Protein AF-0000000076746745 (afdb_homodimer)

InterPro domains:
  IPR003142 Biotin protein ligase, C-terminal [PF02237] (271-317)
  IPR004143 Biotinyl protein ligase (BPL) and lipoyl protein ligase (LPL), catalytic domain [PF03099] (83-207)
  IPR004143 Biotinyl protein ligase (BPL) and lipoyl protein ligase (LPL), catalytic domain [PS51733] (65-254)
  IPR004408 Biotin--acetyl-CoA-carboxylase ligase [TIGR00121] (80-317)
  IPR004408 Biotin--acetyl-CoA-carboxylase ligase [cd16442] (79-253)
  IPR008988 Transcriptional repressor, C-terminal [SSF50037] (271-317)
  IPR011991 ArsR-like helix-turn-helix domain [cd00090] (4-69)
  IPR013196 Helix-turn-helix, type 11 [PF08279] (8-59)
  IPR030855 Bifunctional ligase/repressor BirA [MF_00978] (7-317)
  IPR036388 Winged helix-like DNA-binding domain superfamily [G3DSA:1.10.10.10] (1-64)
  IPR036390 Winged helix DNA-binding domain superfamily [SSF46785] (3-60)
  IPR045864 Class II Aminoacyl-tRNA synthetase/Biotinyl protein ligase (BPL) and lipoyl protein ligase (LPL) [G3DSA:3.30.930.10] (65-270)
  IPR045864 Class II Aminoacyl-tRNA synthetase/Biotinyl protein ligase (BPL) and lipoyl protein ligase (LPL) [SSF55681] (70-268)

Structure (mmCIF, N/CA/C/O backbone):
data_AF-0000000076746745-model_v1
#
loop_
_entity.id
_entity.type
_entity.pdbx_description
1 polymer 'Bifunctional ligase/repressor BirA'
#
loop_
_atom_site.group_PDB
_atom_site.id
_atom_site.type_symbol
_atom_site.label_atom_id
_atom_site.label_alt_id
_atom_site.label_comp_id
_atom_site.label_asym_id
_atom_site.label_entity_id
_atom_site.label_seq_id
_atom_site.pdbx_PDB_ins_code
_atom_site.Cartn_x
_atom_site.Cartn_y
_atom_site.Cartn_z
_atom_site.occupancy
_atom_site.B_iso_or_equiv
_atom_site.auth_seq_id
_atom_site.auth_comp_id
_atom_site.auth_asym_id
_atom_site.auth_atom_id
_atom_site.pdbx_PDB_model_num
ATOM 1 N N . MET A 1 1 ? 24 14.273 6.496 1 40.19 1 MET A N 1
ATOM 2 C CA . MET A 1 1 ? 23.734 15.07 7.695 1 40.19 1 MET A CA 1
ATOM 3 C C . MET A 1 1 ? 24.547 16.359 7.668 1 40.19 1 MET A C 1
ATOM 5 O O . MET A 1 1 ? 24.188 17.328 8.336 1 40.19 1 MET A O 1
ATOM 9 N N . LYS A 1 2 ? 25.609 16.188 6.965 1 56.72 2 LYS A N 1
ATOM 10 C CA . LYS A 1 2 ? 26.672 17.203 6.93 1 56.72 2 LYS A CA 1
ATOM 11 C C . LYS A 1 2 ? 26.281 18.375 6.035 1 56.72 2 LYS A C 1
ATOM 13 O O . LYS A 1 2 ? 26.656 19.516 6.309 1 56.72 2 LYS A O 1
ATOM 18 N N . GLU A 1 3 ? 25.328 17.969 5.148 1 75.94 3 GLU A N 1
ATOM 19 C CA . GLU A 1 3 ? 25.266 18.859 4.004 1 75.94 3 GLU A CA 1
ATOM 20 C C . GLU A 1 3 ? 24.562 20.172 4.371 1 75.94 3 GLU A C 1
ATOM 22 O O . GLU A 1 3 ? 24.875 21.234 3.809 1 75.94 3 GLU A O 1
ATOM 27 N N . HIS A 1 4 ? 23.75 20.266 5.496 1 90.88 4 HIS A N 1
ATOM 28 C CA . HIS A 1 4 ? 23.031 21.531 5.711 1 90.88 4 HIS A CA 1
ATOM 29 C C . HIS A 1 4 ? 23.375 22.125 7.066 1 90.88 4 HIS A C 1
ATOM 31 O O . HIS A 1 4 ? 22.672 23.016 7.555 1 90.88 4 HIS A O 1
ATOM 37 N N . SER A 1 5 ? 24.453 21.75 7.59 1 92.44 5 SER A N 1
ATOM 38 C CA . SER A 1 5 ? 24.781 22.109 8.969 1 92.44 5 SER A CA 1
ATOM 39 C C . SER A 1 5 ? 25.016 23.609 9.109 1 92.44 5 SER A C 1
ATOM 41 O O . SER A 1 5 ? 24.531 24.234 10.055 1 92.44 5 SER A O 1
ATOM 43 N N . VAL A 1 6 ? 25.75 24.172 8.188 1 93.56 6 VAL A N 1
ATOM 44 C CA . VAL A 1 6 ? 26.078 25.594 8.266 1 93.56 6 VAL A CA 1
ATOM 45 C C . VAL A 1 6 ? 24.812 26.438 8.117 1 93.56 6 VAL A C 1
ATOM 47 O O . VAL A 1 6 ? 24.562 27.344 8.914 1 93.56 6 VAL A O 1
ATOM 50 N N . LYS A 1 7 ? 24.031 26.109 7.148 1 94.56 7 LYS A N 1
ATOM 51 C CA . LYS A 1 7 ? 22.781 26.844 6.922 1 94.56 7 LYS A CA 1
ATOM 52 C C . LYS A 1 7 ? 21.875 26.766 8.141 1 94.56 7 LYS A C 1
ATOM 54 O O . LYS A 1 7 ? 21.266 27.766 8.531 1 94.56 7 LYS A O 1
ATOM 59 N N . LEU A 1 8 ? 21.844 25.609 8.727 1 95.44 8 LEU A N 1
ATOM 60 C CA . LEU A 1 8 ? 20.984 25.422 9.891 1 95.44 8 LEU A CA 1
ATOM 61 C C . LEU A 1 8 ? 21.5 26.203 11.086 1 95.44 8 LEU A C 1
ATOM 63 O O . LEU A 1 8 ? 20.719 26.734 11.867 1 95.44 8 LEU A O 1
ATOM 67 N N . SER A 1 9 ? 22.75 26.281 11.211 1 94.88 9 SER A N 1
ATOM 68 C CA . SER A 1 9 ? 23.344 27.078 12.281 1 94.88 9 SER A CA 1
ATOM 69 C C . SER A 1 9 ? 23.062 28.562 12.086 1 94.88 9 SER A C 1
ATOM 71 O O . SER A 1 9 ? 22.797 29.281 13.047 1 94.88 9 SER A O 1
ATOM 73 N N . ILE A 1 10 ? 23.188 28.984 10.852 1 94.88 10 ILE A N 1
ATOM 74 C CA . ILE A 1 10 ? 22.859 30.375 10.531 1 94.88 10 ILE A CA 1
ATOM 75 C C . ILE A 1 10 ? 21.406 30.656 10.891 1 94.88 10 ILE A C 1
ATOM 77 O O . ILE A 1 10 ? 21.109 31.672 11.547 1 94.88 10 ILE A O 1
ATOM 81 N N . LEU A 1 11 ? 20.531 29.766 10.5 1 95 11 LEU A N 1
ATOM 82 C CA . LEU A 1 11 ? 19.109 29.938 10.766 1 95 11 LEU A CA 1
ATOM 83 C C . LEU A 1 11 ? 18.828 29.969 12.266 1 95 11 LEU A C 1
ATOM 85 O O . LEU A 1 11 ? 18 30.75 12.727 1 95 11 LEU A O 1
ATOM 89 N N . LYS A 1 12 ? 19.469 29.125 12.961 1 94.31 12 LYS A N 1
ATOM 90 C CA . LYS A 1 12 ? 19.328 29.125 14.414 1 94.31 12 LYS A CA 1
ATOM 91 C C . LYS A 1 12 ? 19.719 30.484 15.008 1 94.31 12 LYS A C 1
ATOM 93 O O . LYS A 1 12 ? 19.031 31.016 15.875 1 94.31 12 LYS A O 1
ATOM 98 N N . ALA A 1 13 ? 20.766 31.031 14.531 1 93.69 13 ALA A N 1
ATOM 99 C CA . ALA A 1 13 ? 21.234 32.344 14.992 1 93.69 13 ALA A CA 1
ATOM 100 C C . ALA A 1 13 ? 20.219 33.438 14.648 1 93.69 13 ALA A C 1
ATOM 102 O O . ALA A 1 13 ? 19.844 34.219 15.508 1 93.69 13 ALA A O 1
ATOM 103 N N . LEU A 1 14 ? 19.812 33.406 13.406 1 93.88 14 LEU A N 1
ATOM 104 C CA . LEU A 1 14 ? 18.906 34.438 12.938 1 93.88 14 LEU A CA 1
ATOM 105 C C . LEU A 1 14 ? 17.562 34.344 13.656 1 93.88 14 LEU A C 1
ATOM 107 O O . LEU A 1 14 ? 16.891 35.344 13.859 1 93.88 14 LEU A O 1
ATOM 111 N N . SER A 1 15 ? 17.156 33.156 14.031 1 92.94 15 SER A N 1
ATOM 112 C CA . SER A 1 15 ? 15.859 32.938 14.648 1 92.94 15 SER A CA 1
ATOM 113 C C . SER A 1 15 ? 15.797 33.562 16.047 1 92.94 15 SER A C 1
ATOM 115 O O . SER A 1 15 ? 14.711 33.75 16.594 1 92.94 15 SER A O 1
ATOM 117 N N . GLN A 1 16 ? 16.922 33.906 16.594 1 89.38 16 GLN A N 1
ATOM 118 C CA . GLN A 1 16 ? 16.984 34.531 17.906 1 89.38 16 GLN A CA 1
ATOM 119 C C . GLN A 1 16 ? 16.672 36.031 17.812 1 89.38 16 GLN A C 1
ATOM 121 O O . GLN A 1 16 ? 16.562 36.688 18.828 1 89.38 16 GLN A O 1
ATOM 126 N N . GLY A 1 17 ? 16.625 36.5 16.609 1 88.62 17 GLY A N 1
ATOM 127 C CA . GLY A 1 17 ? 16.281 37.906 16.406 1 88.62 17 GLY A CA 1
ATOM 128 C C . GLY A 1 17 ? 17.484 38.812 16.312 1 88.62 17 GLY A C 1
ATOM 129 O O . GLY A 1 17 ? 18.609 38.406 16.594 1 88.62 17 GLY A O 1
ATOM 130 N N . GLY A 1 18 ? 17.203 40 15.797 1 90.06 18 GLY A N 1
ATOM 131 C CA . GLY A 1 18 ? 18.266 41 15.703 1 90.06 18 GLY A CA 1
ATOM 132 C C . GLY A 1 18 ? 19.109 40.844 14.453 1 90.06 18 GLY A C 1
ATOM 133 O O . GLY A 1 18 ? 18.875 39.938 13.648 1 90.06 18 GLY A O 1
ATOM 134 N N . PHE A 1 19 ? 20.031 41.781 14.352 1 94.06 19 PHE A N 1
ATOM 135 C CA . PHE A 1 19 ? 20.953 41.75 13.227 1 94.06 19 PHE A CA 1
ATOM 136 C C . PHE A 1 19 ? 22.188 40.906 13.562 1 94.06 19 PHE A C 1
ATOM 138 O O . PHE A 1 19 ? 22.688 40.969 14.688 1 94.06 19 PHE A O 1
ATOM 145 N N . HIS A 1 20 ? 22.641 40.156 12.641 1 94.94 20 HIS A N 1
ATOM 146 C CA . HIS A 1 20 ? 23.859 39.375 12.742 1 94.94 20 HIS A CA 1
ATOM 147 C C . HIS A 1 20 ? 24.797 39.656 11.57 1 94.94 20 HIS A C 1
ATOM 149 O O . HIS A 1 20 ? 24.438 39.469 10.414 1 94.94 20 HIS A O 1
ATOM 155 N N . SER A 1 21 ? 25.953 40.125 11.875 1 93.94 21 SER A N 1
ATOM 156 C CA . SER A 1 21 ? 26.875 40.469 10.797 1 93.94 21 SER A CA 1
ATOM 157 C C . SER A 1 21 ? 27.453 39.219 10.141 1 93.94 21 SER A C 1
ATOM 159 O O . SER A 1 21 ? 27.578 38.188 10.781 1 93.94 21 SER A O 1
ATOM 161 N N . GLY A 1 22 ? 27.797 39.344 8.898 1 93.5 22 GLY A N 1
ATOM 162 C CA . GLY A 1 22 ? 28.453 38.25 8.195 1 93.5 22 GLY A CA 1
ATOM 163 C C . GLY A 1 22 ? 29.766 37.812 8.836 1 93.5 22 GLY A C 1
ATOM 164 O O . GLY A 1 22 ? 30.078 36.625 8.859 1 93.5 22 GLY A O 1
ATOM 165 N N . GLU A 1 23 ? 30.406 38.781 9.336 1 93.06 23 GLU A N 1
ATOM 166 C CA . GLU A 1 23 ? 31.688 38.531 10 1 93.06 23 GLU A CA 1
ATOM 167 C C . GLU A 1 23 ? 31.484 37.719 11.281 1 93.06 23 GLU A C 1
ATOM 169 O O . GLU A 1 23 ? 32.188 36.75 11.523 1 93.06 23 GLU A O 1
ATOM 174 N N . GLU A 1 24 ? 30.578 38.125 12.031 1 93.5 24 GLU A N 1
ATOM 175 C CA . GLU A 1 24 ? 30.281 37.438 13.289 1 93.5 24 GLU A CA 1
ATOM 176 C C . GLU A 1 24 ? 29.844 36 13.031 1 93.5 24 GLU A C 1
ATOM 178 O O . GLU A 1 24 ? 30.312 35.062 13.711 1 93.5 24 GLU A O 1
ATOM 183 N N . LEU A 1 25 ? 28.938 35.781 12.125 1 94.56 25 LEU A N 1
ATOM 184 C CA . LEU A 1 25 ? 28.453 34.469 11.773 1 94.56 25 LEU A CA 1
ATOM 185 C C . LEU A 1 25 ? 29.594 33.594 11.242 1 94.56 25 LEU A C 1
ATOM 187 O O . LEU A 1 25 ? 29.719 32.406 11.609 1 94.56 25 LEU A O 1
ATOM 191 N N . GLY A 1 26 ? 30.328 34.219 10.383 1 94.75 26 GLY A N 1
ATOM 192 C CA . GLY A 1 26 ? 31.469 33.5 9.836 1 94.75 26 GLY A CA 1
ATOM 193 C C . GLY A 1 26 ? 32.438 33.031 10.898 1 94.75 26 GLY A C 1
ATOM 194 O O . GLY A 1 26 ? 32.906 31.875 10.867 1 94.75 26 GLY A O 1
ATOM 195 N N . ASP A 1 27 ? 32.781 33.906 11.797 1 94 27 ASP A N 1
ATOM 196 C CA . ASP A 1 27 ? 33.688 33.594 12.883 1 94 27 ASP A CA 1
ATOM 197 C C . ASP A 1 27 ? 33.156 32.469 13.742 1 94 27 ASP A C 1
ATOM 199 O O . ASP A 1 27 ? 33.875 31.531 14.102 1 94 27 ASP A O 1
ATOM 203 N N . LYS A 1 28 ? 31.938 32.5 14.031 1 92.94 28 LYS A N 1
ATOM 204 C CA . LYS A 1 28 ? 31.297 31.516 14.883 1 92.94 28 LYS A CA 1
ATOM 205 C C . LYS A 1 28 ? 31.266 30.156 14.211 1 92.94 28 LYS A C 1
ATOM 207 O O . LYS A 1 28 ? 31.391 29.125 14.875 1 92.94 28 LYS A O 1
ATOM 212 N N . LEU A 1 29 ? 31.125 30.172 12.875 1 93.81 29 LEU A N 1
ATOM 213 C CA . LEU A 1 29 ? 30.891 28.922 12.172 1 93.81 29 LEU A CA 1
ATOM 214 C C . LEU A 1 29 ? 32.156 28.453 11.453 1 93.81 29 LEU A C 1
ATOM 216 O O . LEU A 1 29 ? 32.188 27.359 10.883 1 93.81 29 LEU A O 1
ATOM 220 N N . GLY A 1 30 ? 33.125 29.328 11.477 1 93.94 30 GLY A N 1
ATOM 221 C CA . GLY A 1 30 ? 34.406 28.969 10.883 1 93.94 30 GLY A CA 1
ATOM 222 C C . GLY A 1 30 ? 34.406 29.016 9.367 1 93.94 30 GLY A C 1
ATOM 223 O O . GLY A 1 30 ? 35 28.141 8.711 1 93.94 30 GLY A O 1
ATOM 224 N N . VAL A 1 31 ? 33.656 29.906 8.828 1 94.88 31 VAL A N 1
ATOM 225 C CA . VAL A 1 31 ? 33.594 30.062 7.383 1 94.88 31 VAL A CA 1
ATOM 226 C C . VAL A 1 31 ? 33.781 31.531 7.016 1 94.88 31 VAL A C 1
ATOM 228 O O . VAL A 1 31 ? 33.719 32.406 7.883 1 94.88 31 VAL A O 1
ATOM 231 N N . SER A 1 32 ? 34.062 31.797 5.723 1 93.69 32 SER A N 1
ATOM 232 C CA . SER A 1 32 ? 34.281 33.156 5.258 1 93.69 32 SER A CA 1
ATOM 233 C C . SER A 1 32 ? 32.969 33.938 5.152 1 93.69 32 SER A C 1
ATOM 235 O O . SER A 1 32 ? 31.906 33.344 5.117 1 93.69 32 SER A O 1
ATOM 237 N N . ARG A 1 33 ? 33.188 35.281 5.145 1 91.94 33 ARG A N 1
ATOM 238 C CA . ARG A 1 33 ? 32.031 36.156 4.91 1 91.94 33 ARG A CA 1
ATOM 239 C C . ARG A 1 33 ? 31.375 35.844 3.562 1 91.94 33 ARG A C 1
ATOM 241 O O . ARG A 1 33 ? 30.156 35.875 3.434 1 91.94 33 ARG A O 1
ATOM 248 N N . ALA A 1 34 ? 32.188 35.562 2.604 1 93.25 34 ALA A N 1
ATOM 249 C CA . ALA A 1 34 ? 31.672 35.219 1.279 1 93.25 34 ALA A CA 1
ATOM 250 C C . ALA A 1 34 ? 30.859 33.938 1.323 1 93.25 34 ALA A C 1
ATOM 252 O O . ALA A 1 34 ? 29.844 33.812 0.638 1 93.25 34 ALA A O 1
ATOM 253 N N . ALA A 1 35 ? 31.344 33.031 2.105 1 94.25 35 ALA A N 1
ATOM 254 C CA . ALA A 1 35 ? 30.625 31.781 2.275 1 94.25 35 ALA A CA 1
ATOM 255 C C . ALA A 1 35 ? 29.281 32.031 2.955 1 94.25 35 ALA A C 1
ATOM 257 O O . ALA A 1 35 ? 28.281 31.375 2.602 1 94.25 35 ALA A O 1
ATOM 258 N N . ILE A 1 36 ? 29.25 32.875 3.945 1 95.19 36 ILE A N 1
ATOM 259 C CA . ILE A 1 36 ? 28.016 33.188 4.648 1 95.19 36 ILE A CA 1
ATOM 260 C C . ILE A 1 36 ? 26.984 33.719 3.654 1 95.19 36 ILE A C 1
ATOM 262 O O . ILE A 1 36 ? 25.828 33.312 3.674 1 95.19 36 ILE A O 1
ATOM 266 N N . SER A 1 37 ? 27.406 34.625 2.809 1 94 37 SER A N 1
ATOM 267 C CA . SER A 1 37 ? 26.516 35.188 1.808 1 94 37 SER A CA 1
ATOM 268 C C . SER A 1 37 ? 25.922 34.125 0.913 1 94 37 SER A C 1
ATOM 270 O O . SER A 1 37 ? 24.75 34.188 0.555 1 94 37 SER A O 1
ATOM 272 N N . LYS A 1 38 ? 26.734 33.188 0.515 1 94.94 38 LYS A N 1
ATOM 273 C CA . LYS A 1 38 ? 26.266 32.062 -0.309 1 94.94 38 LYS A CA 1
ATOM 274 C C . LYS A 1 38 ? 25.234 31.219 0.441 1 94.94 38 LYS A C 1
ATOM 276 O O . LYS A 1 38 ? 24.234 30.797 -0.132 1 94.94 38 LYS A O 1
ATOM 281 N N . HIS A 1 39 ? 25.562 30.953 1.711 1 95.5 39 HIS A N 1
ATOM 282 C CA . HIS A 1 39 ? 24.641 30.188 2.531 1 95.5 39 HIS A CA 1
ATOM 283 C C . HIS A 1 39 ? 23.328 30.922 2.729 1 95.5 39 HIS A C 1
ATOM 285 O O . HIS A 1 39 ? 22.266 3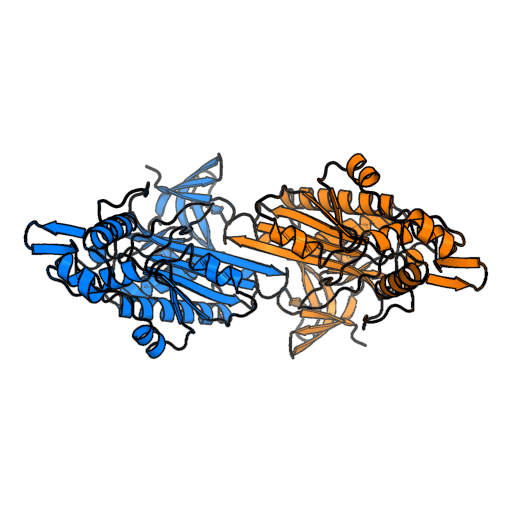0.297 2.75 1 95.5 39 HIS A O 1
ATOM 291 N N . ILE A 1 40 ? 23.391 32.188 2.863 1 95.12 40 ILE A N 1
ATOM 292 C CA . ILE A 1 40 ? 22.188 33 3.02 1 95.12 40 ILE A CA 1
ATOM 293 C C . ILE A 1 40 ? 21.328 32.906 1.76 1 95.12 40 ILE A C 1
ATOM 295 O O . ILE A 1 40 ? 20.109 32.781 1.841 1 95.12 40 ILE A O 1
ATOM 299 N N . LYS A 1 41 ? 21.953 32.906 0.629 1 94.38 41 LYS A N 1
ATOM 300 C CA . LYS A 1 41 ? 21.234 32.719 -0.624 1 94.38 41 LYS A CA 1
ATOM 301 C C . LYS A 1 41 ? 20.547 31.359 -0.658 1 94.38 41 LYS A C 1
ATOM 303 O O . LYS A 1 41 ? 19.406 31.234 -1.128 1 94.38 41 LYS A O 1
ATOM 308 N N . GLY A 1 42 ? 21.25 30.375 -0.228 1 94.31 42 GLY A N 1
ATOM 309 C CA . GLY A 1 42 ? 20.656 29.047 -0.114 1 94.31 42 GLY A CA 1
ATOM 310 C C . GLY A 1 42 ? 19.453 29.016 0.817 1 94.31 42 GLY A C 1
ATOM 311 O O . GLY A 1 42 ? 18.469 28.328 0.533 1 94.31 42 GLY A O 1
ATOM 312 N N . ILE A 1 43 ? 19.547 29.656 1.896 1 94.5 43 ILE A N 1
ATOM 313 C CA . ILE A 1 43 ? 18.469 29.75 2.873 1 94.5 43 ILE A CA 1
ATOM 314 C C . ILE A 1 43 ? 17.25 30.438 2.248 1 94.5 43 ILE A C 1
ATOM 316 O O . ILE A 1 43 ? 16.125 30.016 2.436 1 94.5 43 ILE A O 1
ATOM 320 N N . GLN A 1 44 ? 17.5 31.469 1.502 1 92.81 44 GLN A N 1
ATOM 321 C CA . GLN A 1 44 ? 16.438 32.188 0.812 1 92.81 44 GLN A CA 1
ATOM 322 C C . GLN A 1 44 ? 15.727 31.266 -0.19 1 92.81 44 GLN A C 1
ATOM 324 O O . GLN A 1 44 ? 14.516 31.359 -0.377 1 92.81 44 GLN A O 1
ATOM 329 N N . ALA A 1 45 ? 16.469 30.375 -0.713 1 92.06 45 ALA A N 1
ATOM 330 C CA . ALA A 1 45 ? 15.906 29.422 -1.665 1 92.06 45 ALA A CA 1
ATOM 331 C C . ALA A 1 45 ? 14.93 28.469 -0.975 1 92.06 45 ALA A C 1
ATOM 333 O O . ALA A 1 45 ? 14.094 27.844 -1.63 1 92.06 45 ALA A O 1
ATOM 334 N N . TRP A 1 46 ? 15.031 28.375 0.331 1 92.81 46 TRP A N 1
ATOM 335 C CA . TRP A 1 46 ? 14.117 27.547 1.11 1 92.81 46 TRP A CA 1
ATOM 336 C C . TRP A 1 46 ? 12.867 28.328 1.498 1 92.81 46 TRP A C 1
ATOM 338 O O . TRP A 1 46 ? 12.062 27.875 2.312 1 92.81 46 TRP A O 1
ATOM 348 N N . GLY A 1 47 ? 12.727 29.5 0.999 1 90.62 47 GLY A N 1
ATOM 349 C CA . GLY A 1 47 ? 11.539 30.312 1.236 1 90.62 47 GLY A CA 1
ATOM 350 C C . GLY A 1 47 ? 11.664 31.203 2.451 1 90.62 47 GLY A C 1
ATOM 351 O O . GLY A 1 47 ? 10.664 31.734 2.945 1 90.62 47 GLY A O 1
ATOM 352 N N . VAL A 1 48 ? 12.883 31.406 2.959 1 92.81 48 VAL A N 1
ATOM 353 C CA . VAL A 1 48 ? 13.102 32.281 4.121 1 92.81 48 VAL A CA 1
ATOM 354 C C . VAL A 1 48 ? 13.445 33.688 3.668 1 92.81 48 VAL A C 1
ATOM 356 O O . VAL A 1 48 ? 14.367 33.875 2.871 1 92.81 48 VAL A O 1
ATOM 359 N N . ASP A 1 49 ? 12.719 34.531 4.215 1 91.06 49 ASP A N 1
ATOM 360 C CA . ASP A 1 49 ? 12.984 35.938 3.893 1 91.06 49 ASP A CA 1
ATOM 361 C C . ASP A 1 49 ? 14.039 36.531 4.828 1 91.06 49 ASP A C 1
ATOM 363 O O . ASP A 1 49 ? 13.758 36.781 6.004 1 91.06 49 ASP A O 1
ATOM 367 N N . VAL A 1 50 ? 15.211 36.781 4.289 1 92.19 50 VAL A N 1
ATOM 368 C CA . VAL A 1 50 ? 16.312 37.375 5.043 1 92.19 50 VAL A CA 1
ATOM 369 C C . VAL A 1 50 ? 16.703 38.688 4.43 1 92.19 50 VAL A C 1
ATOM 371 O O . VAL A 1 50 ? 16.938 38.781 3.221 1 92.19 50 VAL A O 1
ATOM 374 N N . PHE A 1 51 ? 16.781 39.625 5.27 1 90.88 51 PHE A N 1
ATOM 375 C CA . PHE A 1 51 ? 17.203 40.938 4.82 1 90.88 51 PHE A CA 1
ATOM 376 C C . PHE A 1 51 ? 18.672 41.188 5.16 1 90.88 51 PHE A C 1
ATOM 378 O O . PHE A 1 51 ? 19.188 40.656 6.145 1 90.88 51 PHE A O 1
ATOM 385 N N . ARG A 1 52 ? 19.25 41.938 4.32 1 91.38 52 ARG A N 1
ATOM 386 C CA . ARG A 1 52 ? 20.594 42.438 4.578 1 91.38 52 ARG A CA 1
ATOM 387 C C . ARG A 1 52 ? 20.625 43.969 4.633 1 91.38 52 ARG A C 1
ATOM 389 O O . ARG A 1 52 ? 20.078 44.625 3.754 1 91.38 52 ARG A O 1
ATOM 396 N N . VAL A 1 53 ? 21.141 44.438 5.676 1 90.62 53 VAL A N 1
ATOM 397 C CA . VAL A 1 53 ? 21.344 45.875 5.797 1 90.62 53 VAL A CA 1
ATOM 398 C C . VAL A 1 53 ? 22.828 46.188 5.883 1 90.62 53 VAL A C 1
ATOM 400 O O . VAL A 1 53 ? 23.547 45.625 6.711 1 90.62 53 VAL A O 1
ATOM 403 N N . GLN A 1 54 ? 23.156 47.156 5.059 1 88.88 54 GLN A N 1
ATOM 404 C CA . GLN A 1 54 ? 24.562 47.531 5.035 1 88.88 54 GLN A CA 1
ATOM 405 C C . GLN A 1 54 ? 25 48.031 6.402 1 88.88 54 GLN A C 1
ATOM 407 O O . GLN A 1 54 ? 24.328 48.875 7.012 1 88.88 54 GLN A O 1
ATOM 412 N N . GLY A 1 55 ? 26.141 47.531 6.859 1 88.69 55 GLY A N 1
ATOM 413 C CA . GLY A 1 55 ? 26.703 47.969 8.125 1 88.69 55 GLY A CA 1
ATOM 414 C C . GLY A 1 55 ? 26.125 47.25 9.32 1 88.69 55 GLY A C 1
ATOM 415 O O . GLY A 1 55 ? 26.688 47.281 10.414 1 88.69 55 GLY A O 1
ATOM 416 N N . LYS A 1 56 ? 25.016 46.562 9.188 1 92 56 LYS A N 1
ATOM 417 C CA . LYS A 1 56 ? 24.359 45.938 10.328 1 92 56 LYS A CA 1
ATOM 418 C C . LYS A 1 56 ? 24.406 44.406 10.195 1 92 56 LYS A C 1
ATOM 420 O O . LYS A 1 56 ? 24.672 43.719 11.172 1 92 56 LYS A O 1
ATOM 425 N N . GLY A 1 57 ? 24.141 43.969 8.938 1 95.06 57 GLY A N 1
ATOM 426 C CA . GLY A 1 57 ? 24.188 42.531 8.727 1 95.06 57 GLY A CA 1
ATOM 427 C C . GLY A 1 57 ? 22.859 41.938 8.273 1 95.06 57 GLY A C 1
ATOM 428 O O . GLY A 1 57 ? 22.156 42.562 7.457 1 95.06 57 GLY A O 1
ATOM 429 N N . TYR A 1 58 ? 22.641 40.656 8.734 1 95.5 58 TYR A N 1
ATOM 430 C CA . TYR A 1 58 ? 21.484 39.906 8.266 1 95.5 58 TYR A CA 1
ATOM 431 C C . TYR A 1 58 ? 20.422 39.812 9.352 1 95.5 58 TYR A C 1
ATOM 433 O O . TYR A 1 58 ? 20.75 39.719 10.539 1 95.5 58 TYR A O 1
ATOM 441 N N . GLN A 1 59 ? 19.156 39.781 8.961 1 94.62 59 GLN A N 1
ATOM 442 C CA . GLN A 1 59 ? 18.031 39.625 9.867 1 94.62 59 GLN A CA 1
ATOM 443 C C . GLN A 1 59 ? 16.844 39 9.148 1 94.62 59 GLN A C 1
ATOM 445 O O . GLN A 1 59 ? 16.609 39.25 7.973 1 94.62 59 GLN A O 1
ATOM 450 N N . LEU A 1 60 ? 16.109 38.156 9.906 1 92.94 60 LEU A N 1
ATOM 451 C CA . LEU A 1 60 ? 14.867 37.625 9.344 1 92.94 60 LEU A CA 1
ATOM 452 C C . LEU A 1 60 ? 13.812 38.688 9.203 1 92.94 60 LEU A C 1
ATOM 454 O O . LEU A 1 60 ? 13.695 39.562 10.07 1 92.94 60 LEU A O 1
ATOM 458 N N . ALA A 1 61 ? 13.07 38.594 8.203 1 87.88 61 ALA A N 1
ATOM 459 C CA . ALA A 1 61 ? 11.977 39.531 8.016 1 87.88 61 ALA A CA 1
ATOM 460 C C . ALA A 1 61 ? 10.906 39.344 9.086 1 87.88 61 ALA A C 1
ATOM 462 O O . ALA A 1 61 ? 10.281 40.312 9.516 1 87.88 61 ALA A O 1
ATOM 463 N N . LYS A 1 62 ? 10.672 38.125 9.508 1 85.62 62 LYS A N 1
ATOM 464 C CA . LYS A 1 62 ? 9.719 37.75 10.555 1 85.62 62 LYS A CA 1
ATOM 465 C C . LYS A 1 62 ? 10.336 36.812 11.562 1 85.62 62 LYS A C 1
ATOM 467 O O . LYS A 1 62 ? 11.188 35.969 11.211 1 85.62 62 LYS A O 1
ATOM 472 N N . PRO A 1 63 ? 9.82 37.031 12.789 1 86.31 63 PRO A N 1
ATOM 473 C CA . PRO A 1 63 ? 10.32 36.062 13.773 1 86.31 63 PRO A CA 1
ATOM 474 C C . PRO A 1 63 ? 10.023 34.625 13.391 1 86.31 63 PRO A C 1
ATOM 476 O O . PRO A 1 63 ? 9 34.344 12.766 1 86.31 63 PRO A O 1
ATOM 479 N N . MET A 1 64 ? 10.93 33.781 13.758 1 91.44 64 MET A N 1
ATOM 480 C CA . MET A 1 64 ? 10.812 32.375 13.43 1 91.44 64 MET A CA 1
ATOM 481 C C . MET A 1 64 ? 11.031 31.5 14.672 1 91.44 64 MET A C 1
ATOM 483 O O . MET A 1 64 ? 12.031 31.656 15.375 1 91.44 64 MET A O 1
ATOM 487 N N . GLN A 1 65 ? 10.078 30.688 14.977 1 93.81 65 GLN A N 1
ATOM 488 C CA . GLN A 1 65 ? 10.242 29.703 16.031 1 93.81 65 GLN A CA 1
ATOM 489 C C . GLN A 1 65 ? 10.539 28.328 15.461 1 93.81 65 GLN A C 1
ATOM 491 O O . GLN A 1 65 ? 9.703 27.734 14.773 1 93.81 65 GLN A O 1
ATOM 496 N N . LEU A 1 66 ? 11.695 27.844 15.773 1 95.94 66 LEU A N 1
ATOM 497 C CA . LEU A 1 66 ? 12.062 26.516 15.297 1 95.94 66 LEU A CA 1
ATOM 498 C C . LEU A 1 66 ? 11.469 25.438 16.188 1 95.94 66 LEU A C 1
ATOM 500 O O . LEU A 1 66 ? 11.289 25.641 17.391 1 95.94 66 LEU A O 1
ATOM 504 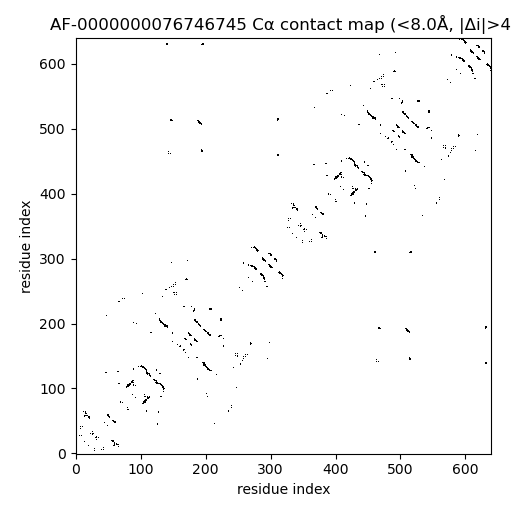N N . LEU A 1 67 ? 11.164 24.297 15.586 1 97.81 67 LEU A N 1
ATOM 505 C CA . LEU A 1 67 ? 10.758 23.125 16.344 1 97.81 67 LEU A CA 1
ATOM 506 C C . LEU A 1 67 ? 11.922 22.578 17.172 1 97.81 67 LEU A C 1
ATOM 508 O O . LEU A 1 67 ? 13.086 22.703 16.766 1 97.81 67 LEU A O 1
ATOM 512 N N . ASP A 1 68 ? 11.539 22.078 18.312 1 97.62 68 ASP A N 1
ATOM 513 C CA . ASP A 1 68 ? 12.539 21.547 19.234 1 97.62 68 ASP A CA 1
ATOM 514 C C . ASP A 1 68 ? 12.266 20.078 19.562 1 97.62 68 ASP A C 1
ATOM 516 O O . ASP A 1 68 ? 11.273 19.766 20.203 1 97.62 68 ASP A O 1
ATOM 520 N N . LYS A 1 69 ? 13.188 19.266 19.156 1 97.5 69 LYS A N 1
ATOM 521 C CA . LYS A 1 69 ? 12.992 17.828 19.312 1 97.5 69 LYS A CA 1
ATOM 522 C C . LYS A 1 69 ? 12.836 17.453 20.781 1 97.5 69 LYS A C 1
ATOM 524 O O . LYS A 1 69 ? 12.031 16.594 21.141 1 97.5 69 LYS A O 1
ATOM 529 N N . GLU A 1 70 ? 13.609 18.016 21.672 1 97.81 70 GLU A N 1
ATOM 530 C CA . GLU A 1 70 ? 13.547 17.703 23.094 1 97.81 70 GLU A CA 1
ATOM 531 C C . GLU A 1 70 ? 12.195 18.078 23.688 1 97.81 70 GLU A C 1
ATOM 533 O O . GLU A 1 70 ? 11.625 17.312 24.469 1 97.81 70 GLU A O 1
ATOM 538 N N . ILE A 1 71 ? 11.727 19.266 23.312 1 98.06 71 ILE A N 1
ATOM 539 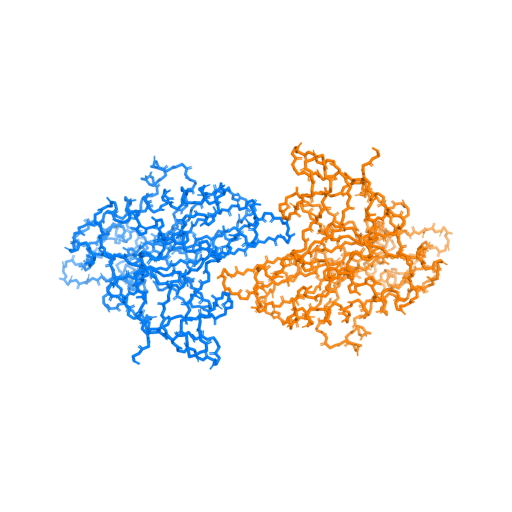C CA . ILE A 1 71 ? 10.422 19.703 23.797 1 98.06 71 ILE A CA 1
ATOM 540 C C . ILE A 1 71 ? 9.352 18.703 23.344 1 98.06 71 ILE A C 1
ATOM 542 O O . ILE A 1 71 ? 8.523 18.266 24.141 1 98.06 71 ILE A O 1
ATOM 546 N N . LEU A 1 72 ? 9.414 18.328 22.094 1 98.44 72 LEU A N 1
ATOM 547 C CA . LEU A 1 72 ? 8.438 17.422 21.531 1 98.44 72 LEU A CA 1
ATOM 548 C C . LEU A 1 72 ? 8.531 16.047 22.188 1 98.44 72 LEU A C 1
ATOM 550 O O . LEU A 1 72 ? 7.527 15.492 22.641 1 98.44 72 LEU A O 1
ATOM 554 N N . GLN A 1 73 ? 9.766 15.516 22.266 1 97.94 73 GLN A N 1
ATOM 555 C CA . GLN A 1 73 ? 9.969 14.172 22.781 1 97.94 73 GLN A CA 1
ATOM 556 C C . GLN A 1 73 ? 9.57 14.078 24.25 1 97.94 73 GLN A C 1
ATOM 558 O O . GLN A 1 73 ? 9.062 13.055 24.703 1 97.94 73 GLN A O 1
ATOM 563 N N . ASN A 1 74 ? 9.789 15.109 25 1 97.94 74 ASN A N 1
ATOM 564 C CA . ASN A 1 74 ? 9.461 15.125 26.422 1 97.94 74 ASN A CA 1
ATOM 565 C C . ASN A 1 74 ? 7.953 15.242 26.656 1 97.94 74 ASN A C 1
ATOM 567 O O . ASN A 1 74 ? 7.453 14.867 27.719 1 97.94 74 ASN A O 1
ATOM 571 N N . SER A 1 75 ? 7.273 15.75 25.703 1 98.31 75 SER A N 1
ATOM 572 C CA . SER A 1 75 ? 5.852 16.031 25.875 1 98.31 75 SER A CA 1
ATOM 573 C C . SER A 1 75 ? 4.992 14.906 25.328 1 98.31 75 SER A C 1
ATOM 575 O O . SER A 1 75 ? 3.797 14.828 25.609 1 98.31 75 SER A O 1
ATOM 577 N N . LEU A 1 76 ? 5.637 14.023 24.531 1 98.38 76 LEU A N 1
ATOM 578 C CA . LEU A 1 76 ? 4.875 12.992 23.828 1 98.38 76 LEU A CA 1
ATOM 579 C C . LEU A 1 76 ? 5.465 11.609 24.078 1 98.38 76 LEU A C 1
ATOM 581 O O . LEU A 1 76 ? 6.664 11.477 24.328 1 98.38 76 LEU A O 1
ATOM 585 N N . THR A 1 77 ? 4.625 10.594 24.016 1 97 77 THR A N 1
ATOM 586 C CA . THR A 1 77 ? 5.086 9.219 24.156 1 97 77 THR A CA 1
ATOM 587 C C . THR A 1 77 ? 5.523 8.648 22.812 1 97 77 THR A C 1
ATOM 589 O O . THR A 1 77 ? 6.199 7.621 22.75 1 97 77 THR A O 1
ATOM 592 N N . ASN A 1 78 ? 5.121 9.312 21.75 1 97.62 78 ASN A N 1
ATOM 593 C CA . ASN A 1 78 ? 5.5 8.898 20.406 1 97.62 78 ASN A CA 1
ATOM 594 C C . ASN A 1 78 ? 7.008 8.969 20.203 1 97.62 78 ASN A C 1
ATOM 596 O O . ASN A 1 78 ? 7.684 9.797 20.812 1 97.62 78 ASN A O 1
ATOM 600 N N . ARG A 1 79 ? 7.539 8.086 19.406 1 97.69 79 ARG A N 1
ATOM 601 C CA . ARG A 1 79 ? 8.891 8.289 18.891 1 97.69 79 ARG A CA 1
ATOM 602 C C . ARG A 1 79 ? 8.93 9.438 17.891 1 97.69 79 ARG A C 1
ATOM 604 O O . ARG A 1 79 ? 8.242 9.406 16.875 1 97.69 79 ARG A O 1
ATOM 611 N N . ILE A 1 80 ? 9.797 10.398 18.156 1 98.5 80 ILE A N 1
ATOM 612 C CA . ILE A 1 80 ? 9.805 11.625 17.359 1 98.5 80 ILE A CA 1
ATOM 613 C C . ILE A 1 80 ? 11.125 11.734 16.594 1 98.5 80 ILE A C 1
ATOM 615 O O . ILE A 1 80 ? 12.203 11.641 17.188 1 98.5 80 ILE A O 1
ATOM 619 N N . GLU A 1 81 ? 11.055 11.828 15.32 1 98.62 81 GLU A N 1
ATOM 620 C CA . GLU A 1 81 ? 12.18 12.242 14.492 1 98.62 81 GLU A CA 1
ATOM 621 C C . GLU A 1 81 ? 11.969 13.648 13.93 1 98.62 81 GLU A C 1
ATOM 623 O O . GLU A 1 81 ? 10.969 13.906 13.258 1 98.62 81 GLU A O 1
ATOM 628 N N . LEU A 1 82 ? 12.805 14.57 14.258 1 98.5 82 LEU A N 1
ATOM 629 C CA . LEU A 1 82 ? 12.82 15.906 13.68 1 98.5 82 LEU A CA 1
ATOM 630 C C . LEU A 1 82 ? 13.992 16.078 12.719 1 98.5 82 LEU A C 1
ATOM 632 O O . LEU A 1 82 ? 15.148 16.125 13.148 1 98.5 82 LEU A O 1
ATOM 636 N N . ILE A 1 83 ? 13.656 16.109 11.461 1 98.06 83 ILE A N 1
ATOM 637 C CA . ILE A 1 83 ? 14.648 16.266 10.406 1 98.06 83 ILE A CA 1
ATOM 638 C C . ILE A 1 83 ? 14.406 17.594 9.672 1 98.06 83 ILE A C 1
ATOM 640 O O . ILE A 1 83 ? 13.547 17.672 8.789 1 98.06 83 ILE A O 1
ATOM 644 N N . PRO A 1 84 ? 15.172 18.562 9.953 1 97.31 84 PRO A N 1
ATOM 645 C CA . PRO A 1 84 ? 14.836 19.906 9.5 1 97.31 84 PRO A CA 1
ATOM 646 C C . PRO A 1 84 ? 14.688 20 7.98 1 97.31 84 PRO A C 1
ATOM 648 O O . PRO A 1 84 ? 13.766 20.656 7.484 1 97.31 84 PRO A O 1
ATOM 651 N N . ILE A 1 85 ? 15.625 19.438 7.246 1 97 85 ILE A N 1
ATOM 652 C CA . ILE A 1 85 ? 15.586 19.422 5.789 1 97 85 ILE A CA 1
ATOM 653 C C . ILE A 1 85 ? 15.43 18 5.281 1 97 85 ILE A C 1
ATOM 655 O O . ILE A 1 85 ? 16.281 17.141 5.531 1 97 85 ILE A O 1
ATOM 659 N N . ILE A 1 86 ? 14.367 17.781 4.551 1 97.5 86 ILE A N 1
ATOM 660 C CA . ILE A 1 86 ? 14.062 16.438 4.098 1 97.5 86 ILE A CA 1
ATOM 661 C C . ILE A 1 86 ? 13.367 16.484 2.736 1 97.5 86 ILE A C 1
ATOM 663 O O . ILE A 1 86 ? 12.906 17.547 2.312 1 97.5 86 ILE A O 1
ATOM 667 N N . ASP A 1 87 ? 13.344 15.391 2.004 1 97.25 87 ASP A N 1
ATOM 668 C CA . ASP A 1 87 ? 12.547 15.344 0.786 1 97.25 87 ASP A CA 1
ATOM 669 C C . ASP A 1 87 ? 11.055 15.352 1.111 1 97.25 87 ASP A C 1
ATOM 671 O O . ASP A 1 87 ? 10.328 16.266 0.695 1 97.25 87 ASP A O 1
ATOM 675 N N . SER A 1 88 ? 10.617 14.344 1.915 1 98.25 88 SER A N 1
ATOM 676 C CA . SER A 1 88 ? 9.227 14.195 2.33 1 98.25 88 SER A CA 1
ATOM 677 C C . SER A 1 88 ? 9.109 13.398 3.623 1 98.25 88 SER A C 1
ATOM 679 O O . SER A 1 88 ? 9.703 12.32 3.748 1 98.25 88 SER A O 1
ATOM 681 N N . THR A 1 89 ? 8.367 13.977 4.566 1 98.62 89 THR A N 1
ATOM 682 C CA . THR A 1 89 ? 8.164 13.258 5.82 1 98.62 89 THR A CA 1
ATOM 683 C C . THR A 1 89 ? 7.418 11.945 5.582 1 98.62 89 THR A C 1
ATOM 685 O O . THR A 1 89 ? 7.715 10.93 6.211 1 98.62 89 THR A O 1
ATOM 688 N N . ASN A 1 90 ? 6.477 11.898 4.645 1 98.31 90 ASN A N 1
ATOM 689 C CA . ASN A 1 90 ? 5.797 10.656 4.293 1 98.31 90 ASN A CA 1
ATOM 690 C C . ASN A 1 90 ? 6.773 9.625 3.73 1 98.31 90 ASN A C 1
ATOM 692 O O . ASN A 1 90 ? 6.77 8.469 4.156 1 98.31 90 ASN A O 1
ATOM 696 N N . GLN A 1 91 ? 7.586 10.086 2.801 1 96.69 91 GLN A N 1
ATOM 697 C CA . GLN A 1 91 ? 8.508 9.148 2.166 1 96.69 91 GLN A CA 1
ATOM 698 C C . GLN A 1 91 ? 9.477 8.555 3.188 1 96.69 91 GLN A C 1
ATOM 700 O O . GLN A 1 91 ? 9.781 7.359 3.135 1 96.69 91 GLN A O 1
ATOM 705 N N . TYR A 1 92 ? 9.914 9.367 4.082 1 98.06 92 TYR A N 1
ATOM 706 C CA . TYR A 1 92 ? 10.828 8.914 5.125 1 98.06 92 TYR A CA 1
ATOM 707 C C . TYR A 1 92 ? 10.227 7.754 5.91 1 98.06 92 TYR A C 1
ATOM 709 O O . TYR A 1 92 ? 10.891 6.746 6.145 1 98.06 92 TYR A O 1
ATOM 717 N N . LEU A 1 93 ? 8.977 7.906 6.27 1 98.38 93 LEU A N 1
ATOM 718 C CA . LEU A 1 93 ? 8.32 6.867 7.059 1 98.38 93 LEU A CA 1
ATOM 719 C C . LEU A 1 93 ? 7.98 5.66 6.195 1 98.38 93 LEU A C 1
ATOM 721 O O . LEU A 1 93 ? 8.133 4.516 6.633 1 98.38 93 LEU A O 1
ATOM 725 N N . LEU A 1 94 ? 7.551 5.863 4.973 1 96 94 LEU A N 1
ATOM 726 C CA . LEU A 1 94 ? 7.215 4.77 4.066 1 96 94 LEU A CA 1
ATOM 727 C C . LEU A 1 94 ? 8.414 3.85 3.857 1 96 94 LEU A C 1
ATOM 729 O O . LEU A 1 94 ? 8.258 2.631 3.762 1 96 94 LEU A O 1
ATOM 733 N N . ASP A 1 95 ? 9.578 4.473 3.826 1 94.81 95 ASP A N 1
ATOM 734 C CA . ASP A 1 95 ? 10.805 3.725 3.566 1 94.81 95 ASP A CA 1
ATOM 735 C C . ASP A 1 95 ? 11.188 2.865 4.77 1 94.81 95 ASP A C 1
ATOM 737 O O . ASP A 1 95 ? 12.055 1.999 4.668 1 94.81 95 ASP A O 1
ATOM 741 N N . ARG A 1 96 ? 10.492 3.021 5.871 1 96.19 96 ARG A N 1
ATOM 742 C CA . ARG A 1 96 ? 10.938 2.396 7.113 1 96.19 96 ARG A CA 1
ATOM 743 C C . ARG A 1 96 ? 9.789 1.671 7.805 1 96.19 96 ARG A C 1
ATOM 745 O O . ARG A 1 96 ? 9.867 1.373 9 1 96.19 96 ARG A O 1
ATOM 752 N N . VAL A 1 97 ? 8.781 1.382 7.133 1 94.06 97 VAL A N 1
ATOM 753 C CA . VAL A 1 97 ? 7.547 0.865 7.719 1 94.06 97 VAL A CA 1
ATOM 754 C C . VAL A 1 97 ? 7.836 -0.429 8.477 1 94.06 97 VAL A C 1
ATOM 756 O O . VAL A 1 97 ? 7.203 -0.717 9.492 1 94.06 97 VAL A O 1
ATOM 759 N N . ASP A 1 98 ? 8.789 -1.228 8.086 1 89.5 98 ASP A N 1
ATOM 760 C CA . ASP A 1 98 ? 9.055 -2.537 8.672 1 89.5 98 ASP A CA 1
ATOM 761 C C . ASP A 1 98 ? 9.766 -2.406 10.016 1 89.5 98 ASP A C 1
ATOM 763 O O . ASP A 1 98 ? 9.805 -3.357 10.797 1 89.5 98 ASP A O 1
ATOM 767 N N . SER A 1 99 ? 10.273 -1.26 10.273 1 94.94 99 SER A N 1
ATOM 768 C CA . SER A 1 99 ? 11.062 -1.094 11.492 1 94.94 99 SER A CA 1
ATOM 769 C C . SER A 1 99 ? 10.406 -0.105 12.445 1 94.94 99 SER A C 1
ATOM 771 O O . SER A 1 99 ? 10.93 0.161 13.531 1 94.94 99 SER A O 1
ATOM 773 N N . LEU A 1 100 ? 9.297 0.414 12.07 1 96.75 100 LEU A N 1
ATOM 774 C CA . LEU A 1 100 ? 8.656 1.453 12.867 1 96.75 100 LEU A CA 1
ATOM 775 C C . LEU A 1 100 ? 7.578 0.858 13.773 1 96.75 100 LEU A C 1
ATOM 777 O O . LEU A 1 100 ? 6.957 -0.149 13.43 1 96.75 100 LEU A O 1
ATOM 781 N N . GLU A 1 101 ? 7.402 1.505 14.859 1 96.69 101 GLU A N 1
ATOM 782 C CA . GLU A 1 101 ? 6.25 1.228 15.711 1 96.69 101 GLU A CA 1
ATOM 783 C C . GLU A 1 101 ? 5.094 2.172 15.398 1 96.69 101 GLU A C 1
ATOM 785 O O . GLU A 1 101 ? 5.312 3.332 15.039 1 96.69 101 GLU A O 1
ATOM 790 N N . SER A 1 102 ? 3.883 1.703 15.641 1 97 102 SER A N 1
ATOM 791 C CA . SER A 1 102 ? 2.713 2.557 15.461 1 97 102 SER A CA 1
ATOM 792 C C . SER A 1 102 ? 2.799 3.805 16.328 1 97 102 SER A C 1
ATOM 794 O O . SER A 1 102 ? 3.125 3.719 17.516 1 97 102 SER A O 1
ATOM 796 N N . GLY A 1 103 ? 2.609 4.914 15.711 1 98.25 103 GLY A N 1
ATOM 797 C CA . GLY A 1 103 ? 2.676 6.172 16.438 1 98.25 103 GLY A CA 1
ATOM 798 C C . GLY A 1 103 ? 3.955 6.945 16.172 1 98.25 103 GLY A C 1
ATOM 799 O O . GLY A 1 103 ? 4.074 8.109 16.562 1 98.25 103 GLY A O 1
ATOM 800 N N . SER A 1 104 ? 4.941 6.332 15.469 1 98.75 104 SER A N 1
ATOM 801 C CA . SER A 1 104 ? 6.168 7.043 15.125 1 98.75 104 SER A CA 1
ATOM 802 C C . SER A 1 104 ? 5.875 8.281 14.281 1 98.75 104 SER A C 1
ATOM 804 O O . SER A 1 104 ? 5.031 8.242 13.383 1 98.75 104 SER A O 1
ATOM 806 N N . VAL A 1 105 ? 6.574 9.344 14.602 1 98.81 105 VAL A N 1
ATOM 807 C CA . VAL A 1 105 ? 6.285 10.625 13.961 1 98.81 105 VAL A CA 1
ATOM 808 C C . VAL A 1 105 ? 7.562 11.195 13.352 1 98.81 105 VAL A C 1
ATOM 810 O O . VAL A 1 105 ? 8.648 11.07 13.93 1 98.81 105 VAL A O 1
ATOM 813 N N . CYS A 1 106 ? 7.434 11.781 12.18 1 98.88 106 CYS A N 1
ATOM 814 C CA . CYS A 1 106 ? 8.492 12.562 11.547 1 98.88 106 CYS A CA 1
ATOM 815 C C . CYS A 1 106 ? 8.039 13.992 11.281 1 98.88 106 CYS A C 1
ATOM 817 O O . CYS A 1 106 ? 6.949 14.211 10.75 1 98.88 106 CYS A O 1
ATOM 819 N N . LEU A 1 107 ? 8.773 14.945 11.719 1 98.81 107 LEU A N 1
ATOM 820 C CA . LEU A 1 107 ? 8.547 16.359 11.438 1 98.81 107 LEU A CA 1
ATOM 821 C C . LEU A 1 107 ? 9.711 16.953 10.656 1 98.81 107 LEU A C 1
ATOM 823 O O . LEU A 1 107 ? 10.82 16.422 10.688 1 98.81 107 LEU A O 1
ATOM 827 N N . ALA A 1 108 ? 9.414 18.062 9.961 1 98.56 108 ALA A N 1
ATOM 828 C CA . ALA A 1 108 ? 10.445 18.781 9.227 1 98.56 108 ALA A CA 1
ATOM 829 C C . ALA A 1 108 ? 10.188 20.281 9.25 1 98.56 108 ALA A C 1
ATOM 831 O O . ALA A 1 108 ? 9.07 20.719 9.523 1 98.56 108 ALA A O 1
ATOM 832 N N . GLU A 1 109 ? 11.289 21.031 9 1 98 109 GLU A N 1
ATOM 833 C CA . GLU A 1 109 ? 11.164 22.484 8.82 1 98 109 GLU A CA 1
ATOM 834 C C . GLU A 1 109 ? 10.984 22.844 7.348 1 98 109 GLU A C 1
ATOM 836 O O . GLU A 1 109 ? 10.477 23.906 7.023 1 98 109 GLU A O 1
ATOM 841 N N . TYR A 1 110 ? 11.445 21.938 6.555 1 97.06 110 TYR A N 1
ATOM 842 C CA . TYR A 1 110 ? 11.453 22.125 5.105 1 97.06 110 TYR A CA 1
ATOM 843 C C . TYR A 1 110 ? 11.375 20.781 4.391 1 97.06 110 TYR A C 1
ATOM 845 O O . TYR A 1 110 ? 12.016 19.812 4.809 1 97.06 110 TYR A O 1
ATOM 853 N N . GLN A 1 111 ? 10.562 20.75 3.346 1 97.62 111 GLN A N 1
ATOM 854 C CA . GLN A 1 111 ? 10.523 19.594 2.465 1 97.62 111 GLN A CA 1
ATOM 855 C C . GLN A 1 111 ? 10.891 19.969 1.034 1 97.62 111 GLN A C 1
ATOM 857 O O . GLN A 1 111 ? 10.242 20.828 0.428 1 97.62 111 GLN A O 1
ATOM 862 N N . ALA A 1 112 ? 11.859 19.312 0.488 1 96.19 112 ALA A N 1
ATOM 863 C CA . ALA A 1 112 ? 12.266 19.578 -0.889 1 96.19 112 ALA A CA 1
ATOM 864 C C . ALA A 1 112 ? 11.289 18.953 -1.881 1 96.19 112 ALA A C 1
ATOM 866 O O . ALA A 1 112 ? 11.141 19.438 -3.004 1 96.19 112 ALA A O 1
ATOM 867 N N . LYS A 1 113 ? 10.68 17.844 -1.452 1 96.62 113 LYS A N 1
ATOM 868 C CA . LYS A 1 113 ? 9.711 17.125 -2.273 1 96.62 113 LYS A CA 1
ATOM 869 C C . LYS A 1 113 ? 8.43 16.844 -1.493 1 96.62 113 LYS A C 1
ATOM 871 O O . LYS A 1 113 ? 7.977 15.695 -1.433 1 96.62 113 LYS A O 1
ATOM 876 N N . GLY A 1 114 ? 7.949 17.938 -0.927 1 96.19 114 GLY A N 1
ATOM 877 C CA . GLY A 1 114 ? 6.66 17.766 -0.276 1 96.19 114 GLY A CA 1
ATOM 878 C C . GLY A 1 114 ? 5.613 17.141 -1.176 1 96.19 114 GLY A C 1
ATOM 879 O O . GLY A 1 114 ? 5.598 17.391 -2.385 1 96.19 114 GLY A O 1
ATOM 880 N N . ARG A 1 115 ? 4.734 16.375 -0.569 1 93.94 115 ARG A N 1
ATOM 881 C CA . ARG A 1 115 ? 3.82 15.602 -1.404 1 93.94 115 ARG A CA 1
ATOM 882 C C . ARG A 1 115 ? 2.369 15.961 -1.101 1 93.94 115 ARG A C 1
ATOM 884 O O . ARG A 1 115 ? 2.018 16.219 0.05 1 93.94 115 ARG A O 1
ATOM 891 N N . GLY A 1 116 ? 1.62 15.969 -2.186 1 92.25 116 GLY A N 1
ATOM 892 C CA . GLY A 1 116 ? 0.167 16.016 -2.131 1 92.25 116 GLY A CA 1
ATOM 893 C C . GLY A 1 116 ? -0.494 14.859 -2.859 1 92.25 116 GLY A C 1
ATOM 894 O O . GLY A 1 116 ? 0.168 13.883 -3.213 1 92.25 116 GLY A O 1
ATOM 895 N N . ARG A 1 117 ? -1.797 14.969 -3.068 1 87.25 117 ARG A N 1
ATOM 896 C CA . ARG A 1 117 ? -2.523 13.93 -3.797 1 87.25 117 ARG A CA 1
ATOM 897 C C . ARG A 1 117 ? -2.266 14.031 -5.297 1 87.25 117 ARG A C 1
ATOM 899 O O . ARG A 1 117 ? -2.031 15.125 -5.82 1 87.25 117 ARG A O 1
ATOM 906 N N . ARG A 1 118 ? -2.299 12.961 -5.926 1 81.12 118 ARG A N 1
ATOM 907 C CA . ARG A 1 118 ? -2.248 12.875 -7.383 1 81.12 118 ARG A CA 1
ATOM 908 C C . ARG A 1 118 ? -0.949 13.461 -7.922 1 81.12 118 ARG A C 1
ATOM 910 O O . ARG A 1 118 ? -0.952 14.164 -8.938 1 81.12 118 ARG A O 1
ATOM 917 N N . GLY A 1 119 ? 0.107 13.305 -7.156 1 83.25 119 GLY A N 1
ATOM 918 C CA . GLY A 1 119 ? 1.423 13.719 -7.621 1 83.25 119 GLY A CA 1
ATOM 919 C C . GLY A 1 119 ? 1.692 15.195 -7.418 1 83.25 119 GLY A C 1
ATOM 920 O O . GLY A 1 119 ? 2.736 15.711 -7.832 1 83.25 119 GLY A O 1
ATOM 921 N N . ARG A 1 120 ? 0.761 15.898 -6.785 1 89.75 120 ARG A N 1
ATOM 922 C CA . ARG A 1 120 ? 0.978 17.312 -6.512 1 89.75 120 ARG A CA 1
ATOM 923 C C . ARG A 1 120 ? 2.037 17.516 -5.434 1 89.75 120 ARG A C 1
ATOM 925 O O . ARG A 1 120 ? 2.35 16.578 -4.688 1 89.75 120 ARG A O 1
ATOM 932 N N . GLU A 1 121 ? 2.541 18.75 -5.477 1 93.44 121 GLU A N 1
ATOM 933 C CA . GLU A 1 121 ? 3.574 19.094 -4.508 1 93.44 121 GLU A CA 1
ATOM 934 C C . GLU A 1 121 ? 3.02 20 -3.412 1 93.44 121 GLU A C 1
ATOM 936 O O . GLU A 1 121 ? 2.232 20.906 -3.688 1 93.44 121 GLU A O 1
ATOM 941 N N . TRP A 1 122 ? 3.402 19.734 -2.236 1 95.94 122 TRP A N 1
ATOM 942 C CA . TRP A 1 122 ? 3.123 20.641 -1.12 1 95.94 122 TRP A CA 1
ATOM 943 C C . TRP A 1 122 ? 4.289 21.594 -0.878 1 95.94 122 TRP A C 1
ATOM 945 O O . TRP A 1 122 ? 5.391 21.156 -0.524 1 95.94 122 TRP A O 1
ATOM 955 N N . VAL A 1 123 ? 4.074 22.844 -1.147 1 95.31 123 VAL A N 1
ATOM 956 C CA . VAL A 1 123 ? 5.117 23.844 -0.952 1 95.31 123 VAL A CA 1
ATOM 957 C C . VAL A 1 123 ? 5.406 24 0.539 1 95.31 123 VAL A C 1
ATOM 959 O O . VAL A 1 123 ? 4.496 24.266 1.329 1 95.31 123 VAL A O 1
ATOM 962 N N . SER A 1 124 ? 6.668 23.844 0.894 1 96 124 SER A N 1
ATOM 963 C CA . SER A 1 124 ? 7.051 23.734 2.299 1 96 124 SER A CA 1
ATOM 964 C C . SER A 1 124 ? 8.156 24.734 2.65 1 96 124 SER A C 1
ATOM 966 O O . SER A 1 124 ? 9.266 24.344 2.994 1 96 124 SER A O 1
ATOM 968 N N . PRO A 1 125 ? 7.836 26.078 2.664 1 94.56 125 PRO A N 1
ATOM 969 C CA . PRO A 1 125 ? 8.867 27.016 3.107 1 94.56 125 PRO A CA 1
ATOM 970 C C . PRO A 1 125 ? 9.406 26.688 4.5 1 94.56 125 PRO A C 1
ATOM 972 O O . PRO A 1 125 ? 8.648 26.25 5.371 1 94.56 125 PRO A O 1
ATOM 975 N N . PHE A 1 126 ? 10.664 26.984 4.746 1 96 126 PHE A N 1
ATOM 976 C CA . PHE A 1 126 ? 11.367 26.609 5.969 1 96 126 PHE A CA 1
ATOM 977 C C . PHE A 1 126 ? 10.844 27.406 7.156 1 96 126 PHE A C 1
ATOM 979 O O . PHE A 1 126 ? 10.742 28.641 7.09 1 96 126 PHE A O 1
ATOM 986 N N . GLY A 1 127 ? 10.445 26.719 8.203 1 94.38 127 GLY A N 1
ATOM 987 C CA . GLY A 1 127 ? 10.148 27.328 9.492 1 94.38 127 GLY A CA 1
ATOM 988 C C . GLY A 1 127 ? 8.836 28.094 9.5 1 94.38 127 GLY A C 1
ATOM 989 O O . GLY A 1 127 ? 8.562 28.859 10.43 1 94.38 127 GLY A O 1
ATOM 990 N N . SER A 1 128 ? 8.008 27.922 8.508 1 92.56 128 SER A N 1
ATOM 991 C CA . SER A 1 128 ? 6.809 28.75 8.367 1 92.56 128 SER A CA 1
ATOM 992 C C . SER A 1 128 ? 5.555 27.969 8.75 1 92.56 128 SER A C 1
ATOM 994 O O . SER A 1 128 ? 4.582 28.547 9.234 1 92.56 128 SER A O 1
ATOM 996 N N . ASN A 1 129 ? 5.539 26.672 8.477 1 96.31 129 ASN A N 1
ATOM 997 C CA . ASN A 1 129 ? 4.352 25.844 8.602 1 96.31 129 ASN A CA 1
ATOM 998 C C . ASN A 1 129 ? 4.641 24.578 9.422 1 96.31 129 ASN A C 1
ATOM 1000 O O . ASN A 1 129 ? 5.684 24.484 10.07 1 96.31 129 ASN A O 1
ATOM 1004 N N . LEU A 1 130 ? 3.686 23.812 9.641 1 98.06 130 LEU A N 1
ATOM 1005 C CA . LEU A 1 130 ? 3.867 22.531 10.305 1 98.06 130 LEU A CA 1
ATOM 1006 C C . LEU A 1 130 ? 3.762 21.391 9.297 1 98.06 130 LEU A C 1
ATOM 1008 O O . LEU A 1 130 ? 2.742 21.234 8.617 1 98.06 130 LEU A O 1
ATOM 1012 N N . TYR A 1 131 ? 4.836 20.656 9.164 1 98.56 131 TYR A N 1
ATOM 1013 C CA . TYR A 1 131 ? 4.91 19.453 8.328 1 98.56 131 TYR A CA 1
ATOM 1014 C C . TYR A 1 131 ? 5.168 18.219 9.172 1 98.56 131 TYR A C 1
ATOM 1016 O O . TYR A 1 131 ? 6.242 18.078 9.758 1 98.56 131 TYR A O 1
ATOM 1024 N N . LEU A 1 132 ? 4.227 17.328 9.25 1 98.5 132 LEU A N 1
ATOM 1025 C CA . LEU A 1 132 ? 4.426 16.141 10.062 1 98.5 132 LEU A CA 1
ATOM 1026 C C . LEU A 1 132 ? 3.74 14.93 9.43 1 98.5 132 LEU A C 1
ATOM 1028 O O . LEU A 1 132 ? 2.787 15.078 8.664 1 98.5 132 LEU A O 1
ATOM 1032 N N . SER A 1 133 ? 4.301 13.773 9.656 1 98.81 133 SER A N 1
ATOM 1033 C CA . SER A 1 133 ? 3.73 12.484 9.281 1 98.81 133 SER A CA 1
ATOM 1034 C C . SER A 1 133 ? 3.742 11.508 10.453 1 98.81 133 SER A C 1
ATOM 1036 O O . SER A 1 133 ? 4.664 11.531 11.273 1 98.81 133 SER A O 1
ATOM 1038 N N . MET A 1 134 ? 2.764 10.711 10.5 1 98.75 134 MET A N 1
ATOM 1039 C CA . MET A 1 134 ? 2.699 9.664 11.516 1 98.75 134 MET A CA 1
ATOM 1040 C C . MET A 1 134 ? 2.5 8.297 10.875 1 98.75 134 MET A C 1
ATOM 1042 O O . MET A 1 134 ? 1.667 8.141 9.984 1 98.75 134 MET A O 1
ATOM 1046 N N . PHE A 1 135 ? 3.281 7.328 11.328 1 98.62 135 PHE A N 1
ATOM 1047 C CA . PHE A 1 135 ? 3.088 5.938 10.93 1 98.62 135 PHE A CA 1
ATOM 1048 C C . PHE A 1 135 ? 2.1 5.238 11.852 1 98.62 135 PHE A C 1
ATOM 1050 O O . PHE A 1 135 ? 2.133 5.438 13.07 1 98.62 135 PHE A O 1
ATOM 1057 N N . TRP A 1 136 ? 1.242 4.438 11.266 1 98 136 TRP A N 1
ATOM 1058 C CA . TRP A 1 136 ? 0.271 3.674 12.039 1 98 136 TRP A CA 1
ATOM 1059 C C . TRP A 1 136 ? -0.012 2.326 11.383 1 98 136 TRP A C 1
ATOM 1061 O O . TRP A 1 136 ? -0.319 2.26 10.195 1 98 136 TRP A O 1
ATOM 1071 N N . ARG A 1 137 ? 0.146 1.259 12.117 1 95.75 137 ARG A N 1
ATOM 1072 C CA . ARG A 1 137 ? -0.288 -0.054 11.656 1 95.75 137 ARG A CA 1
ATOM 1073 C C . ARG A 1 137 ? -1.76 -0.29 11.977 1 95.75 137 ARG A C 1
ATOM 1075 O O . ARG A 1 137 ? -2.123 -0.486 13.141 1 95.75 137 ARG A O 1
ATOM 1082 N N . LEU A 1 138 ? -2.592 -0.336 10.992 1 92.75 138 LEU A N 1
ATOM 1083 C CA . LEU A 1 138 ? -4.031 -0.494 11.172 1 92.75 138 LEU A CA 1
ATOM 1084 C C . LEU A 1 138 ? -4.43 -1.965 11.109 1 92.75 138 LEU A C 1
ATOM 1086 O O . LEU A 1 138 ? -4.473 -2.553 10.023 1 92.75 138 LEU A O 1
ATOM 1090 N N . ASP A 1 139 ? -4.828 -2.486 12.133 1 86.94 139 ASP A N 1
ATOM 1091 C CA . ASP A 1 139 ? -5.145 -3.906 12.227 1 86.94 139 ASP A CA 1
ATOM 1092 C C . ASP A 1 139 ? -6.398 -4.238 11.414 1 86.94 139 ASP A C 1
ATOM 1094 O O . ASP A 1 139 ? -6.52 -5.34 10.875 1 86.94 139 ASP A O 1
ATOM 1098 N N . ALA A 1 140 ? -7.273 -3.285 11.305 1 81 140 ALA A N 1
ATOM 1099 C CA . ALA A 1 140 ? -8.539 -3.508 10.617 1 81 140 ALA A CA 1
ATOM 1100 C C . ALA A 1 140 ? -8.328 -3.672 9.117 1 81 140 ALA A C 1
ATOM 1102 O O . ALA A 1 140 ? -9.219 -4.129 8.398 1 81 140 ALA A O 1
ATOM 1103 N N . GLY A 1 141 ? -7.156 -3.209 8.625 1 83.94 141 GLY A N 1
ATOM 1104 C CA . GLY A 1 141 ? -6.805 -3.479 7.242 1 83.94 141 GLY A CA 1
ATOM 1105 C C . GLY A 1 141 ? -7.07 -2.305 6.32 1 83.94 141 GLY A C 1
ATOM 1106 O O . GLY A 1 141 ? -7.457 -1.225 6.773 1 83.94 141 GLY A O 1
ATOM 1107 N N . MET A 1 142 ? -6.859 -2.502 5 1 83.81 142 MET A N 1
ATOM 1108 C CA . MET A 1 142 ? -6.832 -1.453 3.986 1 83.81 142 MET A CA 1
ATOM 1109 C C . MET A 1 142 ? -8.219 -0.843 3.799 1 83.81 142 MET A C 1
ATOM 1111 O O . MET A 1 142 ? -8.352 0.371 3.629 1 83.81 142 MET A O 1
ATOM 1115 N N . ALA A 1 143 ? -9.195 -1.669 3.734 1 79.19 143 ALA A N 1
ATOM 1116 C CA . ALA A 1 143 ? -10.555 -1.192 3.5 1 79.19 143 ALA A CA 1
ATOM 1117 C C . ALA A 1 143 ? -10.969 -0.162 4.547 1 79.19 143 ALA A C 1
ATOM 1119 O O . ALA A 1 143 ? -11.602 0.842 4.227 1 79.19 143 ALA A O 1
ATOM 1120 N N . ALA A 1 144 ? -10.523 -0.404 5.742 1 81.81 144 ALA A N 1
ATOM 1121 C CA . ALA A 1 144 ? -10.875 0.49 6.844 1 81.81 144 ALA A CA 1
ATOM 1122 C C . ALA A 1 144 ? -10.148 1.826 6.715 1 81.81 144 ALA A C 1
ATOM 1124 O O . ALA A 1 144 ? -10.57 2.828 7.293 1 81.81 144 ALA A O 1
ATOM 1125 N N . ALA A 1 145 ? -9.102 1.849 6.027 1 85 145 ALA A N 1
ATOM 1126 C CA . ALA A 1 145 ? -8.281 3.055 5.934 1 85 145 ALA A CA 1
ATOM 1127 C C . ALA A 1 145 ? -8.938 4.09 5.023 1 85 145 ALA A C 1
ATOM 1129 O O . ALA A 1 145 ? -8.547 5.262 5.023 1 85 145 ALA A O 1
ATOM 1130 N N . MET A 1 146 ? -10.031 3.469 4.41 1 78.62 146 MET A N 1
ATOM 1131 C CA . MET A 1 146 ? -10.703 4.379 3.488 1 78.62 146 MET A CA 1
ATOM 1132 C C . MET A 1 146 ? -11.469 5.461 4.246 1 78.62 146 MET A C 1
ATOM 1134 O O . MET A 1 146 ? -12.156 5.172 5.23 1 78.62 146 MET A O 1
ATOM 1138 N N . GLY A 1 147 ? -11.383 6.578 4.16 1 81 147 GLY A N 1
ATOM 1139 C CA . GLY A 1 147 ? -12.07 7.676 4.824 1 81 147 GLY A CA 1
ATOM 1140 C C . GLY A 1 147 ? -11.297 8.242 6 1 81 147 GLY A C 1
ATOM 1141 O O . GLY A 1 147 ? -11.75 9.18 6.656 1 81 147 GLY A O 1
ATOM 1142 N N . LEU A 1 148 ? -10.195 7.609 6.316 1 90.31 148 LEU A N 1
ATOM 1143 C CA . LEU A 1 148 ? -9.438 7.992 7.504 1 90.31 148 LEU A CA 1
ATOM 1144 C C . LEU A 1 148 ? -9.086 9.477 7.477 1 90.31 148 LEU A C 1
ATOM 1146 O O . LEU A 1 148 ? -9.023 10.125 8.523 1 90.31 148 LEU A O 1
ATOM 1150 N N . SER A 1 149 ? -8.922 9.969 6.246 1 93.06 149 SER A N 1
ATOM 1151 C CA . SER A 1 149 ? -8.609 11.391 6.156 1 93.06 149 SER A CA 1
ATOM 1152 C C . SER A 1 149 ? -9.742 12.242 6.723 1 93.06 149 SER A C 1
ATOM 1154 O O . SER A 1 149 ? -9.5 13.297 7.312 1 93.06 149 SER A O 1
ATOM 1156 N N . LEU A 1 150 ? -10.984 11.781 6.625 1 94 150 LEU A N 1
ATOM 1157 C CA . LEU A 1 150 ? -12.148 12.492 7.152 1 94 150 LEU A CA 1
ATOM 1158 C C . LEU A 1 150 ? -12.125 12.508 8.68 1 94 150 LEU A C 1
ATOM 1160 O O . LEU A 1 150 ? -12.352 13.555 9.297 1 94 150 LEU A O 1
ATOM 1164 N N . VAL A 1 151 ? -11.781 11.391 9.219 1 94.25 151 VAL A N 1
ATOM 1165 C CA . VAL A 1 151 ? -11.711 11.234 10.672 1 94.25 151 VAL A CA 1
ATOM 1166 C C . VAL A 1 151 ? -10.617 12.141 11.234 1 94.25 151 VAL A C 1
ATOM 1168 O O . VAL A 1 151 ? -10.844 12.875 12.195 1 94.25 151 VAL A O 1
ATOM 1171 N N . VAL A 1 152 ? -9.523 12.125 10.625 1 95.44 152 VAL A N 1
ATOM 1172 C CA . VAL A 1 152 ? -8.391 12.945 11.047 1 95.44 152 VAL A CA 1
ATOM 1173 C C . VAL A 1 152 ? -8.742 14.422 10.922 1 95.44 152 VAL A C 1
ATOM 1175 O O . VAL A 1 152 ? -8.453 15.211 11.82 1 95.44 152 VAL A O 1
ATOM 1178 N N . GLY A 1 153 ? -9.375 14.758 9.844 1 97.38 153 GLY A N 1
ATOM 1179 C CA . GLY A 1 153 ? -9.805 16.141 9.664 1 97.38 153 GLY A CA 1
ATOM 1180 C C . GLY A 1 153 ? -10.703 16.641 10.789 1 97.38 153 GLY A C 1
ATOM 1181 O O . GLY A 1 153 ? -10.477 17.719 11.336 1 97.38 153 GLY A O 1
ATOM 1182 N N . VAL A 1 154 ? -11.688 15.859 11.148 1 97.56 154 VAL A N 1
ATOM 1183 C CA . VAL A 1 154 ? -12.609 16.219 12.219 1 97.56 154 VAL A CA 1
ATOM 1184 C C . VAL A 1 154 ? -11.844 16.422 13.523 1 97.56 154 VAL A C 1
ATOM 1186 O O . VAL A 1 154 ? -12.016 17.438 14.203 1 97.56 154 VAL A O 1
ATOM 1189 N N . ALA A 1 155 ? -11 15.469 13.805 1 97.12 155 ALA A N 1
ATOM 1190 C CA . ALA A 1 155 ? -10.242 15.523 15.055 1 97.12 155 ALA A CA 1
ATOM 1191 C C . ALA A 1 155 ? -9.383 16.781 15.125 1 97.12 155 ALA A C 1
ATOM 1193 O O . ALA A 1 155 ? -9.32 17.438 16.156 1 97.12 155 ALA A O 1
ATOM 1194 N N . ILE A 1 156 ? -8.789 17.125 14.055 1 97.88 156 ILE A N 1
ATOM 1195 C CA . ILE A 1 156 ? -7.879 18.266 14.031 1 97.88 156 ILE A CA 1
ATOM 1196 C C . ILE A 1 156 ? -8.672 19.562 14.18 1 97.88 156 ILE A C 1
ATOM 1198 O O . ILE A 1 156 ? -8.305 20.438 14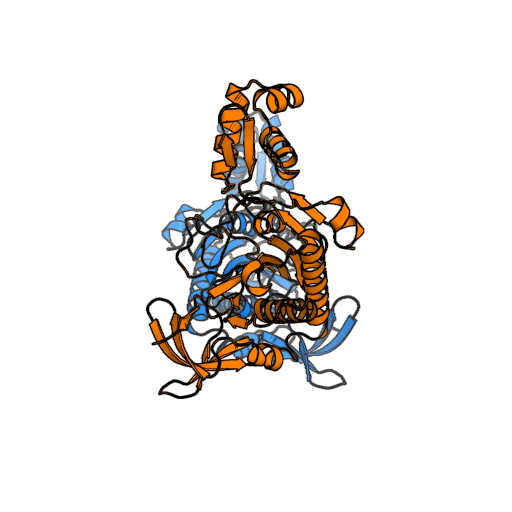.961 1 97.88 156 ILE A O 1
ATOM 1202 N N . VAL A 1 157 ? -9.758 19.703 13.453 1 98.5 157 VAL A N 1
ATOM 1203 C CA . VAL A 1 157 ? -10.555 20.922 13.531 1 98.5 157 VAL A CA 1
ATOM 1204 C C . VAL A 1 157 ? -11.102 21.094 14.945 1 98.5 157 VAL A C 1
ATOM 1206 O O . VAL A 1 157 ? -11.055 22.188 15.508 1 98.5 157 VAL A O 1
ATOM 1209 N N . GLU A 1 158 ? -11.57 20.047 15.523 1 97.88 158 GLU A N 1
ATOM 1210 C CA . GLU A 1 158 ? -12.102 20.109 16.875 1 97.88 158 GLU A CA 1
ATOM 1211 C C . GLU A 1 158 ? -11.016 20.453 17.891 1 97.88 158 GLU A C 1
ATOM 1213 O O . GLU A 1 158 ? -11.258 21.188 18.844 1 97.88 158 GLU A O 1
ATOM 1218 N N . ALA A 1 159 ? -9.852 19.938 17.672 1 97.56 159 ALA A N 1
ATOM 1219 C CA . ALA A 1 159 ? -8.734 20.312 18.531 1 97.56 159 ALA A CA 1
ATOM 1220 C C . ALA A 1 159 ? -8.398 21.797 18.406 1 97.56 159 ALA A C 1
ATOM 1222 O O . ALA A 1 159 ? -8.117 22.453 19.406 1 97.56 159 ALA A O 1
ATOM 1223 N N . LEU A 1 160 ? -8.414 22.312 17.219 1 97.62 160 LEU A N 1
ATOM 1224 C CA . LEU A 1 160 ? -8.188 23.734 17 1 97.62 160 LEU A CA 1
ATOM 1225 C C . LEU A 1 160 ? -9.258 24.562 17.703 1 97.62 160 LEU A C 1
ATOM 1227 O O . LEU A 1 160 ? -8.945 25.578 18.328 1 97.62 160 LEU A O 1
ATOM 1231 N N . GLU A 1 161 ? -10.461 24.094 17.625 1 97.25 161 GLU A N 1
ATOM 1232 C CA . GLU A 1 161 ? -11.539 24.766 18.328 1 97.25 161 GLU A CA 1
ATOM 1233 C C . GLU A 1 161 ? -11.273 24.828 19.828 1 97.25 161 GLU A C 1
ATOM 1235 O O . GLU A 1 161 ? -11.492 25.859 20.453 1 97.25 161 GLU A O 1
ATOM 1240 N N . GLU A 1 162 ? -10.781 23.781 20.312 1 96.12 162 GLU A N 1
ATOM 1241 C CA . GLU A 1 162 ? -10.477 23.703 21.75 1 96.12 162 GLU A CA 1
ATOM 1242 C C . GLU A 1 162 ? -9.352 24.672 22.109 1 96.12 162 GLU A C 1
ATOM 1244 O O . GLU A 1 162 ? -9.281 25.141 23.25 1 96.12 162 GLU A O 1
ATOM 1249 N N . MET A 1 163 ? -8.531 24.984 21.188 1 94.94 163 MET A N 1
ATOM 1250 C CA . MET A 1 163 ? -7.43 25.922 21.406 1 94.94 163 MET A CA 1
ATOM 1251 C C . MET A 1 163 ? -7.891 27.359 21.203 1 94.94 163 MET A C 1
ATOM 1253 O O . MET A 1 163 ? -7.09 28.281 21.312 1 94.94 163 MET A O 1
ATOM 1257 N N . GLY A 1 164 ? -9.141 27.484 20.812 1 94.56 164 GLY A N 1
ATOM 1258 C CA . GLY A 1 164 ? -9.695 28.812 20.641 1 94.56 164 GLY A CA 1
ATOM 1259 C C . GLY A 1 164 ? -9.633 29.312 19.203 1 94.56 164 GLY A C 1
ATOM 1260 O O . GLY A 1 164 ? -9.914 30.469 18.922 1 94.56 164 GLY A O 1
ATOM 1261 N N . LEU A 1 165 ? -9.188 28.484 18.328 1 95.88 165 LEU A N 1
ATOM 1262 C CA . LEU A 1 165 ? -9.125 28.797 16.906 1 95.88 165 LEU A CA 1
ATOM 1263 C C . LEU A 1 165 ? -10.375 28.312 16.188 1 95.88 165 LEU A C 1
ATOM 1265 O O . LEU A 1 165 ? -10.438 27.172 15.742 1 95.88 165 LEU A O 1
ATOM 1269 N N . THR A 1 166 ? -11.328 29.188 15.992 1 95.81 166 THR A N 1
ATOM 1270 C CA . THR A 1 166 ? -12.648 28.812 15.5 1 95.81 166 THR A CA 1
ATOM 1271 C C . THR A 1 166 ? -12.828 29.219 14.039 1 95.81 166 THR A C 1
ATOM 1273 O O . THR A 1 166 ? -12.086 30.078 13.539 1 95.81 166 THR A O 1
ATOM 1276 N N . GLY A 1 167 ? -13.758 28.594 13.406 1 96.94 167 GLY A N 1
ATOM 1277 C CA . GLY A 1 167 ? -14.102 28.969 12.047 1 96.94 167 GLY A CA 1
ATOM 1278 C C . GLY A 1 167 ? -13.469 28.078 11 1 96.94 167 GLY A C 1
ATOM 1279 O O . GLY A 1 167 ? -13.805 28.156 9.812 1 96.94 167 GLY A O 1
ATOM 1280 N N . VAL A 1 168 ? -12.602 27.219 11.406 1 98.31 168 VAL A N 1
ATOM 1281 C CA . VAL A 1 168 ? -12 26.266 10.477 1 98.31 168 VAL A CA 1
ATOM 1282 C C . VAL A 1 168 ? -13.039 25.219 10.07 1 98.31 168 VAL A C 1
ATOM 1284 O O . VAL A 1 168 ? -13.812 24.75 10.906 1 98.31 168 VAL A O 1
ATOM 1287 N N . LYS A 1 169 ? -13.047 24.906 8.805 1 98.44 169 LYS A N 1
ATOM 1288 C CA . LYS A 1 169 ? -13.992 23.969 8.219 1 98.44 169 LYS A CA 1
ATOM 1289 C C . LYS A 1 169 ? -13.273 22.875 7.445 1 98.44 169 LYS A C 1
ATOM 1291 O O . LYS A 1 169 ? -12.047 22.797 7.461 1 98.44 169 LYS A O 1
ATOM 1296 N N . LEU A 1 170 ? -14.094 21.938 6.891 1 98.12 170 LEU A N 1
ATOM 1297 C CA . LEU A 1 170 ? -13.539 20.812 6.148 1 98.12 170 LEU A CA 1
ATOM 1298 C C . LEU A 1 170 ? -14.023 20.828 4.703 1 98.12 170 LEU A C 1
ATOM 1300 O O . LEU A 1 170 ? -15.164 21.188 4.426 1 98.12 170 LEU A O 1
ATOM 1304 N N . LYS A 1 171 ? -13.102 20.438 3.842 1 96.88 171 LYS A N 1
ATOM 1305 C CA . LYS A 1 171 ? -13.461 20.156 2.451 1 96.88 171 LYS A CA 1
ATOM 1306 C C . LYS A 1 171 ? -13.125 18.719 2.074 1 96.88 171 LYS A C 1
ATOM 1308 O O . LYS A 1 171 ? -11.984 18.266 2.252 1 96.88 171 LYS A O 1
ATOM 1313 N N . TRP A 1 172 ? -14.07 18.047 1.493 1 94 172 TRP A N 1
ATOM 1314 C CA . TRP A 1 172 ? -13.914 16.656 1.102 1 94 172 TRP A CA 1
ATOM 1315 C C . TRP A 1 172 ? -12.883 16.516 -0.012 1 94 172 TRP A C 1
ATOM 1317 O O . TRP A 1 172 ? -12.883 17.297 -0.97 1 94 172 TRP A O 1
ATOM 1327 N N . PRO A 1 173 ? -11.938 15.641 0.158 1 91.94 173 PRO A N 1
ATOM 1328 C CA . PRO A 1 173 ? -11.883 14.586 1.171 1 91.94 173 PRO A CA 1
ATOM 1329 C C . PRO A 1 173 ? -10.766 14.805 2.193 1 91.94 173 PRO A C 1
ATOM 1331 O O . PRO A 1 173 ? -10.672 14.07 3.178 1 91.94 173 PRO A O 1
ATOM 1334 N N . ASN A 1 174 ? -9.945 15.797 2.086 1 93 174 ASN A N 1
ATOM 1335 C CA . ASN A 1 174 ? -8.711 15.742 2.861 1 93 174 ASN A CA 1
ATOM 1336 C C . ASN A 1 174 ? -8.195 17.141 3.205 1 93 174 ASN A C 1
ATOM 1338 O O . ASN A 1 174 ? -7.023 17.297 3.561 1 93 174 ASN A O 1
ATOM 1342 N N . ASP A 1 175 ? -9.062 18.141 3.068 1 96.44 175 ASP A N 1
ATOM 1343 C CA . ASP A 1 175 ? -8.57 19.484 3.271 1 96.44 175 ASP A CA 1
ATOM 1344 C C . ASP A 1 175 ? -9.273 20.156 4.445 1 96.44 175 ASP A C 1
ATOM 1346 O O . ASP A 1 175 ? -10.445 19.891 4.707 1 96.44 175 ASP A O 1
ATOM 1350 N N . LEU A 1 176 ? -8.555 20.984 5.043 1 98.31 176 LEU A N 1
ATOM 1351 C CA . LEU A 1 176 ? -9.125 21.969 5.961 1 98.31 176 LEU A CA 1
ATOM 1352 C C . LEU A 1 176 ? -9.18 23.344 5.316 1 98.31 176 LEU A C 1
ATOM 1354 O O . LEU A 1 176 ? -8.234 23.766 4.641 1 98.31 176 LEU A O 1
ATOM 1358 N N . TYR A 1 177 ? -10.25 24.016 5.617 1 97.88 177 TYR A N 1
ATOM 1359 C CA . TYR A 1 177 ? -10.484 25.312 5 1 97.88 177 TYR A CA 1
ATOM 1360 C C . TYR A 1 177 ? -10.773 26.375 6.059 1 97.88 177 TYR A C 1
ATOM 1362 O O . TYR A 1 177 ? -11.297 26.062 7.133 1 97.88 177 TYR A O 1
ATOM 1370 N N . TYR A 1 178 ? -10.422 27.531 5.738 1 97.69 178 TYR A N 1
ATOM 1371 C CA . TYR A 1 178 ? -10.852 28.734 6.441 1 97.69 178 TYR A CA 1
ATOM 1372 C C . TYR A 1 178 ? -11.273 29.812 5.453 1 97.69 178 TYR A C 1
ATOM 1374 O O . TYR A 1 178 ? -10.484 30.234 4.602 1 97.69 178 TYR A O 1
ATOM 1382 N N . GLN A 1 179 ? -12.555 30.188 5.539 1 96 179 GLN A N 1
ATOM 1383 C CA . GLN A 1 179 ? -13.117 31.203 4.652 1 96 179 GLN A CA 1
ATOM 1384 C C . GLN A 1 179 ? -12.891 30.844 3.188 1 96 179 GLN A C 1
ATOM 1386 O O . GLN A 1 179 ? -12.391 31.641 2.406 1 96 179 GLN A O 1
ATOM 1391 N N . ASP A 1 180 ? -13.086 29.625 2.848 1 95.56 180 ASP A N 1
ATOM 1392 C CA . ASP A 1 180 ? -13.086 29.062 1.5 1 95.56 180 ASP A CA 1
ATOM 1393 C C . ASP A 1 180 ? -11.672 28.984 0.929 1 95.56 180 ASP A C 1
ATOM 1395 O O . ASP A 1 180 ? -11.492 28.922 -0.289 1 95.56 180 ASP A O 1
ATOM 1399 N N . LYS A 1 181 ? -10.711 29.078 1.812 1 96.25 181 LYS A N 1
ATOM 1400 C CA . LYS A 1 181 ? -9.312 28.922 1.419 1 96.25 181 LYS A CA 1
ATOM 1401 C C . LYS A 1 181 ? -8.656 27.75 2.141 1 96.25 181 LYS A C 1
ATOM 1403 O O . LYS A 1 181 ? -8.953 27.5 3.309 1 96.25 181 LYS A O 1
ATOM 1408 N N . LYS A 1 182 ? -7.758 27.156 1.461 1 96.62 182 LYS A N 1
ATOM 1409 C CA . LYS A 1 182 ? -7.117 25.969 2.021 1 96.62 182 LYS A CA 1
ATOM 1410 C C . LYS A 1 182 ? -6.168 26.344 3.156 1 96.62 182 LYS A C 1
ATOM 1412 O O . LYS A 1 182 ? -5.293 27.188 2.988 1 96.62 182 LYS A O 1
ATOM 1417 N N . LEU A 1 183 ? -6.348 25.672 4.223 1 97.88 183 LEU A N 1
ATOM 1418 C CA . LEU A 1 183 ? -5.551 25.891 5.422 1 97.88 183 LEU A CA 1
ATOM 1419 C C . LEU A 1 183 ? -4.586 24.734 5.664 1 97.88 183 LEU A C 1
ATOM 1421 O O . LEU A 1 183 ? -3.449 24.953 6.094 1 97.88 183 LEU A O 1
ATOM 1425 N N . ALA A 1 184 ? -5.016 23.547 5.453 1 98.06 184 ALA A N 1
ATOM 1426 C CA . ALA A 1 184 ? -4.215 22.344 5.688 1 98.06 184 ALA A CA 1
ATOM 1427 C C . ALA A 1 184 ? -4.613 21.234 4.734 1 98.06 184 ALA A C 1
ATOM 1429 O O . ALA A 1 184 ? -5.684 21.281 4.121 1 98.06 184 ALA A O 1
ATOM 1430 N N . GLY A 1 185 ? -3.729 20.312 4.574 1 97.06 185 GLY A N 1
ATOM 1431 C CA . GLY A 1 185 ? -3.967 19.109 3.795 1 97.06 185 GLY A CA 1
ATOM 1432 C C . GLY A 1 185 ? -3.516 17.844 4.496 1 97.06 185 GLY A C 1
ATOM 1433 O O . GLY A 1 185 ? -2.494 17.828 5.188 1 97.06 185 GLY A O 1
ATOM 1434 N N . ILE A 1 186 ? -4.316 16.781 4.277 1 96.94 186 ILE A N 1
ATOM 1435 C CA . ILE A 1 186 ? -4 15.469 4.84 1 96.94 186 ILE A CA 1
ATOM 1436 C C . ILE A 1 186 ? -3.736 14.477 3.715 1 96.94 186 ILE A C 1
ATOM 1438 O O . ILE A 1 186 ? -4.508 14.391 2.756 1 96.94 186 ILE A O 1
ATOM 1442 N N . LEU A 1 187 ? -2.643 13.82 3.76 1 96.44 187 LEU A N 1
ATOM 1443 C CA . LEU A 1 187 ? -2.285 12.797 2.779 1 96.44 187 LEU A CA 1
ATOM 1444 C C . LEU A 1 187 ? -2.105 11.438 3.449 1 96.44 187 LEU A C 1
ATOM 1446 O O . LEU A 1 187 ? -1.183 11.258 4.246 1 96.44 187 LEU A O 1
ATOM 1450 N N . VAL A 1 188 ? -2.986 10.492 3.113 1 95.62 188 VAL A N 1
ATOM 1451 C CA . VAL A 1 188 ? -2.896 9.141 3.662 1 95.62 188 VAL A CA 1
ATOM 1452 C C . VAL A 1 188 ? -2.363 8.188 2.596 1 95.62 188 VAL A C 1
ATOM 1454 O O . VAL A 1 188 ? -3.004 7.984 1.562 1 95.62 188 VAL A O 1
ATOM 1457 N N . GLU A 1 189 ? -1.228 7.684 2.838 1 95.56 189 GLU A N 1
ATOM 1458 C CA . GLU A 1 189 ? -0.625 6.656 1.996 1 95.56 189 GLU A CA 1
ATOM 1459 C C . GLU A 1 189 ? -0.542 5.32 2.732 1 95.56 189 GLU A C 1
ATOM 1461 O O . GLU A 1 189 ? -0.33 5.285 3.945 1 95.56 189 GLU A O 1
ATOM 1466 N N . MET A 1 190 ? -0.736 4.262 1.968 1 93.12 190 MET A N 1
ATOM 1467 C CA . MET A 1 190 ? -0.826 2.975 2.65 1 93.12 190 MET A CA 1
ATOM 1468 C C . MET A 1 190 ? -0.194 1.869 1.812 1 93.12 190 MET A C 1
ATOM 1470 O O . MET A 1 190 ? -0.052 2.01 0.596 1 93.12 190 MET A O 1
ATOM 1474 N N . SER A 1 191 ? 0.205 0.797 2.461 1 93.38 191 SER A N 1
ATOM 1475 C CA . SER A 1 191 ? 0.744 -0.415 1.853 1 93.38 191 SER A CA 1
ATOM 1476 C C . SER A 1 191 ? 0.457 -1.641 2.713 1 93.38 191 SER A C 1
ATOM 1478 O O . SER A 1 191 ? 0.2 -1.518 3.912 1 93.38 191 SER A O 1
ATOM 1480 N N . GLY A 1 192 ? 0.43 -2.836 2.072 1 91.31 192 GLY A N 1
ATOM 1481 C CA . GLY A 1 192 ? 0.217 -4.09 2.781 1 91.31 192 GLY A CA 1
ATOM 1482 C C . GLY A 1 192 ? -0.286 -5.203 1.884 1 91.31 192 GLY A C 1
ATOM 1483 O O . GLY A 1 192 ? -0.213 -5.102 0.658 1 91.31 192 GLY A O 1
ATOM 1484 N N . GLN A 1 193 ? -0.661 -6.227 2.578 1 90.38 193 GLN A N 1
ATOM 1485 C CA . GLN A 1 193 ? -1.22 -7.391 1.899 1 90.38 193 GLN A CA 1
ATOM 1486 C C . GLN A 1 193 ? -2.74 -7.426 2.025 1 90.38 193 GLN A C 1
ATOM 1488 O O . GLN A 1 193 ? -3.291 -7.023 3.055 1 90.38 193 GLN A O 1
ATOM 1493 N N . ALA A 1 194 ? -3.369 -7.887 0.879 1 85.88 194 ALA A N 1
ATOM 1494 C CA . ALA A 1 194 ? -4.816 -8.07 0.966 1 85.88 194 ALA A CA 1
ATOM 1495 C C . ALA A 1 194 ? -5.184 -9 2.119 1 85.88 194 ALA A C 1
ATOM 1497 O O . ALA A 1 194 ? -4.594 -10.07 2.273 1 85.88 194 ALA A O 1
ATOM 1498 N N . GLY A 1 195 ? -6.094 -8.547 2.93 1 79.94 195 GLY A N 1
ATOM 1499 C CA . GLY A 1 195 ? -6.586 -9.367 4.023 1 79.94 195 GLY A CA 1
ATOM 1500 C C . GLY A 1 195 ? -5.719 -9.289 5.266 1 79.94 195 GLY A C 1
ATOM 1501 O O . GLY A 1 195 ? -5.898 -10.062 6.203 1 79.94 195 GLY A O 1
ATOM 1502 N N . ALA A 1 196 ? -4.797 -8.469 5.289 1 85 196 ALA A N 1
ATOM 1503 C CA . ALA A 1 196 ? -3.916 -8.297 6.438 1 85 196 ALA A CA 1
ATOM 1504 C C . ALA A 1 196 ? -3.955 -6.855 6.945 1 85 196 ALA A C 1
ATOM 1506 O O . ALA A 1 196 ? -4.742 -6.039 6.453 1 85 196 ALA A O 1
ATOM 1507 N N . ALA A 1 197 ? -3.23 -6.641 7.992 1 87.56 197 ALA A N 1
ATOM 1508 C CA . ALA A 1 197 ? -3.102 -5.285 8.523 1 87.56 197 ALA A CA 1
ATOM 1509 C C . ALA A 1 197 ? -2.502 -4.344 7.48 1 87.56 197 ALA A C 1
ATOM 1511 O O . ALA A 1 197 ? -1.778 -4.781 6.586 1 87.56 197 ALA A O 1
ATOM 1512 N N . ALA A 1 198 ? -2.867 -3.064 7.621 1 91.81 198 ALA A N 1
ATOM 1513 C CA . ALA A 1 198 ? -2.387 -2.037 6.699 1 91.81 198 ALA A CA 1
ATOM 1514 C C . ALA A 1 198 ? -1.339 -1.151 7.367 1 91.81 198 ALA A C 1
ATOM 1516 O O . ALA A 1 198 ? -1.474 -0.793 8.539 1 91.81 198 ALA A O 1
ATOM 1517 N N . ASN A 1 199 ? -0.256 -0.888 6.609 1 95.31 199 ASN A N 1
ATOM 1518 C CA . ASN A 1 199 ? 0.668 0.165 7.016 1 95.31 199 ASN A CA 1
ATOM 1519 C C . ASN A 1 199 ? 0.226 1.53 6.496 1 95.31 199 ASN A C 1
ATOM 1521 O O . ASN A 1 199 ? 0.125 1.735 5.285 1 95.31 199 ASN A O 1
ATOM 1525 N N . LEU A 1 200 ? 0.005 2.432 7.418 1 96.94 200 LEU A N 1
ATOM 1526 C CA . LEU A 1 200 ? -0.436 3.773 7.055 1 96.94 200 LEU A CA 1
ATOM 1527 C C . LEU A 1 200 ? 0.641 4.805 7.375 1 96.94 200 LEU A C 1
ATOM 1529 O O . LEU A 1 200 ? 1.293 4.723 8.422 1 96.94 200 LEU A O 1
ATOM 1533 N N . VAL A 1 201 ? 0.835 5.703 6.465 1 98 201 VAL A N 1
ATOM 1534 C CA . VAL A 1 201 ? 1.54 6.949 6.738 1 98 201 VAL A CA 1
ATOM 1535 C C . VAL A 1 201 ? 0.608 8.133 6.5 1 98 201 VAL A C 1
ATOM 1537 O O . VAL A 1 201 ? 0.163 8.367 5.375 1 98 201 VAL A O 1
ATOM 1540 N N . ILE A 1 202 ? 0.342 8.852 7.562 1 98.12 202 ILE A N 1
ATOM 1541 C CA . ILE A 1 202 ? -0.574 9.984 7.516 1 98.12 202 ILE A CA 1
ATOM 1542 C C . ILE A 1 202 ? 0.215 11.289 7.613 1 98.12 202 ILE A C 1
ATOM 1544 O O . ILE A 1 202 ? 0.724 11.641 8.68 1 98.12 202 ILE A O 1
ATOM 1548 N N . GLY A 1 203 ? 0.223 11.953 6.512 1 98.19 203 GLY A N 1
ATOM 1549 C CA . GLY A 1 203 ? 0.892 13.242 6.461 1 98.19 203 GLY A CA 1
ATOM 1550 C C . GLY A 1 203 ? -0.059 14.414 6.605 1 98.19 203 GLY A C 1
ATOM 1551 O O . GLY A 1 203 ? -1.199 14.359 6.145 1 98.19 203 GLY A O 1
ATOM 1552 N N . MET A 1 204 ? 0.453 15.453 7.172 1 98.12 204 MET A N 1
ATOM 1553 C CA . MET A 1 204 ? -0.311 16.688 7.32 1 98.12 204 MET A CA 1
ATOM 1554 C C . MET A 1 204 ? 0.571 17.906 7.066 1 98.12 204 MET A C 1
ATOM 1556 O O . MET A 1 204 ? 1.664 18.016 7.629 1 98.12 204 MET A O 1
ATOM 1560 N N . GLY A 1 205 ? 0.133 18.75 6.223 1 98.19 205 GLY A N 1
ATOM 1561 C CA . GLY A 1 205 ? 0.658 20.094 6.066 1 98.19 205 GLY A CA 1
ATOM 1562 C C . GLY A 1 205 ? -0.31 21.172 6.523 1 98.19 205 GLY A C 1
ATOM 1563 O O . GLY A 1 205 ? -1.434 21.266 6.023 1 98.19 205 GLY A O 1
ATOM 1564 N N . LEU A 1 206 ? 0.132 21.953 7.461 1 98.25 206 LEU A N 1
ATOM 1565 C CA . LEU A 1 206 ? -0.698 23.016 8.016 1 98.25 206 LEU A CA 1
ATOM 1566 C C . LEU A 1 206 ? -0.026 24.375 7.848 1 98.25 206 LEU A C 1
ATOM 1568 O O . LEU A 1 206 ? 1.081 24.594 8.344 1 98.25 206 LEU A O 1
ATOM 1572 N N . ASN A 1 207 ? -0.726 25.25 7.16 1 96.88 207 ASN A N 1
ATOM 1573 C CA . ASN A 1 207 ? -0.228 26.625 7.016 1 96.88 207 ASN A CA 1
ATOM 1574 C C . ASN A 1 207 ? -0.334 27.391 8.328 1 96.88 207 ASN A C 1
ATOM 1576 O O . ASN A 1 207 ? -1.42 27.516 8.898 1 96.88 207 ASN A O 1
ATOM 1580 N N . LEU A 1 208 ? 0.785 27.891 8.75 1 95.69 208 LEU A N 1
ATOM 1581 C CA . LEU A 1 208 ? 0.782 28.625 10.016 1 95.69 208 LEU A CA 1
ATOM 1582 C C . LEU A 1 208 ? 1.1 30.094 9.797 1 95.69 208 LEU A C 1
ATOM 1584 O O . LEU A 1 208 ? 0.342 30.969 10.227 1 95.69 208 LEU A O 1
ATOM 1588 N N . MET A 1 209 ? 2.209 30.375 9.203 1 90.69 209 MET A N 1
ATOM 1589 C CA . MET A 1 209 ? 2.68 31.734 8.945 1 90.69 209 MET A CA 1
ATOM 1590 C C . MET A 1 209 ? 3.23 31.859 7.531 1 90.69 209 MET A C 1
ATOM 1592 O O . MET A 1 209 ? 4.406 32.188 7.344 1 90.69 209 MET A O 1
ATOM 1596 N N . MET A 1 210 ? 2.379 31.703 6.598 1 86.94 210 MET A N 1
ATOM 1597 C CA . MET A 1 210 ? 2.773 31.734 5.191 1 86.94 210 MET A CA 1
ATOM 1598 C C . MET A 1 210 ? 3.01 33.156 4.727 1 86.94 210 MET A C 1
ATOM 1600 O O . MET A 1 210 ? 2.271 34.094 5.105 1 86.94 210 MET A O 1
ATOM 1604 N N . SER A 1 211 ? 4.078 33.281 3.975 1 84.12 211 SER A N 1
ATOM 1605 C CA . SER A 1 211 ? 4.34 34.594 3.348 1 84.12 211 SER A CA 1
ATOM 1606 C C . SER A 1 211 ? 3.547 34.75 2.055 1 84.12 211 SER A C 1
ATOM 1608 O O . SER A 1 211 ? 3.385 33.781 1.297 1 84.12 211 SER A O 1
ATOM 1610 N N . GLU A 1 212 ? 3.141 35.906 1.778 1 80.12 212 GLU A N 1
ATOM 1611 C CA . GLU A 1 212 ? 2.447 36.188 0.525 1 80.12 212 GLU A CA 1
ATOM 1612 C C . GLU A 1 212 ? 3.363 35.969 -0.675 1 80.12 212 GLU A C 1
ATOM 1614 O O . GLU A 1 212 ? 2.891 35.781 -1.8 1 80.12 212 GLU A O 1
ATOM 1619 N N . ALA A 1 213 ? 4.625 36.031 -0.437 1 78.62 213 ALA A N 1
ATOM 1620 C CA . ALA A 1 213 ? 5.605 35.938 -1.513 1 78.62 213 ALA A CA 1
ATOM 1621 C C . ALA A 1 213 ? 5.832 34.469 -1.889 1 78.62 213 ALA A C 1
ATOM 1623 O O . ALA A 1 213 ? 6.586 34.156 -2.82 1 78.62 213 ALA A O 1
ATOM 1624 N N . THR A 1 214 ? 5.141 33.656 -1.146 1 81.94 214 THR A N 1
ATOM 1625 C CA . THR A 1 214 ? 5.348 32.25 -1.44 1 81.94 214 THR A CA 1
ATOM 1626 C C . THR A 1 214 ? 4.871 31.906 -2.852 1 81.94 214 THR A C 1
ATOM 1628 O O . THR A 1 214 ? 3.742 32.219 -3.225 1 81.94 214 THR A O 1
ATOM 1631 N N . GLU A 1 215 ? 5.711 31.219 -3.602 1 82.69 215 GLU A N 1
ATOM 1632 C CA . GLU A 1 215 ? 5.398 30.891 -4.988 1 82.69 215 GLU A CA 1
ATOM 1633 C C . GLU A 1 215 ? 5.062 29.406 -5.129 1 82.69 215 GLU A C 1
ATOM 1635 O O . GLU A 1 215 ? 5.332 28.609 -4.223 1 82.69 215 GLU A O 1
ATOM 1640 N N . GLY A 1 216 ? 4.426 29.109 -6.219 1 85.44 216 GLY A N 1
ATOM 1641 C CA . GLY A 1 216 ? 4.215 27.703 -6.559 1 85.44 216 GLY A CA 1
ATOM 1642 C C . GLY A 1 216 ? 2.871 27.172 -6.09 1 85.44 216 GLY A C 1
ATOM 1643 O O . GLY A 1 216 ? 2.588 25.984 -6.223 1 85.44 216 GLY A O 1
ATOM 1644 N N . ILE A 1 217 ? 2.141 28 -5.461 1 88.25 217 ILE A N 1
ATOM 1645 C CA . ILE A 1 217 ? 0.813 27.594 -5.023 1 88.25 217 ILE A CA 1
ATOM 1646 C C . ILE A 1 217 ? -0.247 28.188 -5.941 1 88.25 217 ILE A C 1
ATOM 1648 O O . ILE A 1 217 ? -0.341 29.422 -6.07 1 88.25 217 ILE A O 1
ATOM 1652 N N . THR A 1 218 ? -1.07 27.328 -6.543 1 84 218 THR A N 1
ATOM 1653 C CA . THR A 1 218 ? -1.965 27.781 -7.602 1 84 218 THR A CA 1
ATOM 1654 C C . THR A 1 218 ? -3.395 27.906 -7.086 1 84 218 THR A C 1
ATOM 1656 O O . THR A 1 218 ? -4.309 28.25 -7.844 1 84 218 THR A O 1
ATOM 1659 N N . GLN A 1 219 ? -3.623 27.641 -5.828 1 87.25 219 GLN A N 1
ATOM 1660 C CA . GLN A 1 219 ? -4.957 27.75 -5.242 1 87.25 219 GLN A CA 1
ATOM 1661 C C . GLN A 1 219 ? -4.965 28.703 -4.059 1 87.25 219 GLN A C 1
ATOM 1663 O O . GLN A 1 219 ? -3.926 28.938 -3.432 1 87.25 219 GLN A O 1
ATOM 1668 N N . PRO A 1 220 ? -6.152 29.281 -3.795 1 91.62 220 PRO A N 1
ATOM 1669 C CA . PRO A 1 220 ? -6.219 30.141 -2.609 1 91.62 220 PRO A CA 1
ATOM 1670 C C . PRO A 1 220 ? -5.867 29.391 -1.323 1 91.62 220 PRO A C 1
ATOM 1672 O O . PRO A 1 220 ? -6.215 28.219 -1.171 1 91.62 220 PRO A O 1
ATOM 1675 N N . TRP A 1 221 ? -5.168 30.078 -0.473 1 93.69 221 TRP A N 1
ATOM 1676 C CA . TRP A 1 221 ? -4.758 29.438 0.776 1 93.69 221 TRP A CA 1
ATOM 1677 C C . TRP A 1 221 ? -4.922 30.406 1.951 1 93.69 221 TRP A C 1
ATOM 1679 O O . TRP A 1 221 ? -4.98 31.625 1.764 1 93.69 221 TRP A O 1
ATOM 1689 N N . ALA A 1 222 ? -5.105 29.844 3.098 1 94.75 222 ALA A N 1
ATOM 1690 C CA . ALA A 1 222 ? -5.145 30.562 4.371 1 94.75 222 ALA A CA 1
ATOM 1691 C C . ALA A 1 222 ? -4.039 30.078 5.309 1 94.75 222 ALA A C 1
ATOM 1693 O O . ALA A 1 222 ? -3.387 29.062 5.035 1 94.75 222 ALA A O 1
ATOM 1694 N N . SER A 1 223 ? -3.777 30.844 6.336 1 94.5 223 SER A N 1
ATOM 1695 C CA . SER A 1 223 ? -2.816 30.469 7.363 1 94.5 223 SER A CA 1
ATOM 1696 C C . SER A 1 223 ? -3.404 30.641 8.758 1 94.5 223 SER A C 1
ATOM 1698 O O . SER A 1 223 ? -4.262 31.5 8.977 1 94.5 223 SER A O 1
ATOM 1700 N N . LEU A 1 224 ? -2.918 29.844 9.586 1 95.75 224 LEU A N 1
ATOM 1701 C CA . LEU A 1 224 ? -3.49 29.781 10.93 1 95.75 224 LEU A CA 1
ATOM 1702 C C . LEU A 1 224 ? -3.332 31.109 11.664 1 95.75 224 LEU A C 1
ATOM 1704 O O . LEU A 1 224 ? -4.148 31.438 12.516 1 95.75 224 LEU A O 1
ATOM 1708 N N . ASP A 1 225 ? -2.289 31.828 11.375 1 91.75 225 ASP A N 1
ATOM 1709 C CA . ASP A 1 225 ? -2.107 33.125 12 1 91.75 225 ASP A CA 1
ATOM 1710 C C . ASP A 1 225 ? -3.281 34.062 11.68 1 91.75 225 ASP A C 1
ATOM 1712 O O . ASP A 1 225 ? -3.668 34.875 12.508 1 91.75 225 ASP A O 1
ATOM 1716 N N . GLY A 1 226 ? -3.834 33.875 10.438 1 90.69 226 GLY A N 1
ATOM 1717 C CA . GLY A 1 226 ? -5.035 34.625 10.102 1 90.69 226 GLY A CA 1
ATOM 1718 C C . GLY A 1 226 ? -6.246 34.219 10.914 1 90.69 226 GLY A C 1
ATOM 1719 O O . GLY A 1 226 ? -7.074 35.062 11.273 1 90.69 226 GLY A O 1
ATOM 1720 N N . VAL A 1 227 ? -6.348 32.969 11.227 1 91.62 227 VAL A N 1
ATOM 1721 C CA . VAL A 1 227 ? -7.434 32.438 12.047 1 91.62 227 VAL A CA 1
ATOM 1722 C C . VAL A 1 227 ? -7.309 32.969 13.477 1 91.62 227 VAL A C 1
ATOM 1724 O O . VAL A 1 227 ? -8.312 33.281 14.117 1 91.62 227 VAL A O 1
ATOM 1727 N N . ALA A 1 228 ? -6.074 33.094 13.938 1 89.25 228 ALA A N 1
ATOM 1728 C CA . ALA A 1 228 ? -5.777 33.5 15.312 1 89.25 228 ALA A CA 1
ATOM 1729 C C . ALA A 1 228 ? -5.75 35.031 15.445 1 89.25 228 ALA A C 1
ATOM 1731 O O . ALA A 1 228 ? -5.344 35.562 16.469 1 89.25 228 ALA A O 1
ATOM 1732 N N . ASP A 1 229 ? -6.176 35.75 14.523 1 87.81 229 ASP A N 1
ATOM 1733 C CA . ASP A 1 229 ? -6.113 37.219 14.508 1 87.81 229 ASP A CA 1
ATOM 1734 C C . ASP A 1 229 ? -4.703 37.688 14.836 1 87.81 229 ASP A C 1
ATOM 1736 O O . ASP A 1 229 ? -4.527 38.531 15.719 1 87.81 229 ASP A O 1
ATOM 1740 N N . ASN A 1 230 ? -3.777 36.906 14.359 1 77.31 230 ASN A N 1
ATOM 1741 C CA . ASN A 1 230 ? -2.355 37.25 14.367 1 77.31 230 ASN A CA 1
ATOM 1742 C C . ASN A 1 230 ? -1.764 37.125 15.773 1 77.31 230 ASN A C 1
ATOM 1744 O O . ASN A 1 230 ? -0.76 37.781 16.078 1 77.31 230 ASN A O 1
ATOM 1748 N N . GLN A 1 231 ? -2.518 36.406 16.531 1 82.62 231 GLN A N 1
ATOM 1749 C CA . GLN A 1 231 ? -1.899 36.062 17.797 1 82.62 231 GLN A CA 1
ATOM 1750 C C . GLN A 1 231 ? -0.771 35.062 17.609 1 82.62 231 GLN A C 1
ATOM 1752 O O . GLN A 1 231 ? -0.77 34.312 16.641 1 82.62 231 GLN A O 1
ATOM 1757 N N . GLN A 1 232 ? 0.139 35.156 18.531 1 86 232 GLN A N 1
ATOM 1758 C CA . GLN A 1 232 ? 1.3 34.281 18.438 1 86 232 GLN A CA 1
ATOM 1759 C C . GLN A 1 232 ? 0.924 32.844 18.75 1 86 232 GLN A C 1
ATOM 1761 O O . GLN A 1 232 ? 0.243 32.562 19.734 1 86 232 GLN A O 1
ATOM 1766 N N . ILE A 1 233 ? 1.275 31.984 17.844 1 90.94 233 ILE A N 1
ATOM 1767 C CA . ILE A 1 233 ? 1.053 30.547 18.016 1 90.94 233 ILE A CA 1
ATOM 1768 C C . ILE A 1 233 ? 2.381 29.844 18.297 1 90.94 233 ILE A C 1
ATOM 1770 O O . ILE A 1 233 ? 3.359 30.031 17.578 1 90.94 233 ILE A O 1
ATOM 1774 N N . ASP A 1 234 ? 2.434 29.156 19.438 1 95.31 234 ASP A N 1
ATOM 1775 C CA . ASP A 1 234 ? 3.609 28.344 19.734 1 95.31 234 ASP A CA 1
ATOM 1776 C C . ASP A 1 234 ? 3.656 27.109 18.859 1 95.31 234 ASP A C 1
ATOM 1778 O O . ASP A 1 234 ? 2.863 26.172 19.047 1 95.31 234 ASP A O 1
ATOM 1782 N N . ARG A 1 235 ? 4.582 27.047 17.969 1 96.62 235 ARG A N 1
ATOM 1783 C CA . ARG A 1 235 ? 4.664 25.969 16.984 1 96.62 235 ARG A CA 1
ATOM 1784 C C . ARG A 1 235 ? 4.883 24.625 17.672 1 96.62 235 ARG A C 1
ATOM 1786 O O . ARG A 1 235 ? 4.379 23.594 17.203 1 96.62 235 ARG A O 1
ATOM 1793 N N . ASN A 1 236 ? 5.695 24.641 18.719 1 98.19 236 ASN A N 1
ATOM 1794 C CA . ASN A 1 236 ? 5.938 23.391 19.422 1 98.19 236 ASN A CA 1
ATOM 1795 C C . ASN A 1 236 ? 4.676 22.891 20.125 1 98.19 236 ASN A C 1
ATOM 1797 O O . ASN A 1 236 ? 4.344 21.703 20.047 1 98.19 236 ASN A O 1
ATOM 1801 N N . GLN A 1 237 ? 4.012 23.797 20.75 1 97.56 237 GLN A N 1
ATOM 1802 C CA . GLN A 1 237 ? 2.768 23.406 21.406 1 97.56 237 GLN A CA 1
ATOM 1803 C C . GLN A 1 237 ? 1.728 22.953 20.391 1 97.56 237 GLN A C 1
ATOM 1805 O O . GLN A 1 237 ? 0.981 22 20.641 1 97.56 237 GLN A O 1
ATOM 1810 N N . LEU A 1 238 ? 1.688 23.641 19.297 1 97.81 238 LEU A N 1
ATOM 1811 C CA . LEU A 1 238 ? 0.778 23.234 18.234 1 97.81 238 LEU A CA 1
ATOM 1812 C C . LEU A 1 238 ? 1.109 21.828 17.734 1 97.81 238 LEU A C 1
ATOM 1814 O O . LEU A 1 238 ? 0.218 20.984 17.594 1 97.81 238 LEU A O 1
ATOM 1818 N N . ALA A 1 239 ? 2.389 21.578 17.5 1 98.62 239 ALA A N 1
ATOM 1819 C CA . ALA A 1 239 ? 2.824 20.266 17.047 1 98.62 239 ALA A CA 1
ATOM 1820 C C . ALA A 1 239 ? 2.43 19.172 18.047 1 98.62 239 ALA A C 1
ATOM 1822 O O . ALA A 1 239 ? 1.922 18.125 17.656 1 98.62 239 ALA A O 1
ATOM 1823 N N . ILE A 1 240 ? 2.66 19.469 19.297 1 98.75 240 ILE A N 1
ATOM 1824 C CA . ILE A 1 240 ? 2.32 18.516 20.359 1 98.75 240 ILE A CA 1
ATOM 1825 C C . ILE A 1 240 ? 0.824 18.219 20.312 1 98.75 240 ILE A C 1
ATOM 1827 O O . ILE A 1 240 ? 0.42 17.047 20.359 1 98.75 240 ILE A O 1
ATOM 1831 N N . THR A 1 241 ? 0.05 19.25 20.172 1 98.5 241 THR A N 1
ATOM 1832 C CA . THR A 1 241 ? -1.4 19.078 20.156 1 98.5 241 THR A CA 1
ATOM 1833 C C . THR A 1 241 ? -1.837 18.281 18.938 1 98.5 241 THR A C 1
ATOM 1835 O O . THR A 1 241 ? -2.658 17.359 19.047 1 98.5 241 THR A O 1
ATOM 1838 N N . MET A 1 242 ? -1.283 18.578 17.766 1 98.44 242 MET A N 1
ATOM 1839 C CA . MET A 1 242 ? -1.649 17.875 16.531 1 98.44 242 MET A CA 1
ATOM 1840 C C . MET A 1 242 ? -1.278 16.406 16.625 1 98.44 242 MET A C 1
ATOM 1842 O O . MET A 1 242 ? -2.072 15.531 16.266 1 98.44 242 MET A O 1
ATOM 1846 N N . ILE A 1 243 ? -0.084 16.109 17.141 1 98.75 243 ILE A N 1
ATOM 1847 C CA . ILE A 1 243 ? 0.397 14.742 17.234 1 98.75 243 ILE A CA 1
ATOM 1848 C C . ILE A 1 243 ? -0.475 13.953 18.203 1 98.75 243 ILE A C 1
ATOM 1850 O O . ILE A 1 243 ? -0.901 12.836 17.906 1 98.75 243 ILE A O 1
ATOM 1854 N N . SER A 1 244 ? -0.736 14.555 19.344 1 98.56 244 SER A N 1
ATOM 1855 C CA . SER A 1 244 ? -1.581 13.898 20.344 1 98.56 244 SER A CA 1
ATOM 1856 C C . SER A 1 244 ? -2.98 13.641 19.797 1 98.56 244 SER A C 1
ATOM 1858 O O . SER A 1 244 ? -3.537 12.555 19.984 1 98.56 244 SER A O 1
ATOM 1860 N N . THR A 1 245 ? -3.514 14.609 19.172 1 98 245 THR A N 1
ATOM 1861 C CA . THR A 1 245 ? -4.848 14.5 18.594 1 98 245 THR A CA 1
ATOM 1862 C C . THR A 1 245 ? -4.895 13.391 17.547 1 98 245 THR A C 1
ATOM 1864 O O . THR A 1 245 ? -5.816 12.57 17.547 1 98 245 THR A O 1
ATOM 1867 N N . LEU A 1 246 ? -3.926 13.398 16.672 1 97.56 246 LEU A N 1
ATOM 1868 C CA . LEU A 1 246 ? -3.854 12.375 15.641 1 97.56 246 LEU A CA 1
ATOM 1869 C C . LEU A 1 246 ? -3.748 10.984 16.25 1 97.56 246 LEU A C 1
ATOM 1871 O O . LEU A 1 246 ? -4.461 10.062 15.844 1 97.56 246 LEU A O 1
ATOM 1875 N N . HIS A 1 247 ? -2.893 10.852 17.219 1 97.94 247 HIS A N 1
ATOM 1876 C CA . HIS A 1 247 ? -2.713 9.578 17.906 1 97.94 247 HIS A CA 1
ATOM 1877 C C . HIS A 1 247 ? -4.02 9.094 18.516 1 97.94 247 HIS A C 1
ATOM 1879 O O . HIS A 1 247 ? -4.41 7.938 18.328 1 97.94 247 HIS A O 1
ATOM 1885 N N . GLU A 1 248 ? -4.68 9.945 19.188 1 96.62 248 GLU A N 1
ATOM 1886 C CA . GLU A 1 248 ? -5.941 9.602 19.844 1 96.62 248 GLU A CA 1
ATOM 1887 C C . GLU A 1 248 ? -7.008 9.234 18.812 1 96.62 248 GLU A C 1
ATOM 1889 O O . GLU A 1 248 ? -7.773 8.289 19.016 1 96.62 248 GLU A O 1
ATOM 1894 N N . ALA A 1 249 ? -7.078 10.016 17.797 1 94.75 249 ALA A N 1
ATOM 1895 C CA . ALA A 1 249 ? -8.055 9.742 16.734 1 94.75 249 ALA A CA 1
ATOM 1896 C C . ALA A 1 249 ? -7.844 8.344 16.141 1 94.75 249 ALA A C 1
ATOM 1898 O O . ALA A 1 249 ? -8.812 7.633 15.867 1 94.75 249 ALA A O 1
ATOM 1899 N N . LEU A 1 250 ? -6.602 7.93 15.969 1 95.31 250 LEU A N 1
ATOM 1900 C CA . LEU A 1 250 ? -6.289 6.625 15.391 1 95.31 250 LEU A CA 1
ATOM 1901 C C . LEU A 1 250 ? -6.605 5.508 16.375 1 95.31 250 LEU A C 1
ATOM 1903 O O . LEU A 1 250 ? -7.109 4.453 15.992 1 95.31 250 LEU A O 1
ATOM 1907 N N . ASP A 1 251 ? -6.324 5.777 17.609 1 94.62 251 ASP A N 1
ATOM 1908 C CA . ASP A 1 251 ? -6.73 4.828 18.641 1 94.62 251 ASP A CA 1
ATOM 1909 C C . ASP A 1 251 ? -8.242 4.617 18.625 1 94.62 251 ASP A C 1
ATOM 1911 O O . ASP A 1 251 ? -8.711 3.477 18.641 1 94.62 251 ASP A O 1
ATOM 1915 N N . ASP A 1 252 ? -8.961 5.672 18.562 1 91.62 252 ASP A N 1
ATOM 1916 C CA . ASP A 1 252 ? -10.414 5.605 18.531 1 91.62 252 ASP A CA 1
ATOM 1917 C C . ASP A 1 252 ? -10.906 4.879 17.281 1 91.62 252 ASP A C 1
ATOM 1919 O O . ASP A 1 252 ? -11.844 4.09 17.344 1 91.62 252 ASP A O 1
ATOM 1923 N N . TYR A 1 253 ? -10.273 5.152 16.219 1 90.94 253 TYR A N 1
ATOM 1924 C CA . TYR A 1 253 ? -10.688 4.543 14.961 1 90.94 253 TYR A CA 1
ATOM 1925 C C . TYR A 1 253 ? -10.492 3.031 14.992 1 90.94 253 TYR A C 1
ATOM 1927 O O . TYR A 1 253 ? -11.289 2.281 14.43 1 90.94 253 TYR A O 1
ATOM 1935 N N . GLU A 1 254 ? -9.461 2.572 15.617 1 88.06 254 GLU A N 1
ATOM 1936 C CA . GLU A 1 254 ? -9.234 1.14 15.781 1 88.06 254 GLU A CA 1
ATOM 1937 C C . GLU A 1 254 ? -10.375 0.483 16.547 1 88.06 254 GLU A C 1
ATOM 1939 O O . GLU A 1 254 ? -10.758 -0.653 16.25 1 88.06 254 GLU A O 1
ATOM 1944 N N . LEU A 1 255 ? -10.922 1.21 17.391 1 87 255 LEU A N 1
ATOM 1945 C CA . LEU A 1 255 ? -11.922 0.655 18.297 1 87 255 LEU A CA 1
ATOM 1946 C C . LEU A 1 255 ? -13.328 0.818 17.719 1 87 255 LEU A C 1
ATOM 1948 O O . LEU A 1 255 ? -14.148 -0.098 17.797 1 87 255 LEU A O 1
ATOM 1952 N N . TYR A 1 256 ? -13.555 2.045 17.062 1 84.38 256 TYR A N 1
ATOM 1953 C CA . TYR A 1 256 ? -14.945 2.381 16.766 1 84.38 256 TYR A CA 1
ATOM 1954 C C . TYR A 1 256 ? -15.148 2.559 15.266 1 84.38 256 TYR A C 1
ATOM 1956 O O . TYR A 1 256 ? -16.281 2.668 14.797 1 84.38 256 TYR A O 1
ATOM 1964 N N . GLY A 1 257 ? -14.148 2.561 14.508 1 83.38 257 GLY A N 1
ATOM 1965 C CA . GLY A 1 257 ? -14.281 2.832 13.086 1 83.38 257 GLY A CA 1
ATOM 1966 C C . GLY A 1 257 ? -14.852 4.207 12.789 1 83.38 257 GLY A C 1
ATOM 1967 O O . GLY A 1 257 ? -14.508 5.184 13.453 1 83.38 257 GLY A O 1
ATOM 1968 N N . MET A 1 258 ? -15.664 4.32 11.734 1 82.75 258 MET A N 1
ATOM 1969 C CA . MET A 1 258 ? -16.188 5.605 11.281 1 82.75 258 MET A CA 1
ATOM 1970 C C . MET A 1 258 ? -17.438 5.992 12.07 1 82.75 258 MET A C 1
ATOM 1972 O O . MET A 1 258 ? -18.031 7.035 11.812 1 82.75 258 MET A O 1
ATOM 1976 N N . ALA A 1 259 ? -17.672 5.125 12.969 1 81.88 259 ALA A N 1
ATOM 1977 C CA . ALA A 1 259 ? -18.906 5.371 13.711 1 81.88 259 ALA A CA 1
ATOM 1978 C C . ALA A 1 259 ? -18.875 6.73 14.398 1 81.88 259 ALA A C 1
ATOM 1980 O O . ALA A 1 259 ? -17.906 7.066 15.078 1 81.88 259 ALA A O 1
ATOM 1981 N N . GLY A 1 260 ? -19.891 7.566 14.195 1 84.69 260 GLY A N 1
ATOM 1982 C CA . GLY A 1 260 ? -20.078 8.836 14.883 1 84.69 260 GLY A CA 1
ATOM 1983 C C . GLY A 1 260 ? -19.391 9.992 14.188 1 84.69 260 GLY A C 1
ATOM 1984 O O . GLY A 1 260 ? -19.516 11.148 14.617 1 84.69 260 GLY A O 1
ATOM 1985 N N . PHE A 1 261 ? -18.703 9.734 13.125 1 90.56 261 PHE A N 1
ATOM 1986 C CA . PHE A 1 261 ? -17.938 10.812 12.523 1 90.56 261 PHE A CA 1
ATOM 1987 C C . PHE A 1 261 ? -18.734 11.5 11.414 1 90.56 261 PHE A C 1
ATOM 1989 O O . PHE A 1 261 ? -18.422 12.625 11.031 1 90.56 261 PHE A O 1
ATOM 1996 N N . VAL A 1 262 ? -19.75 10.852 10.961 1 92.69 262 VAL A N 1
ATOM 1997 C CA . VAL A 1 262 ? -20.516 11.391 9.844 1 92.69 262 VAL A CA 1
ATOM 1998 C C . VAL A 1 262 ? -21.156 12.719 10.25 1 92.69 262 VAL A C 1
ATOM 2000 O O . VAL A 1 262 ? -20.969 13.734 9.57 1 92.69 262 VAL A O 1
ATOM 2003 N N . GLU A 1 263 ? -21.766 12.695 11.383 1 94.94 263 GLU A N 1
ATOM 2004 C CA . GLU A 1 263 ? -22.422 13.922 11.844 1 94.94 263 GLU A CA 1
ATOM 2005 C C . GLU A 1 263 ? -21.391 15.008 12.164 1 94.94 263 GLU A C 1
ATOM 2007 O O . GLU A 1 263 ? -21.609 16.172 11.844 1 94.94 263 GLU A O 1
ATOM 2012 N N . ARG A 1 264 ? -20.391 14.609 12.789 1 96.25 264 ARG A N 1
ATOM 2013 C CA . ARG A 1 264 ? -19.344 15.555 13.156 1 96.25 264 ARG A CA 1
ATOM 2014 C C . ARG A 1 264 ? -18.703 16.172 11.922 1 96.25 264 ARG A C 1
ATOM 2016 O O . ARG A 1 264 ? -18.453 17.375 11.891 1 96.25 264 ARG A O 1
ATOM 2023 N N . TRP A 1 265 ? -18.5 15.367 10.922 1 97 265 TRP A N 1
ATOM 2024 C CA . TRP A 1 265 ? -17.922 15.867 9.68 1 97 265 TRP A CA 1
ATOM 2025 C C . TRP A 1 265 ? -18.891 16.812 8.969 1 97 265 TRP A C 1
ATOM 2027 O O . TRP A 1 265 ? -18.5 17.891 8.523 1 97 265 TRP A O 1
ATOM 2037 N N . ASN A 1 266 ? -20.125 16.438 8.914 1 97.44 266 ASN A N 1
ATOM 2038 C CA . ASN A 1 266 ? -21.125 17.234 8.219 1 97.44 266 ASN A CA 1
ATOM 2039 C C . ASN A 1 266 ? -21.297 18.609 8.883 1 97.44 266 ASN A C 1
ATOM 2041 O O . ASN A 1 266 ? -21.531 19.609 8.203 1 97.44 266 ASN A O 1
ATOM 2045 N N . ARG A 1 267 ? -21.172 18.625 10.133 1 97.06 267 ARG A N 1
ATOM 2046 C CA . ARG A 1 267 ? -21.234 19.875 10.867 1 97.06 267 ARG A CA 1
ATOM 2047 C C . ARG A 1 267 ? -20.125 20.828 10.422 1 97.06 267 ARG A C 1
ATOM 2049 O O . ARG A 1 267 ? -20.328 22.047 10.422 1 97.06 267 ARG A O 1
ATOM 2056 N N . LEU A 1 268 ? -19.062 20.281 10.008 1 98.19 268 LEU A N 1
ATOM 2057 C CA . LEU A 1 268 ? -17.875 21.078 9.695 1 98.19 268 LEU A CA 1
ATOM 2058 C C . LEU A 1 268 ? -17.719 21.234 8.188 1 98.19 268 LEU A C 1
ATOM 2060 O O . LEU A 1 268 ? -16.75 21.844 7.73 1 98.19 268 LEU A O 1
ATOM 2064 N N . ASP A 1 269 ? -18.625 20.734 7.406 1 98 269 ASP A N 1
ATOM 2065 C CA . ASP A 1 269 ? -18.516 20.734 5.949 1 98 269 AS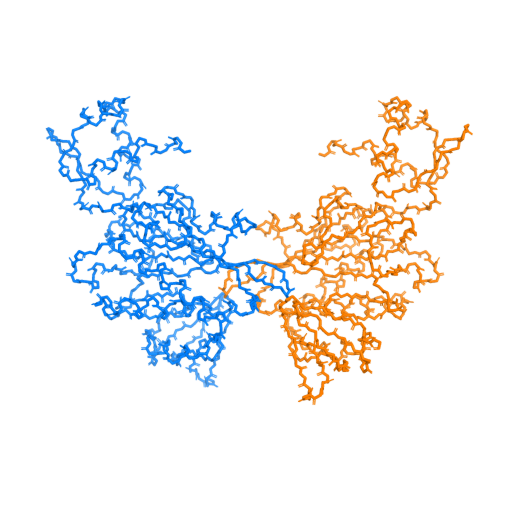P A CA 1
ATOM 2066 C C . ASP A 1 269 ? -18.594 22.156 5.395 1 98 269 ASP A C 1
ATOM 2068 O O . ASP A 1 269 ? -19.625 22.828 5.523 1 98 269 ASP A O 1
ATOM 2072 N N . ASN A 1 270 ? -17.547 22.531 4.734 1 97.62 270 ASN A N 1
ATOM 2073 C CA . ASN A 1 270 ? -17.453 23.875 4.191 1 97.62 270 ASN A CA 1
ATOM 2074 C C . ASN A 1 270 ? -18.453 24.109 3.07 1 97.62 270 ASN A C 1
ATOM 2076 O O . ASN A 1 270 ? -18.781 25.25 2.744 1 97.62 270 ASN A O 1
ATOM 2080 N N . PHE A 1 271 ? -18.969 23.078 2.461 1 96.94 271 PHE A N 1
ATOM 2081 C CA . PHE A 1 271 ? -19.734 23.234 1.229 1 96.94 271 PHE A CA 1
ATOM 2082 C C . PHE A 1 271 ? -21.141 22.656 1.384 1 96.94 271 PHE A C 1
ATOM 2084 O O . PHE A 1 271 ? -21.891 22.562 0.409 1 96.94 271 PHE A O 1
ATOM 2091 N N . ILE A 1 272 ? -21.484 22.234 2.551 1 97.44 272 ILE A N 1
ATOM 2092 C CA . ILE A 1 272 ? -22.797 21.641 2.779 1 97.44 272 ILE A CA 1
ATOM 2093 C C . ILE A 1 272 ? -23.891 22.594 2.273 1 97.44 272 ILE A C 1
ATOM 2095 O O . ILE A 1 272 ? -23.859 23.797 2.568 1 97.44 272 ILE A O 1
ATOM 2099 N N . ASN A 1 273 ? -24.828 22.078 1.423 1 97.31 273 ASN A N 1
ATOM 2100 C CA . ASN A 1 273 ? -25.969 22.781 0.861 1 97.31 273 ASN A CA 1
ATOM 2101 C C . ASN A 1 273 ? -25.547 23.859 -0.122 1 97.31 273 ASN A C 1
ATOM 2103 O O . ASN A 1 273 ? -26.312 24.781 -0.414 1 97.31 273 ASN A O 1
ATOM 2107 N N . ARG A 1 274 ? -24.344 23.844 -0.575 1 97.12 274 ARG A N 1
ATOM 2108 C CA . ARG A 1 274 ? -23.844 24.797 -1.565 1 97.12 274 ARG A CA 1
ATOM 2109 C C . ARG A 1 274 ? -23.719 24.141 -2.938 1 97.12 274 ARG A C 1
ATOM 2111 O O . ARG A 1 274 ? -23.516 22.922 -3.033 1 97.12 274 ARG A O 1
ATOM 2118 N N . PRO A 1 275 ? -23.859 24.938 -3.996 1 97 275 PRO A N 1
ATOM 2119 C CA . PRO A 1 275 ? -23.578 24.391 -5.328 1 97 275 PRO A CA 1
ATOM 2120 C C . PRO A 1 275 ? -22.094 24.078 -5.539 1 97 275 PRO A C 1
ATOM 2122 O O . PRO A 1 275 ? -21.234 24.922 -5.266 1 97 275 PRO A O 1
ATOM 2125 N N . VAL A 1 276 ? -21.859 22.844 -5.945 1 96.5 276 VAL A N 1
ATOM 2126 C CA . VAL A 1 276 ? -20.484 22.422 -6.191 1 96.5 276 VAL A CA 1
ATOM 2127 C C . VAL A 1 276 ? -20.406 21.625 -7.492 1 96.5 276 VAL A C 1
ATOM 2129 O O . VAL A 1 276 ? -21.438 21.328 -8.102 1 96.5 276 VAL A O 1
ATOM 2132 N N . LYS A 1 277 ? -19.25 21.391 -7.961 1 95.12 277 LYS A N 1
ATOM 2133 C CA . LYS A 1 277 ? -19 20.453 -9.055 1 95.12 277 LYS A CA 1
ATOM 2134 C C . LYS A 1 277 ? -17.922 19.438 -8.664 1 95.12 277 LYS A C 1
ATOM 2136 O O . LYS A 1 277 ? -16.969 19.766 -7.977 1 95.12 277 LYS A O 1
ATOM 2141 N N . LEU A 1 278 ? -18.188 18.172 -8.984 1 92.56 278 LEU A N 1
ATOM 2142 C CA . LEU A 1 278 ? -17.203 17.109 -8.836 1 92.56 278 LEU A CA 1
ATOM 2143 C C . LEU A 1 278 ? -16.469 16.844 -10.141 1 92.56 278 LEU A C 1
ATOM 2145 O O . LEU A 1 278 ? -17.094 16.672 -11.188 1 92.56 278 LEU A O 1
ATOM 2149 N N . LEU A 1 279 ? -15.172 16.938 -10.023 1 89.75 279 LEU A N 1
ATOM 2150 C CA . LEU A 1 279 ? -14.336 16.625 -11.18 1 89.75 279 LEU A CA 1
ATOM 2151 C C . LEU A 1 279 ? -13.828 15.18 -11.109 1 89.75 279 LEU A C 1
ATOM 2153 O O . LEU A 1 279 ? -13.164 14.805 -10.141 1 89.75 279 LEU A O 1
ATOM 2157 N N . MET A 1 280 ? -14.188 14.367 -12.031 1 84.38 280 MET A N 1
ATOM 2158 C CA . MET A 1 280 ? -13.75 12.984 -12.18 1 84.38 280 MET A CA 1
ATOM 2159 C C . MET A 1 280 ? -13.125 12.75 -13.547 1 84.38 280 MET A C 1
ATOM 2161 O O . MET A 1 280 ? -13.805 12.305 -14.477 1 84.38 280 MET A O 1
ATOM 2165 N N . GLY A 1 281 ? -11.891 12.914 -13.656 1 77.69 281 GLY A N 1
ATOM 2166 C CA . GLY A 1 281 ? -11.289 12.938 -14.984 1 77.69 281 GLY A CA 1
ATOM 2167 C C . GLY A 1 281 ? -11.867 14.016 -15.883 1 77.69 281 GLY A C 1
ATOM 2168 O O . GLY A 1 281 ? -11.906 15.188 -15.508 1 77.69 281 GLY A O 1
ATOM 2169 N N . PRO A 1 282 ? -12.344 13.484 -17.031 1 82.44 282 PRO A N 1
ATOM 2170 C CA . PRO A 1 282 ? -12.93 14.461 -17.953 1 82.44 282 PRO A CA 1
ATOM 2171 C C . PRO A 1 282 ? -14.375 14.805 -17.594 1 82.44 282 PRO A C 1
ATOM 2173 O O . PRO A 1 282 ? -14.945 15.75 -18.156 1 82.44 282 PRO A O 1
ATOM 2176 N N . ARG A 1 283 ? -14.938 14.094 -16.641 1 85.06 283 ARG A N 1
ATOM 2177 C CA . ARG A 1 283 ? -16.344 14.273 -16.297 1 85.06 283 ARG A CA 1
ATOM 2178 C C . ARG A 1 283 ? -16.5 15.305 -15.18 1 85.06 283 ARG A C 1
ATOM 2180 O O . ARG A 1 283 ? -15.695 15.352 -14.25 1 85.06 283 ARG A O 1
ATOM 2187 N N . GLU A 1 284 ? -17.438 16.141 -15.406 1 91.5 284 GLU A N 1
ATOM 2188 C CA . GLU A 1 284 ? -17.859 17.094 -14.375 1 91.5 284 GLU A CA 1
ATOM 2189 C C . GLU A 1 284 ? -19.312 16.891 -13.984 1 91.5 284 GLU A C 1
ATOM 2191 O O . GLU A 1 284 ? -20.188 16.781 -14.844 1 91.5 284 GLU A O 1
ATOM 2196 N N . ILE A 1 285 ? -19.531 16.828 -12.68 1 93.06 285 ILE A N 1
ATOM 2197 C CA . ILE A 1 285 ? -20.891 16.641 -12.18 1 93.06 285 ILE A CA 1
ATOM 2198 C C . ILE A 1 285 ? -21.266 17.797 -11.258 1 93.06 285 ILE A C 1
ATOM 2200 O O . ILE A 1 285 ? -20.641 18 -10.211 1 93.06 285 ILE A O 1
ATOM 2204 N N . ALA A 1 286 ? -22.25 18.516 -11.703 1 95.44 286 ALA A N 1
ATOM 2205 C CA . ALA A 1 286 ? -22.719 19.641 -10.898 1 95.44 286 ALA A CA 1
ATOM 2206 C C . ALA A 1 286 ? -23.875 19.234 -9.992 1 95.44 286 ALA A C 1
ATOM 2208 O O . ALA A 1 286 ? -24.703 18.391 -10.375 1 95.44 286 ALA A O 1
ATOM 2209 N N . GLY A 1 287 ? -23.953 19.891 -8.805 1 96.62 287 GLY A N 1
ATOM 2210 C CA . GLY A 1 287 ? -25.047 19.656 -7.875 1 96.62 287 GLY A CA 1
ATOM 2211 C C . GLY A 1 287 ? -24.875 20.391 -6.562 1 96.62 287 GLY A C 1
ATOM 2212 O O . GLY A 1 287 ? -24.031 21.281 -6.445 1 96.62 287 GLY A O 1
ATOM 2213 N N . ILE A 1 288 ? -25.766 20.062 -5.676 1 97.94 288 ILE A N 1
ATOM 2214 C CA . ILE A 1 288 ? -25.703 20.625 -4.328 1 97.94 288 ILE A CA 1
ATOM 2215 C C . ILE A 1 288 ? -25.062 19.609 -3.377 1 97.94 288 ILE A C 1
ATOM 2217 O O . ILE A 1 288 ? -25.484 18.453 -3.322 1 97.94 288 ILE A O 1
ATOM 2221 N N . ALA A 1 289 ? -24.047 20.109 -2.625 1 97.06 289 ALA A N 1
ATOM 2222 C CA . ALA A 1 289 ? -23.391 19.219 -1.667 1 97.06 289 ALA A CA 1
ATOM 2223 C C . ALA A 1 289 ? -24.312 18.922 -0.482 1 97.06 289 ALA A C 1
ATOM 2225 O O . ALA A 1 289 ? -24.922 19.828 0.084 1 97.06 289 ALA A O 1
ATOM 2226 N N . ARG A 1 290 ? -24.359 17.609 -0.133 1 97.56 290 ARG A N 1
ATOM 2227 C CA . ARG A 1 290 ? -25.234 17.203 0.96 1 97.56 290 ARG A CA 1
ATOM 2228 C C . ARG A 1 290 ? -24.453 16.438 2.027 1 97.56 290 ARG A C 1
ATOM 2230 O O . ARG A 1 290 ? -25.016 15.578 2.715 1 97.56 290 ARG A O 1
ATOM 2237 N N . GLY A 1 291 ? -23.141 16.688 2.111 1 96.44 291 GLY A N 1
ATOM 2238 C CA . GLY A 1 291 ? -22.312 16.062 3.129 1 96.44 291 GLY A CA 1
ATOM 2239 C C . GLY A 1 291 ? -21.781 14.703 2.711 1 96.44 291 GLY A C 1
ATOM 2240 O O . GLY A 1 291 ? -21.5 14.477 1.533 1 96.44 291 GLY A O 1
ATOM 2241 N N . ILE A 1 292 ? -21.484 13.867 3.756 1 94.5 292 ILE A N 1
ATOM 2242 C CA . ILE A 1 292 ? -20.938 12.539 3.494 1 94.5 292 ILE A CA 1
ATOM 2243 C C . ILE A 1 292 ? -21.844 11.477 4.121 1 94.5 292 ILE A C 1
ATOM 2245 O O . ILE A 1 292 ? -22.672 11.789 4.984 1 94.5 292 ILE A O 1
ATOM 2249 N N . ASN A 1 293 ? -21.75 10.297 3.615 1 92.19 293 ASN A N 1
ATOM 2250 C CA . ASN A 1 293 ? -22.5 9.195 4.203 1 92.19 293 ASN A CA 1
ATOM 2251 C C . ASN A 1 293 ? -21.625 8.32 5.094 1 92.19 293 ASN A C 1
ATOM 2253 O O . ASN A 1 293 ? -20.5 8.695 5.422 1 92.19 293 ASN A O 1
ATOM 2257 N N . GLU A 1 294 ? -22.156 7.152 5.492 1 86.69 294 GLU A N 1
ATOM 2258 C CA . GLU A 1 294 ? -21.5 6.289 6.473 1 86.69 294 GLU A CA 1
ATOM 2259 C C . GLU A 1 294 ? -20.219 5.68 5.906 1 86.69 294 GLU A C 1
ATOM 2261 O O . GLU A 1 294 ? -19.359 5.227 6.664 1 86.69 294 GLU A O 1
ATOM 2266 N N . GLN A 1 295 ? -20.109 5.734 4.668 1 80.81 295 GLN A N 1
ATOM 2267 C CA . GLN A 1 295 ? -18.922 5.184 4.039 1 80.81 295 GLN A CA 1
ATOM 2268 C C . GLN A 1 295 ? -17.875 6.27 3.777 1 80.81 295 GLN A C 1
ATOM 2270 O O . GLN A 1 295 ? -16.797 5.992 3.246 1 80.81 295 GLN A O 1
ATOM 2275 N N . GLY A 1 296 ? -18.219 7.465 4.133 1 89 296 GLY A N 1
ATOM 2276 C CA . GLY A 1 296 ? -17.328 8.586 3.879 1 89 296 GLY A CA 1
ATOM 2277 C C . GLY A 1 296 ? -17.453 9.141 2.471 1 89 296 GLY A C 1
ATOM 2278 O O . GLY A 1 296 ? -16.656 9.984 2.059 1 89 296 GLY A O 1
ATOM 2279 N N . ALA A 1 297 ? -18.406 8.719 1.717 1 89.31 297 ALA A N 1
ATOM 2280 C CA . ALA A 1 297 ? -18.656 9.203 0.361 1 89.31 297 ALA A CA 1
ATOM 2281 C C . ALA A 1 297 ? -19.359 10.555 0.381 1 89.31 297 ALA A C 1
ATOM 2283 O O . ALA A 1 297 ? -20.219 10.797 1.239 1 89.31 297 ALA A O 1
ATOM 2284 N N . VAL A 1 298 ? -18.984 11.32 -0.604 1 93.56 298 VAL A N 1
ATOM 2285 C CA . VAL A 1 298 ? -19.641 12.617 -0.691 1 93.56 298 VAL A CA 1
ATOM 2286 C C . VAL A 1 298 ? -21 12.469 -1.38 1 93.56 298 VAL A C 1
ATOM 2288 O O . VAL A 1 298 ? -21.141 11.703 -2.336 1 93.56 298 VAL A O 1
ATOM 2291 N N . LEU A 1 299 ? -21.969 13.141 -0.852 1 96.38 299 LEU A N 1
ATOM 2292 C CA . LEU A 1 299 ? -23.328 13.133 -1.389 1 96.38 299 LEU A CA 1
ATOM 2293 C C . LEU A 1 299 ? -23.594 14.398 -2.191 1 96.38 299 LEU A C 1
ATOM 2295 O O . LEU A 1 299 ? -23.391 15.508 -1.697 1 96.38 299 LEU A O 1
ATOM 2299 N N . LEU A 1 300 ? -24.031 14.203 -3.443 1 96.38 300 LEU A N 1
ATOM 2300 C CA . LEU A 1 300 ? -24.359 15.32 -4.324 1 96.38 300 LEU A CA 1
ATOM 2301 C C . LEU A 1 300 ? -25.797 15.211 -4.828 1 96.38 300 LEU A C 1
ATOM 2303 O O . LEU A 1 300 ? -26.203 14.172 -5.363 1 96.38 300 LEU A O 1
ATOM 2307 N N . GLU A 1 301 ? -26.594 16.188 -4.605 1 97.69 301 GLU A N 1
ATOM 2308 C CA . GLU A 1 301 ? -27.922 16.266 -5.203 1 97.69 301 GLU A CA 1
ATOM 2309 C C . GLU A 1 301 ? -27.844 16.828 -6.625 1 97.69 301 GLU A C 1
ATOM 2311 O O . GLU A 1 301 ? -27.516 18 -6.828 1 97.69 301 GLU A O 1
ATOM 2316 N N . THR A 1 302 ? -28.156 15.969 -7.535 1 96.12 302 THR A N 1
ATOM 2317 C CA . THR A 1 302 ? -28.125 16.344 -8.945 1 96.12 302 THR A CA 1
ATOM 2318 C C . THR A 1 302 ? -29.531 16.328 -9.531 1 96.12 302 THR A C 1
ATOM 2320 O O . THR A 1 302 ? -30.516 16.125 -8.812 1 96.12 302 THR A O 1
ATOM 2323 N N . GLU A 1 303 ? -29.594 16.516 -10.82 1 94.81 303 GLU A N 1
ATOM 2324 C CA . GLU A 1 303 ? -30.875 16.453 -11.5 1 94.81 303 GLU A CA 1
ATOM 2325 C C . GLU A 1 303 ? -31.469 15.047 -11.461 1 94.81 303 GLU A C 1
ATOM 2327 O O . GLU A 1 303 ? -32.688 14.867 -11.492 1 94.81 303 GLU A O 1
ATOM 2332 N N . SER A 1 304 ? -30.656 14.094 -11.367 1 95.19 304 SER A N 1
ATOM 2333 C CA . SER A 1 304 ? -31.062 12.695 -11.352 1 95.19 304 SER A CA 1
ATOM 2334 C C . SER A 1 304 ? -31.391 12.227 -9.938 1 95.19 304 SER A C 1
ATOM 2336 O O . SER A 1 304 ? -31.812 11.086 -9.734 1 95.19 304 SER A O 1
ATOM 2338 N N . GLY A 1 305 ? -31.156 13.109 -8.984 1 96.88 305 GLY A N 1
ATOM 2339 C CA . GLY A 1 305 ? -31.359 12.75 -7.59 1 96.88 305 GLY A CA 1
ATOM 2340 C C . GLY A 1 305 ? -30.094 12.781 -6.762 1 96.88 305 GLY A C 1
ATOM 2341 O O . GLY A 1 305 ? -29.125 13.438 -7.133 1 96.88 305 GLY A O 1
ATOM 2342 N N . LEU A 1 306 ? -30.141 12.102 -5.57 1 96.81 306 LEU A N 1
ATOM 2343 C CA . LEU A 1 306 ? -28.984 12.047 -4.676 1 96.81 306 LEU A CA 1
ATOM 2344 C C . LEU A 1 306 ? -28 10.977 -5.125 1 96.81 306 LEU A C 1
ATOM 2346 O O . LEU A 1 306 ? -28.359 9.797 -5.203 1 96.81 306 LEU A O 1
ATOM 2350 N N . GLU A 1 307 ? -26.766 11.438 -5.41 1 95.25 307 GLU A N 1
ATOM 2351 C CA . GLU A 1 307 ? -25.719 10.531 -5.867 1 95.25 307 GLU A CA 1
ATOM 2352 C C . GLU A 1 307 ? -24.562 10.484 -4.875 1 95.25 307 GLU A C 1
ATOM 2354 O O . GLU A 1 307 ? -24.312 11.453 -4.156 1 95.25 307 GLU A O 1
ATOM 2359 N N . THR A 1 308 ? -23.891 9.328 -4.84 1 92.75 308 THR A N 1
ATOM 2360 C CA . THR A 1 308 ? -22.766 9.078 -3.934 1 92.75 308 THR A CA 1
ATOM 2361 C C . THR A 1 308 ? -21.484 8.852 -4.715 1 92.75 308 THR A C 1
ATOM 2363 O O . THR A 1 308 ? -21.484 8.164 -5.738 1 92.75 308 THR A O 1
ATOM 2366 N N . PHE A 1 309 ? -20.422 9.523 -4.223 1 87.06 309 PHE A N 1
ATOM 2367 C CA . PHE A 1 309 ? -19.141 9.375 -4.902 1 87.06 309 PHE A CA 1
ATOM 2368 C C . PHE A 1 309 ? -18.031 9.047 -3.904 1 87.06 309 PHE A C 1
ATOM 2370 O O . PHE A 1 309 ? -17.891 9.727 -2.883 1 87.06 309 PHE A O 1
ATOM 2377 N N . ILE A 1 310 ? -17.469 7.91 -4.16 1 80.38 310 ILE A N 1
ATOM 2378 C CA . ILE A 1 310 ? -16.375 7.492 -3.291 1 80.38 310 ILE A CA 1
ATOM 2379 C C . ILE A 1 310 ? -15.195 7.031 -4.137 1 80.38 310 ILE A C 1
ATOM 2381 O O . ILE A 1 310 ? -15.375 6.516 -5.242 1 80.38 310 ILE A O 1
ATOM 2385 N N . GLY A 1 311 ? -13.938 7.418 -3.891 1 69.12 311 GLY A N 1
ATOM 2386 C CA . GLY A 1 311 ? -12.742 6.84 -4.488 1 69.12 311 GLY A CA 1
ATOM 2387 C C . GLY A 1 311 ? -12.352 7.504 -5.797 1 69.12 311 GLY A C 1
ATOM 2388 O O . GLY A 1 311 ? -12.945 8.508 -6.191 1 69.12 311 GLY A O 1
ATOM 2389 N N . GLY A 1 312 ? -11.406 6.973 -6.402 1 67.75 312 GLY A N 1
ATOM 2390 C CA . GLY A 1 312 ? -10.914 7.473 -7.676 1 67.75 312 GLY A CA 1
ATOM 2391 C C . GLY A 1 312 ? -10.266 8.836 -7.566 1 67.75 312 GLY A C 1
ATOM 2392 O O . GLY A 1 312 ? -9.938 9.289 -6.469 1 67.75 312 GLY A O 1
ATOM 2393 N N . GLU A 1 313 ? -9.977 9.383 -8.742 1 73.19 313 GLU A N 1
ATOM 2394 C CA . GLU A 1 313 ? -9.445 10.742 -8.844 1 73.19 313 GLU A CA 1
ATOM 2395 C C . GLU A 1 313 ? -10.562 11.766 -8.945 1 73.19 313 GLU A C 1
ATOM 2397 O O . GLU A 1 313 ? -10.984 12.141 -10.039 1 73.19 313 GLU A O 1
ATOM 2402 N N . ILE A 1 314 ? -11.133 12.078 -7.68 1 76.31 314 ILE A N 1
ATOM 2403 C CA . ILE A 1 314 ? -12.273 12.984 -7.605 1 76.31 314 ILE A CA 1
ATOM 2404 C C . ILE A 1 314 ? -11.867 14.258 -6.875 1 76.31 314 ILE A C 1
ATOM 2406 O O . ILE A 1 314 ? -11.148 14.211 -5.871 1 76.31 314 ILE A O 1
ATOM 2410 N N . SER A 1 315 ? -12.266 15.367 -7.41 1 81.06 315 SER A N 1
ATOM 2411 C CA . SER A 1 315 ? -12.062 16.656 -6.762 1 81.06 315 SER A CA 1
ATOM 2412 C C . SER A 1 315 ? -13.375 17.406 -6.605 1 81.06 315 SER A C 1
ATOM 2414 O O . SER A 1 315 ? -14.227 17.375 -7.492 1 81.06 315 SER A O 1
ATOM 2416 N N . LEU A 1 316 ? -13.578 18.062 -5.508 1 86.06 316 LEU A N 1
ATOM 2417 C CA . LEU A 1 316 ? -14.742 18.891 -5.227 1 86.06 316 LEU A CA 1
ATOM 2418 C C . LEU A 1 316 ? -14.398 20.375 -5.328 1 86.06 316 LEU A C 1
ATOM 2420 O O . LEU A 1 316 ? -13.414 20.828 -4.734 1 86.06 316 LEU A O 1
ATOM 2424 N N . ARG A 1 317 ? -15.141 21.078 -6.156 1 87.81 317 ARG A N 1
ATOM 2425 C CA . ARG A 1 317 ? -14.938 22.516 -6.352 1 87.81 317 ARG A CA 1
ATOM 2426 C C . ARG A 1 317 ? -16.25 23.281 -6.219 1 87.81 317 ARG A C 1
ATOM 2428 O O . ARG A 1 317 ? -17.328 22.719 -6.453 1 87.81 317 ARG A O 1
ATOM 2435 N N . PRO A 1 318 ? -16.141 24.547 -5.805 1 85.62 318 PRO A N 1
ATOM 2436 C CA . PRO A 1 318 ? -17.344 25.359 -5.84 1 85.62 318 PRO A CA 1
ATOM 2437 C C . PRO A 1 318 ? -17.875 25.578 -7.258 1 85.62 318 PRO A C 1
ATOM 2439 O O . PRO A 1 318 ? -17.094 25.656 -8.211 1 85.62 318 PRO A O 1
ATOM 2442 N N . HIS A 1 319 ? -19.203 25.406 -7.309 1 81.56 319 HIS A N 1
ATOM 2443 C CA . HIS A 1 319 ? -19.828 25.688 -8.594 1 81.56 319 HIS A CA 1
ATOM 2444 C C . HIS A 1 319 ? -20.562 27.031 -8.555 1 81.56 319 HIS A C 1
ATOM 2446 O O . HIS A 1 319 ? -21.359 27.281 -7.641 1 81.56 319 HIS A O 1
ATOM 2452 N N . GLN A 1 320 ? -20.047 28.062 -9.305 1 68.12 320 GLN A N 1
ATOM 2453 C CA . GLN A 1 320 ? -20.734 29.344 -9.391 1 68.12 320 GLN A CA 1
ATOM 2454 C C . GLN A 1 320 ? -22.031 29.234 -10.172 1 68.12 320 GLN A C 1
ATOM 2456 O O . GLN A 1 320 ? -22.156 28.391 -11.07 1 68.12 320 GLN A O 1
ATOM 2461 N N . MET B 1 1 ? 24.094 -9.695 -12.461 1 40.06 1 MET B N 1
ATOM 2462 C CA . MET B 1 1 ? 23.719 -10.531 -13.602 1 40.06 1 MET B CA 1
ATOM 2463 C C . MET B 1 1 ? 24.719 -11.664 -13.797 1 40.06 1 MET B C 1
ATOM 2465 O O . MET B 1 1 ? 24.391 -12.695 -14.398 1 40.06 1 MET B O 1
ATOM 2469 N N . LYS B 1 2 ? 25.875 -11.281 -13.359 1 56.62 2 LYS B N 1
ATOM 2470 C CA . LYS B 1 2 ? 27.078 -12.078 -13.602 1 56.62 2 LYS B CA 1
ATOM 2471 C C . LYS B 1 2 ? 27.125 -13.289 -12.672 1 56.62 2 LYS B C 1
ATOM 2473 O O . LYS B 1 2 ? 27.625 -14.352 -13.055 1 56.62 2 LYS B O 1
ATOM 2478 N N . GLU B 1 3 ? 26.344 -13.062 -11.578 1 75.94 3 GLU B N 1
ATOM 2479 C CA . GLU B 1 3 ? 26.703 -13.938 -10.469 1 75.94 3 GLU B CA 1
ATOM 2480 C C . GLU B 1 3 ? 26.203 -15.359 -10.703 1 75.94 3 GLU B C 1
ATOM 2482 O O . GLU B 1 3 ? 26.828 -16.328 -10.258 1 75.94 3 GLU B O 1
ATOM 2487 N N . HIS B 1 4 ? 25.172 -15.633 -11.617 1 91.06 4 HIS B N 1
ATOM 2488 C CA . HIS B 1 4 ? 24.672 -17 -11.688 1 91.06 4 HIS B CA 1
ATOM 2489 C C . HIS B 1 4 ? 24.812 -17.562 -13.102 1 91.06 4 HIS B C 1
ATOM 2491 O O . HIS B 1 4 ? 24.188 -18.578 -13.43 1 91.06 4 HIS B O 1
ATOM 2497 N N . SER B 1 5 ? 25.641 -17 -13.844 1 92.5 5 SER B N 1
ATOM 2498 C CA . SER B 1 5 ? 25.688 -17.312 -15.273 1 92.5 5 SER B CA 1
ATOM 2499 C C . SER B 1 5 ? 26.188 -18.75 -15.5 1 92.5 5 SER B C 1
ATOM 2501 O O . SER B 1 5 ? 25.609 -19.469 -16.312 1 92.5 5 SER B O 1
ATOM 2503 N N . VAL B 1 6 ? 27.203 -19.141 -14.789 1 93.56 6 VAL B N 1
ATOM 2504 C CA . VAL B 1 6 ? 27.781 -20.469 -14.977 1 93.56 6 VAL B CA 1
ATOM 2505 C C . VAL B 1 6 ? 26.766 -21.531 -14.555 1 93.56 6 VAL B C 1
ATOM 2507 O O . VAL B 1 6 ? 26.516 -22.484 -15.297 1 93.56 6 VAL B O 1
ATOM 2510 N N . LYS B 1 7 ? 26.172 -21.344 -13.43 1 94.56 7 LYS B N 1
ATOM 2511 C CA . LYS B 1 7 ? 25.188 -22.312 -12.93 1 94.56 7 LYS B CA 1
ATOM 2512 C C . LYS B 1 7 ? 24.016 -22.438 -13.898 1 94.56 7 LYS B C 1
ATOM 2514 O O . LYS B 1 7 ? 23.531 -23.547 -14.164 1 94.56 7 LYS B O 1
ATOM 2519 N N . LEU B 1 8 ? 23.625 -21.312 -14.43 1 95.5 8 LEU B N 1
ATOM 2520 C CA . LEU B 1 8 ? 22.5 -21.312 -15.352 1 95.5 8 LEU B CA 1
ATOM 2521 C C . LEU B 1 8 ? 22.859 -22.016 -16.656 1 95.5 8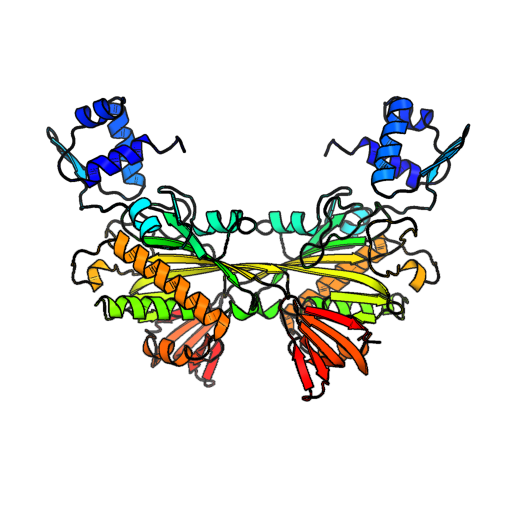 LEU B C 1
ATOM 2523 O O . LEU B 1 8 ? 22.031 -22.703 -17.25 1 95.5 8 LEU B O 1
ATOM 2527 N N . SER B 1 9 ? 24.047 -21.844 -17.078 1 94.88 9 SER B N 1
ATOM 2528 C CA . SER B 1 9 ? 24.516 -22.531 -18.281 1 94.88 9 SER B CA 1
ATOM 2529 C C . SER B 1 9 ? 24.578 -24.047 -18.047 1 94.88 9 SER B C 1
ATOM 2531 O O . SER B 1 9 ? 24.219 -24.828 -18.938 1 94.88 9 SER B O 1
ATOM 2533 N N . ILE B 1 10 ? 25.062 -24.406 -16.891 1 94.94 10 ILE B N 1
ATOM 2534 C CA . ILE B 1 10 ? 25.094 -25.828 -16.547 1 94.94 10 ILE B CA 1
ATOM 2535 C C . ILE B 1 10 ? 23.688 -26.406 -16.562 1 94.94 10 ILE B C 1
ATOM 2537 O O . ILE B 1 10 ? 23.438 -27.453 -17.156 1 94.94 10 ILE B O 1
ATOM 2541 N N . LEU B 1 11 ? 22.766 -25.672 -15.961 1 95.06 11 LEU B N 1
ATOM 2542 C CA . LEU B 1 11 ? 21.375 -26.125 -15.883 1 95.06 11 LEU B CA 1
ATOM 2543 C C . LEU B 1 11 ? 20.766 -26.25 -17.266 1 95.06 11 LEU B C 1
ATOM 2545 O O . LEU B 1 11 ? 20.016 -27.188 -17.547 1 95.06 11 LEU B O 1
ATOM 2549 N N . LYS B 1 12 ? 21.047 -25.312 -18.078 1 94.31 12 LYS B N 1
ATOM 2550 C CA . LYS B 1 12 ? 20.562 -25.391 -19.453 1 94.31 12 LYS B CA 1
ATOM 2551 C C . LYS B 1 12 ? 21.062 -26.641 -20.156 1 94.31 12 LYS B C 1
ATOM 2553 O O . LYS B 1 12 ? 20.312 -27.328 -20.844 1 94.31 12 LYS B O 1
ATOM 2558 N N . ALA B 1 13 ? 22.297 -26.969 -19.953 1 93.75 13 ALA B N 1
ATOM 2559 C CA . ALA B 1 13 ? 22.875 -28.172 -20.547 1 93.75 13 ALA B CA 1
ATOM 2560 C C . ALA B 1 13 ? 22.203 -29.438 -19.984 1 93.75 13 ALA B C 1
ATOM 2562 O O . ALA B 1 13 ? 21.797 -30.312 -20.75 1 93.75 13 ALA B O 1
ATOM 2563 N N . LEU B 1 14 ? 22.109 -29.453 -18.672 1 93.94 14 LEU B N 1
ATOM 2564 C CA . LEU B 1 14 ? 21.547 -30.641 -18.031 1 93.94 14 LEU B CA 1
ATOM 2565 C C . LEU B 1 14 ? 20.078 -30.812 -18.422 1 93.94 14 LEU B C 1
ATOM 2567 O O . LEU B 1 14 ? 19.578 -31.953 -18.484 1 93.94 14 LEU B O 1
ATOM 2571 N N . SER B 1 15 ? 19.375 -29.75 -18.672 1 92.94 15 SER B N 1
ATOM 2572 C CA . SER B 1 15 ? 17.953 -29.797 -18.969 1 92.94 15 SER B CA 1
ATOM 2573 C C . SER B 1 15 ? 17.688 -30.438 -20.312 1 92.94 15 SER B C 1
ATOM 2575 O O . SER B 1 15 ? 16.562 -30.859 -20.609 1 92.94 15 SER B O 1
ATOM 2577 N N . GLN B 1 16 ? 18.703 -30.562 -21.125 1 89.5 16 GLN B N 1
ATOM 2578 C CA . GLN B 1 16 ? 18.578 -31.203 -22.422 1 89.5 16 GLN B CA 1
ATOM 2579 C C . GLN B 1 16 ? 18.578 -32.719 -22.297 1 89.5 16 GLN B C 1
ATOM 2581 O O . GLN B 1 16 ? 18.359 -33.438 -23.281 1 89.5 16 GLN B O 1
ATOM 2586 N N . GLY B 1 17 ? 18.906 -33.188 -21.141 1 88.88 17 GLY B N 1
ATOM 2587 C CA . GLY B 1 17 ? 18.891 -34.625 -20.875 1 88.88 17 GLY B CA 1
ATOM 2588 C C . GLY B 1 17 ? 20.25 -35.281 -21.109 1 88.88 17 GLY B C 1
ATOM 2589 O O . GLY B 1 17 ? 21.172 -34.656 -21.625 1 88.88 17 GLY B O 1
ATOM 2590 N N . GLY B 1 18 ? 20.344 -36.5 -20.562 1 90.12 18 GLY B N 1
ATOM 2591 C CA . GLY B 1 18 ? 21.562 -37.25 -20.734 1 90.12 18 GLY B CA 1
ATOM 2592 C C . GLY B 1 18 ? 22.641 -36.906 -19.719 1 90.12 18 GLY B C 1
ATOM 2593 O O . GLY B 1 18 ? 22.422 -36.062 -18.844 1 90.12 18 GLY B O 1
ATOM 2594 N N . PHE B 1 19 ? 23.719 -37.656 -19.859 1 94.06 19 PHE B N 1
ATOM 2595 C CA . PHE B 1 19 ? 24.844 -37.406 -18.984 1 94.06 19 PHE B CA 1
ATOM 2596 C C . PHE B 1 19 ? 25.781 -36.375 -19.578 1 94.06 19 PHE B C 1
ATOM 2598 O O . PHE B 1 19 ? 26.016 -36.344 -20.781 1 94.06 19 PHE B O 1
ATOM 2605 N N . HIS B 1 20 ? 26.281 -35.531 -18.766 1 95 20 HIS B N 1
ATOM 2606 C CA . HIS B 1 20 ? 27.266 -34.531 -19.125 1 95 20 HIS B CA 1
ATOM 2607 C C . HIS B 1 20 ? 28.484 -34.594 -18.219 1 95 20 HIS B C 1
ATOM 2609 O O . HIS B 1 20 ? 28.375 -34.438 -17 1 95 20 HIS B O 1
ATOM 2615 N N . SER B 1 21 ? 29.609 -34.812 -18.797 1 93.94 21 SER B N 1
ATOM 2616 C CA . SER B 1 21 ? 30.797 -34.969 -17.969 1 93.94 21 SER B CA 1
ATOM 2617 C C . SER B 1 21 ? 31.266 -33.625 -17.422 1 93.94 21 SER B C 1
ATOM 2619 O O . SER B 1 21 ? 31.031 -32.562 -18.062 1 93.94 21 SER B O 1
ATOM 2621 N N . GLY B 1 22 ? 31.922 -33.625 -16.312 1 93.56 22 GLY B N 1
ATOM 2622 C 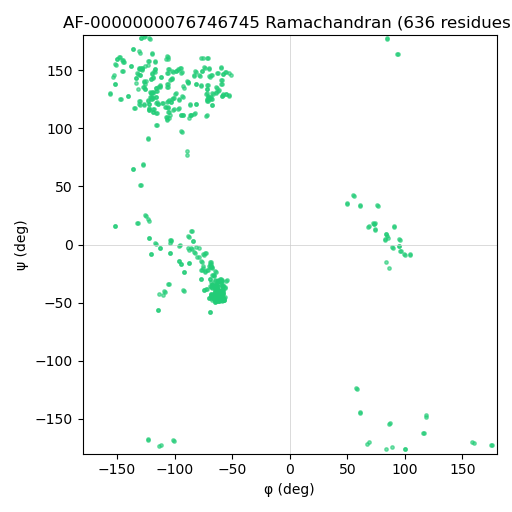CA . GLY B 1 22 ? 32.5 -32.406 -15.758 1 93.56 22 GLY B CA 1
ATOM 2623 C C . GLY B 1 22 ? 33.5 -31.766 -16.672 1 93.56 22 GLY B C 1
ATOM 2624 O O . GLY B 1 22 ? 33.562 -30.531 -16.75 1 93.56 22 GLY B O 1
ATOM 2625 N N . GLU B 1 23 ? 34.188 -32.594 -17.344 1 93.12 23 GLU B N 1
ATOM 2626 C CA . GLU B 1 23 ? 35.188 -32.094 -18.281 1 93.12 23 GLU B CA 1
ATOM 2627 C C . GLU B 1 23 ? 34.562 -31.391 -19.453 1 93.12 23 GLU B C 1
ATOM 2629 O O . GLU B 1 23 ? 34.969 -30.297 -19.828 1 93.12 23 GLU B O 1
ATOM 2634 N N . GLU B 1 24 ? 33.594 -31.969 -19.984 1 93.56 24 GLU B N 1
ATOM 2635 C CA . GLU B 1 24 ? 32.875 -31.375 -21.125 1 93.56 24 GLU B CA 1
ATOM 2636 C C . GLU B 1 24 ? 32.25 -30.047 -20.734 1 93.56 24 GLU B C 1
ATOM 2638 O O . GLU B 1 24 ? 32.344 -29.062 -21.484 1 93.56 24 GLU B O 1
ATOM 2643 N N . LEU B 1 25 ? 31.562 -30 -19.641 1 94.62 25 LEU B N 1
ATOM 2644 C CA . LEU B 1 25 ? 30.922 -28.781 -19.156 1 94.62 25 LEU B CA 1
ATOM 2645 C C . LEU B 1 25 ? 31.969 -27.703 -18.875 1 94.62 25 LEU B C 1
ATOM 2647 O O . LEU B 1 25 ? 31.781 -26.531 -19.234 1 94.62 25 LEU B O 1
ATOM 2651 N N . GLY B 1 26 ? 32.969 -28.125 -18.234 1 94.75 26 GLY B N 1
ATOM 2652 C CA . GLY B 1 26 ? 34.062 -27.203 -17.953 1 94.75 26 GLY B CA 1
ATOM 2653 C C . GLY B 1 26 ? 34.656 -26.578 -19.203 1 94.75 26 GLY B C 1
ATOM 2654 O O . GLY B 1 26 ? 34.875 -25.359 -19.25 1 94.75 26 GLY B O 1
ATOM 2655 N N . ASP B 1 27 ? 34.938 -27.406 -20.172 1 94 27 ASP B N 1
ATOM 2656 C CA . ASP B 1 27 ? 35.5 -26.938 -21.438 1 94 27 ASP B CA 1
ATOM 2657 C C . ASP B 1 27 ? 34.562 -25.953 -22.125 1 94 27 ASP B C 1
ATOM 2659 O O . ASP B 1 27 ? 35 -24.906 -22.609 1 94 27 ASP B O 1
ATOM 2663 N N . LYS B 1 28 ? 33.344 -26.25 -22.109 1 92.94 28 LYS B N 1
ATOM 2664 C CA . LYS B 1 28 ? 32.344 -25.422 -22.781 1 92.94 28 LYS B CA 1
ATOM 2665 C C . LYS B 1 28 ? 32.188 -24.062 -22.078 1 92.94 28 LYS B C 1
ATOM 2667 O O . LYS B 1 28 ? 31.969 -23.047 -22.734 1 92.94 28 LYS B O 1
ATOM 2672 N N . LEU B 1 29 ? 32.375 -24.078 -20.75 1 93.75 29 LEU B N 1
ATOM 2673 C CA . LEU B 1 29 ? 32.094 -22.875 -19.969 1 93.75 29 LEU B CA 1
ATOM 2674 C C . LEU B 1 29 ? 33.375 -22.172 -19.562 1 93.75 29 LEU B C 1
ATOM 2676 O O . LEU B 1 29 ? 33.312 -21.078 -18.984 1 93.75 29 LEU B O 1
ATOM 2680 N N . GLY B 1 30 ? 34.469 -22.812 -19.828 1 93.88 30 GLY B N 1
ATOM 2681 C CA . GLY B 1 30 ? 35.75 -22.203 -19.547 1 93.88 30 GLY B CA 1
ATOM 2682 C C . GLY B 1 30 ? 36.094 -22.219 -18.078 1 93.88 30 GLY B C 1
ATOM 2683 O O . GLY B 1 30 ? 36.656 -21.25 -17.562 1 93.88 30 GLY B O 1
ATOM 2684 N N . VAL B 1 31 ? 35.688 -23.25 -17.391 1 94.88 31 VAL B N 1
ATOM 2685 C CA . VAL B 1 31 ? 36 -23.375 -15.977 1 94.88 31 VAL B CA 1
ATOM 2686 C C . VAL B 1 31 ? 36.562 -24.781 -15.703 1 94.88 31 VAL B C 1
ATOM 2688 O O . VAL B 1 31 ? 36.469 -25.672 -16.547 1 94.88 31 VAL B O 1
ATOM 2691 N N . SER B 1 32 ? 37.156 -24.953 -14.508 1 93.62 32 SER B N 1
ATOM 2692 C CA . SER B 1 32 ? 37.781 -26.234 -14.141 1 93.62 32 SER B CA 1
ATOM 2693 C C . SER B 1 32 ? 36.688 -27.25 -13.75 1 93.62 32 SER B C 1
ATOM 2695 O O . SER B 1 32 ? 35.562 -26.875 -13.445 1 93.62 32 SER B O 1
ATOM 2697 N N . ARG B 1 33 ? 37.156 -28.531 -13.82 1 91.81 33 ARG B N 1
ATOM 2698 C CA . ARG B 1 33 ? 36.281 -29.578 -13.344 1 91.81 33 ARG B CA 1
ATOM 2699 C C . ARG B 1 33 ? 35.906 -29.375 -11.875 1 91.81 33 ARG B C 1
ATOM 2701 O O . ARG B 1 33 ? 34.781 -29.641 -11.461 1 91.81 33 ARG B O 1
ATOM 2708 N N . ALA B 1 34 ? 36.844 -28.953 -11.117 1 93.12 34 ALA B N 1
ATOM 2709 C CA . ALA B 1 34 ? 36.625 -28.672 -9.703 1 93.12 34 ALA B CA 1
ATOM 2710 C C . ALA B 1 34 ? 35.562 -27.562 -9.531 1 93.12 34 ALA B C 1
ATOM 2712 O O . ALA B 1 34 ? 34.75 -27.625 -8.625 1 93.12 34 ALA B O 1
ATOM 2713 N N . ALA B 1 35 ? 35.688 -26.609 -10.391 1 94.25 35 ALA B N 1
ATOM 2714 C CA . ALA B 1 35 ? 34.719 -25.516 -10.352 1 94.25 35 ALA B CA 1
ATOM 2715 C C . ALA B 1 35 ? 33.312 -26.016 -10.703 1 94.25 35 ALA B C 1
ATOM 2717 O O . ALA B 1 35 ? 32.312 -25.578 -10.109 1 94.25 35 ALA B O 1
ATOM 2718 N N . ILE B 1 36 ? 33.219 -26.891 -11.68 1 95.19 36 ILE B N 1
ATOM 2719 C CA . ILE B 1 36 ? 31.953 -27.469 -12.086 1 95.19 36 ILE B CA 1
ATOM 2720 C C . ILE B 1 36 ? 31.297 -28.172 -10.891 1 95.19 36 ILE B C 1
ATOM 2722 O O . ILE B 1 36 ? 30.109 -27.984 -10.625 1 95.19 36 ILE B O 1
ATOM 2726 N N . SER B 1 37 ? 32.062 -28.938 -10.188 1 94 37 SER B N 1
ATOM 2727 C CA . SER B 1 37 ? 31.562 -29.641 -9.016 1 94 37 SER B CA 1
ATOM 2728 C C . SER B 1 37 ? 31 -28.672 -7.98 1 94 37 SER B C 1
ATOM 2730 O O . SER B 1 37 ? 29.969 -28.938 -7.371 1 94 37 SER B O 1
ATOM 2732 N N . LYS B 1 38 ? 31.672 -27.594 -7.766 1 95 38 LYS B N 1
ATOM 2733 C CA . LYS B 1 38 ? 31.203 -26.578 -6.828 1 95 38 LYS B CA 1
ATOM 2734 C C . LYS B 1 38 ? 29.891 -25.953 -7.301 1 95 38 LYS B C 1
ATOM 2736 O O . LYS B 1 38 ? 28.984 -25.734 -6.5 1 95 38 LYS B O 1
ATOM 2741 N N . HIS B 1 39 ? 29.859 -25.672 -8.609 1 95.56 39 HIS B N 1
ATOM 2742 C CA . HIS B 1 39 ? 28.641 -25.109 -9.172 1 95.56 39 HIS B CA 1
ATOM 2743 C C . HIS B 1 39 ? 27.469 -26.094 -9.07 1 95.56 39 HIS B C 1
ATOM 2745 O O . HIS B 1 39 ? 26.344 -25.688 -8.828 1 95.56 39 HIS B O 1
ATOM 2751 N N . ILE B 1 40 ? 27.766 -27.344 -9.242 1 95.12 40 ILE B N 1
ATOM 2752 C CA . ILE B 1 40 ? 26.734 -28.359 -9.133 1 95.12 40 ILE B CA 1
ATOM 2753 C C . ILE B 1 40 ? 26.188 -28.391 -7.703 1 95.12 40 ILE B C 1
ATOM 2755 O O . ILE B 1 40 ? 24.984 -28.516 -7.492 1 95.12 40 ILE B O 1
ATOM 2759 N N . LYS B 1 41 ? 27.047 -28.266 -6.746 1 94.38 41 LYS B N 1
ATOM 2760 C CA . LYS B 1 41 ? 26.625 -28.172 -5.355 1 94.38 41 LYS B CA 1
ATOM 2761 C C . LYS B 1 41 ? 25.703 -26.969 -5.133 1 94.38 41 LYS B C 1
ATOM 2763 O O . LYS B 1 41 ? 24.719 -27.062 -4.414 1 94.38 41 LYS B O 1
ATOM 2768 N N . GLY B 1 42 ? 26.094 -25.875 -5.699 1 94.31 42 GLY B N 1
ATOM 2769 C CA . GLY B 1 42 ? 25.234 -24.688 -5.645 1 94.31 42 GLY B CA 1
ATOM 2770 C C . GLY B 1 42 ? 23.875 -24.906 -6.27 1 94.31 42 GLY B C 1
ATOM 2771 O O . GLY B 1 42 ? 22.859 -24.422 -5.75 1 94.31 42 GLY B O 1
ATOM 2772 N N . ILE B 1 43 ? 23.828 -25.562 -7.352 1 94.56 43 ILE B N 1
ATOM 2773 C CA . ILE B 1 43 ? 22.594 -25.875 -8.047 1 94.56 43 ILE B CA 1
ATOM 2774 C C . ILE B 1 43 ? 21.719 -26.781 -7.176 1 94.56 43 ILE B C 1
ATOM 2776 O O . ILE B 1 43 ? 20.516 -26.578 -7.078 1 94.56 43 ILE B O 1
ATOM 2780 N N . GLN B 1 44 ? 22.328 -27.719 -6.531 1 92.75 44 GLN B N 1
ATOM 2781 C CA . GLN B 1 44 ? 21.609 -28.594 -5.625 1 92.75 44 GLN B CA 1
ATOM 2782 C C . GLN B 1 44 ? 21 -27.812 -4.465 1 92.75 44 GLN B C 1
ATOM 2784 O O . GLN B 1 44 ? 19.906 -28.141 -4.004 1 92.75 44 GLN B O 1
ATOM 2789 N N . ALA B 1 45 ? 21.656 -26.797 -4.109 1 92.06 45 ALA B N 1
ATOM 2790 C CA . ALA B 1 45 ? 21.156 -25.953 -3.029 1 92.06 45 ALA B CA 1
ATOM 2791 C C . ALA B 1 45 ? 19.891 -25.219 -3.453 1 92.06 45 ALA B C 1
ATOM 2793 O O . ALA B 1 45 ? 19.125 -24.75 -2.607 1 92.06 45 ALA B O 1
ATOM 2794 N N . TRP B 1 46 ? 19.656 -25.141 -4.75 1 92.75 46 TRP B N 1
ATOM 2795 C CA . TRP B 1 46 ? 18.438 -24.516 -5.273 1 92.75 46 TRP B CA 1
ATOM 2796 C C . TRP B 1 46 ? 17.312 -25.547 -5.375 1 92.75 46 TRP B C 1
ATOM 2798 O O . TRP B 1 46 ? 16.266 -25.266 -5.961 1 92.75 46 TRP B O 1
ATOM 2808 N N . GLY B 1 47 ? 17.516 -26.688 -4.887 1 90.56 47 GLY B N 1
ATOM 2809 C CA . GLY B 1 47 ? 16.484 -27.719 -4.855 1 90.56 47 GLY B CA 1
ATOM 2810 C C . GLY B 1 47 ? 16.484 -28.609 -6.082 1 90.56 47 GLY B C 1
ATOM 2811 O O . GLY B 1 47 ? 15.523 -29.344 -6.332 1 90.56 47 GLY B O 1
ATOM 2812 N N . VAL B 1 48 ? 17.562 -28.578 -6.875 1 92.88 48 VAL B N 1
ATOM 2813 C CA . VAL B 1 48 ? 17.672 -29.406 -8.078 1 92.88 48 VAL B CA 1
ATOM 2814 C C . VAL B 1 48 ? 18.375 -30.719 -7.746 1 92.88 48 VAL B C 1
ATOM 2816 O O . VAL B 1 48 ? 19.484 -30.719 -7.199 1 92.88 48 VAL B O 1
ATOM 2819 N N . ASP B 1 49 ? 17.719 -31.719 -8.117 1 91 49 ASP B N 1
ATOM 2820 C CA . ASP B 1 49 ? 18.328 -33.031 -7.902 1 91 49 ASP B CA 1
ATOM 2821 C C . ASP B 1 49 ? 19.219 -33.406 -9.07 1 91 49 ASP B C 1
ATOM 2823 O O . ASP B 1 49 ? 18.734 -33.75 -10.148 1 91 49 ASP B O 1
ATOM 2827 N N . VAL B 1 50 ? 20.516 -33.438 -8.82 1 92.25 50 VAL B N 1
ATOM 2828 C CA . VAL B 1 50 ? 21.5 -33.812 -9.828 1 92.25 50 VAL B CA 1
ATOM 2829 C C . VAL B 1 50 ? 22.281 -35.031 -9.344 1 92.25 50 VAL B C 1
ATOM 2831 O O . VAL B 1 50 ? 22.797 -35.031 -8.219 1 92.25 50 VAL B O 1
ATOM 2834 N N . PHE B 1 51 ? 22.344 -35.938 -10.188 1 91 51 PHE B N 1
ATOM 2835 C CA . PHE B 1 51 ? 23.109 -37.156 -9.867 1 91 51 PHE B CA 1
ATOM 2836 C C . PHE B 1 51 ? 24.469 -37.125 -10.57 1 91 51 PHE B C 1
ATOM 2838 O O . PHE B 1 51 ? 24.609 -36.531 -11.648 1 91 51 PHE B O 1
ATOM 2845 N N . ARG B 1 52 ? 25.359 -37.719 -9.922 1 91.44 52 ARG B N 1
ATOM 2846 C CA . ARG B 1 52 ? 26.672 -37.938 -10.516 1 91.44 52 ARG B CA 1
ATOM 2847 C C . ARG B 1 52 ? 26.984 -39.438 -10.609 1 91.44 52 ARG B C 1
ATOM 2849 O O . ARG B 1 52 ? 26.812 -40.188 -9.633 1 91.44 52 ARG B O 1
ATOM 2856 N N . VAL B 1 53 ? 27.312 -39.812 -11.758 1 90.75 53 VAL B N 1
ATOM 2857 C CA . VAL B 1 53 ? 27.75 -41.188 -11.953 1 90.75 53 VAL B CA 1
ATOM 2858 C C . VAL B 1 53 ? 29.203 -41.219 -12.391 1 90.75 53 VAL B C 1
ATOM 2860 O O . VAL B 1 53 ? 29.594 -40.562 -13.352 1 90.75 53 VAL B O 1
ATOM 2863 N N . GLN B 1 54 ? 29.891 -42.094 -11.68 1 89 54 GLN B N 1
ATOM 2864 C CA . GLN B 1 54 ? 31.312 -42.188 -12 1 89 54 GLN B CA 1
ATOM 2865 C C . GLN B 1 54 ? 31.516 -42.656 -13.445 1 89 54 GLN B C 1
ATOM 2867 O O . GLN B 1 54 ? 30.891 -43.594 -13.898 1 89 54 GLN B O 1
ATOM 2872 N N . GLY B 1 55 ? 32.406 -41.906 -14.141 1 88.88 55 GLY B N 1
ATOM 2873 C CA . GLY B 1 55 ? 32.719 -42.281 -15.516 1 88.88 55 GLY B CA 1
ATOM 2874 C C . GLY B 1 55 ? 31.75 -41.688 -16.516 1 88.88 55 GLY B C 1
ATOM 2875 O O . GLY B 1 55 ? 32.031 -41.656 -17.719 1 88.88 55 GLY B O 1
ATOM 2876 N N . LYS B 1 56 ? 30.594 -41.281 -16.125 1 92.12 56 LYS B N 1
ATOM 2877 C CA . LYS B 1 56 ? 29.578 -40.781 -17.047 1 92.12 56 LYS B CA 1
ATOM 2878 C C . LYS B 1 56 ? 29.359 -39.281 -16.906 1 92.12 56 LYS B C 1
ATOM 2880 O O . LYS B 1 56 ? 29.25 -38.562 -17.891 1 92.12 56 LYS B O 1
ATOM 2885 N N . GLY B 1 57 ? 29.312 -38.875 -15.609 1 95.19 57 GLY B N 1
ATOM 2886 C CA . GLY B 1 57 ? 29.125 -37.438 -15.375 1 95.19 57 GLY B CA 1
ATOM 2887 C C . GLY B 1 57 ? 27.844 -37.125 -14.617 1 95.19 57 GLY B C 1
ATOM 2888 O O . GLY B 1 57 ? 27.484 -37.812 -13.68 1 95.19 57 GLY B O 1
ATOM 2889 N N . TYR B 1 58 ? 27.297 -35.906 -14.969 1 95.62 58 TYR B N 1
ATOM 2890 C CA . TYR B 1 58 ? 26.156 -35.406 -14.227 1 95.62 58 TYR B CA 1
ATOM 2891 C C . TYR B 1 58 ? 24.859 -35.531 -15.031 1 95.62 58 TYR B C 1
ATOM 2893 O O . TYR B 1 58 ? 24.875 -35.406 -16.266 1 95.62 58 TYR B O 1
ATOM 2901 N N . GLN B 1 59 ? 23.766 -35.75 -14.352 1 94.62 59 GLN B N 1
ATOM 2902 C CA . GLN B 1 59 ? 22.438 -35.812 -14.969 1 94.62 59 GLN B CA 1
ATOM 2903 C C . GLN B 1 59 ? 21.359 -35.406 -13.977 1 94.62 59 GLN B C 1
ATOM 2905 O O . GLN B 1 59 ? 21.469 -35.688 -12.781 1 94.62 59 GLN B O 1
ATOM 2910 N N . LEU B 1 60 ? 20.312 -34.75 -14.531 1 93 60 LEU B N 1
ATOM 2911 C CA . LEU B 1 60 ? 19.156 -34.438 -13.68 1 93 60 LEU B CA 1
ATOM 2912 C C . LEU B 1 60 ? 18.406 -35.688 -13.32 1 93 60 LEU B C 1
ATOM 2914 O O . LEU B 1 60 ? 18.266 -36.594 -14.148 1 93 60 LEU B O 1
ATOM 2918 N N . ALA B 1 61 ? 17.906 -35.688 -12.164 1 87.88 61 ALA B N 1
ATOM 2919 C CA . ALA B 1 61 ? 17.078 -36.844 -11.742 1 87.88 61 ALA B CA 1
ATOM 2920 C C . ALA B 1 61 ? 15.773 -36.906 -12.523 1 87.88 61 ALA B C 1
ATOM 2922 O O . ALA B 1 61 ? 15.266 -37.969 -12.812 1 87.88 61 ALA B O 1
ATOM 2923 N N . LYS B 1 62 ? 15.219 -35.75 -12.859 1 85.69 62 LYS B N 1
ATOM 2924 C CA . LYS B 1 62 ? 13.992 -35.594 -13.641 1 85.69 62 LYS B CA 1
ATOM 2925 C C . LYS B 1 62 ? 14.164 -34.562 -14.75 1 85.69 62 LYS B C 1
ATOM 2927 O O . LYS B 1 62 ? 14.898 -33.594 -14.586 1 85.69 62 LYS B O 1
ATOM 2932 N N . PRO B 1 63 ? 13.422 -34.906 -15.812 1 86.25 63 PRO B N 1
ATOM 2933 C CA . PRO B 1 63 ? 13.484 -33.906 -16.875 1 86.25 63 PRO B CA 1
ATOM 2934 C C . PRO B 1 63 ? 13.016 -32.531 -16.391 1 86.25 63 PRO B C 1
ATOM 2936 O O . PRO B 1 63 ? 12.141 -32.438 -15.531 1 86.25 63 PRO B O 1
ATOM 2939 N N . MET B 1 64 ? 13.625 -31.547 -16.953 1 91.5 64 MET B N 1
ATOM 2940 C CA . MET B 1 64 ? 13.312 -30.172 -16.578 1 91.5 64 MET B CA 1
ATOM 2941 C C . MET B 1 64 ? 13.062 -29.312 -17.812 1 91.5 64 MET B C 1
ATOM 2943 O O . MET B 1 64 ? 13.875 -29.297 -18.734 1 91.5 64 MET B O 1
ATOM 2947 N N . GLN B 1 65 ? 11.922 -28.703 -17.859 1 93.88 65 GLN B N 1
ATOM 2948 C CA . GLN B 1 65 ? 11.633 -27.734 -18.906 1 93.88 65 GLN B CA 1
ATOM 2949 C C . GLN B 1 65 ? 11.789 -26.312 -18.391 1 93.88 65 GLN B C 1
ATOM 2951 O O . GLN B 1 65 ? 11.031 -25.875 -17.516 1 93.88 65 GLN B O 1
ATOM 2956 N N . LEU B 1 66 ? 12.727 -25.625 -18.953 1 95.94 66 LEU B N 1
ATOM 2957 C CA . LEU B 1 66 ? 12.93 -24.234 -18.531 1 95.94 66 LEU B CA 1
ATOM 2958 C C . LEU B 1 66 ? 11.945 -23.312 -19.234 1 95.94 66 LEU B C 1
ATOM 2960 O O . LEU B 1 66 ? 11.531 -23.578 -20.359 1 95.94 66 LEU B O 1
ATOM 2964 N N . LEU B 1 67 ? 11.586 -22.25 -18.562 1 97.88 67 LEU B N 1
ATOM 2965 C CA . LEU B 1 67 ? 10.797 -21.188 -19.188 1 97.88 67 LEU B CA 1
ATOM 2966 C C . LEU B 1 67 ? 11.609 -20.453 -20.25 1 97.88 67 LEU B C 1
ATOM 2968 O O . LEU B 1 67 ? 12.828 -20.344 -20.141 1 97.88 67 LEU B O 1
ATOM 2972 N N . ASP B 1 68 ? 10.891 -20.062 -21.25 1 97.69 68 ASP B N 1
ATOM 2973 C CA . ASP B 1 68 ? 11.523 -19.375 -22.375 1 97.69 68 ASP B CA 1
ATOM 2974 C C . ASP B 1 68 ? 10.914 -18 -22.594 1 97.69 68 ASP B C 1
ATOM 2976 O O . ASP B 1 68 ? 9.75 -17.891 -22.984 1 97.69 68 ASP B O 1
ATOM 2980 N N . LYS B 1 69 ? 11.727 -17.016 -22.406 1 97.5 69 LYS B N 1
ATOM 2981 C CA . LYS B 1 69 ? 11.234 -15.633 -22.484 1 97.5 69 LYS B CA 1
ATOM 2982 C C . LYS B 1 69 ? 10.672 -15.336 -23.875 1 97.5 69 LYS B C 1
ATOM 2984 O O . LYS B 1 69 ? 9.648 -14.656 -24 1 97.5 69 LYS B O 1
ATOM 2989 N N . GLU B 1 70 ? 11.289 -15.773 -24.906 1 97.81 70 GLU B N 1
ATOM 2990 C CA . GLU B 1 70 ? 10.844 -15.508 -26.266 1 97.81 70 GLU B CA 1
ATOM 2991 C C . GLU B 1 70 ? 9.484 -16.141 -26.531 1 97.81 70 GLU B C 1
ATOM 2993 O O . GLU B 1 70 ? 8.609 -15.523 -27.141 1 97.81 70 GLU B O 1
ATOM 2998 N N . ILE B 1 71 ? 9.352 -17.391 -26.109 1 98.12 71 ILE B N 1
ATOM 2999 C CA . ILE B 1 71 ? 8.078 -18.078 -26.266 1 98.12 71 ILE B CA 1
ATOM 3000 C C . ILE B 1 71 ? 6.973 -17.297 -25.562 1 98.12 71 ILE B C 1
ATOM 3002 O O . ILE B 1 71 ? 5.914 -17.031 -26.141 1 98.12 71 ILE B O 1
ATOM 3006 N N . LEU B 1 72 ? 7.262 -16.891 -24.344 1 98.44 72 LEU B N 1
ATOM 3007 C CA . LEU B 1 72 ? 6.277 -16.156 -23.547 1 98.44 72 LEU B CA 1
ATOM 3008 C C . LEU B 1 72 ? 5.957 -14.812 -24.188 1 98.44 72 LEU B C 1
ATOM 3010 O O . LEU B 1 72 ? 4.785 -14.477 -24.375 1 98.44 72 LEU B O 1
ATOM 3014 N N . GLN B 1 73 ? 7.008 -14.062 -24.531 1 97.94 73 GLN B N 1
ATOM 3015 C CA . GLN B 1 73 ? 6.816 -12.711 -25.047 1 97.94 73 GLN B CA 1
ATOM 3016 C C . GLN B 1 73 ? 6.078 -12.734 -26.391 1 97.94 73 GLN B C 1
ATOM 3018 O O . GLN B 1 73 ? 5.289 -11.828 -26.688 1 97.94 73 GLN B O 1
ATOM 3023 N N . ASN B 1 74 ? 6.312 -13.719 -27.188 1 97.94 74 ASN B N 1
ATOM 3024 C CA . ASN B 1 74 ? 5.668 -13.828 -28.484 1 97.94 74 ASN B CA 1
ATOM 3025 C C . ASN B 1 74 ? 4.203 -14.234 -28.359 1 97.94 74 ASN B C 1
ATOM 3027 O O . ASN B 1 74 ? 3.406 -13.992 -29.266 1 97.94 74 ASN B O 1
ATOM 3031 N N . SER B 1 75 ? 3.877 -14.852 -27.297 1 98.31 75 SER B N 1
ATOM 3032 C CA . SER B 1 75 ? 2.535 -15.406 -27.141 1 98.31 75 SER B CA 1
ATOM 3033 C C . SER B 1 75 ? 1.629 -14.453 -26.375 1 98.31 75 SER B C 1
ATOM 3035 O O . SER B 1 75 ? 0.407 -14.617 -26.375 1 98.31 75 SER B O 1
ATOM 3037 N N . LEU B 1 76 ? 2.258 -13.438 -25.734 1 98.38 76 LEU B N 1
ATOM 3038 C CA . LEU B 1 76 ? 1.5 -12.562 -24.844 1 98.38 76 LEU B CA 1
ATOM 3039 C C . LEU B 1 76 ? 1.733 -11.094 -25.203 1 98.38 76 LEU B C 1
ATOM 3041 O O . LEU B 1 76 ? 2.797 -10.742 -25.719 1 98.38 76 LEU B O 1
ATOM 3045 N N . THR B 1 77 ? 0.753 -10.25 -24.922 1 97 77 THR B N 1
ATOM 3046 C CA . THR B 1 77 ? 0.896 -8.812 -25.141 1 97 77 THR B CA 1
ATOM 3047 C C . THR B 1 77 ? 1.515 -8.141 -23.922 1 97 77 THR B C 1
ATOM 3049 O O . THR B 1 77 ? 1.974 -7 -24 1 97 77 THR B O 1
ATOM 3052 N N . ASN B 1 78 ? 1.509 -8.844 -22.812 1 97.62 78 ASN B N 1
ATOM 3053 C CA . ASN B 1 78 ? 2.104 -8.328 -21.578 1 97.62 78 ASN B CA 1
ATOM 3054 C C . ASN B 1 78 ? 3.605 -8.117 -21.734 1 97.62 78 ASN B C 1
ATOM 3056 O O . ASN B 1 78 ? 4.266 -8.82 -22.5 1 97.62 78 ASN B O 1
ATOM 3060 N N . ARG B 1 79 ? 4.129 -7.125 -21.062 1 97.75 79 ARG B N 1
ATOM 3061 C CA . ARG B 1 79 ? 5.578 -7.059 -20.891 1 97.75 79 ARG B CA 1
ATOM 3062 C C . ARG B 1 79 ? 6.07 -8.156 -19.953 1 97.75 79 ARG B C 1
ATOM 3064 O O . ARG B 1 79 ? 5.645 -8.227 -18.797 1 97.75 79 ARG B O 1
ATOM 3071 N N . ILE B 1 80 ? 7.02 -8.938 -20.422 1 98.56 80 ILE B N 1
ATOM 3072 C CA . ILE B 1 80 ? 7.445 -10.117 -19.672 1 98.56 80 ILE B CA 1
ATOM 3073 C C . ILE B 1 80 ? 8.898 -9.961 -19.25 1 98.56 80 ILE B C 1
ATOM 3075 O O . ILE B 1 80 ? 9.773 -9.672 -20.078 1 98.56 80 ILE B O 1
ATOM 3079 N N . GLU B 1 81 ? 9.156 -10.023 -18 1 98.62 81 GLU B N 1
ATOM 3080 C CA . GLU B 1 81 ? 10.5 -10.195 -17.469 1 98.62 81 GLU B CA 1
ATOM 3081 C C . GLU B 1 81 ? 10.703 -11.602 -16.906 1 98.62 81 GLU B C 1
ATOM 3083 O O . GLU B 1 81 ? 9.961 -12.031 -16.016 1 98.62 81 GLU B O 1
ATOM 3088 N N . LEU B 1 82 ? 11.594 -12.344 -17.438 1 98.5 82 LEU B N 1
ATOM 3089 C CA . LEU B 1 82 ? 12 -13.641 -16.906 1 98.5 82 LEU B CA 1
ATOM 3090 C C . LEU B 1 82 ? 13.375 -13.562 -16.25 1 98.5 82 LEU B C 1
ATOM 3092 O O . LEU B 1 82 ? 14.383 -13.398 -16.938 1 98.5 82 LEU B O 1
ATOM 3096 N N . ILE B 1 83 ? 13.367 -13.633 -14.961 1 98.06 83 ILE B N 1
ATOM 3097 C CA . ILE B 1 83 ? 14.586 -13.578 -14.172 1 98.06 83 ILE B CA 1
ATOM 3098 C C . ILE B 1 83 ? 14.781 -14.898 -13.43 1 98.06 83 ILE B C 1
ATOM 3100 O O . ILE B 1 83 ? 14.18 -15.117 -12.375 1 98.06 83 ILE B O 1
ATOM 3104 N N . PRO B 1 84 ? 15.633 -15.703 -13.906 1 97.31 84 PRO B N 1
ATOM 3105 C CA . PRO B 1 84 ? 15.68 -17.078 -13.414 1 97.31 84 PRO B CA 1
ATOM 3106 C C . PRO B 1 84 ? 15.914 -17.156 -11.906 1 97.31 84 PRO B C 1
ATOM 3108 O O . PRO B 1 84 ? 15.281 -17.969 -11.219 1 97.31 84 PRO B O 1
ATOM 3111 N N . ILE B 1 85 ? 16.875 -16.406 -11.391 1 97.06 85 ILE B N 1
ATOM 3112 C CA . ILE B 1 85 ? 17.172 -16.375 -9.969 1 97.06 85 ILE B CA 1
ATOM 3113 C C . ILE B 1 85 ? 16.875 -14.992 -9.406 1 97.06 85 ILE B C 1
ATOM 3115 O O . ILE B 1 85 ? 17.453 -13.992 -9.828 1 97.06 85 ILE B O 1
ATOM 3119 N N . ILE B 1 86 ? 15.992 -14.969 -8.438 1 97.56 86 ILE B N 1
ATOM 3120 C CA . ILE B 1 86 ? 15.539 -13.688 -7.898 1 97.56 86 ILE B CA 1
ATOM 3121 C C . ILE B 1 86 ? 15.211 -13.844 -6.414 1 97.56 86 ILE B C 1
ATOM 3123 O O . ILE B 1 86 ? 15.07 -14.961 -5.918 1 97.56 86 ILE B O 1
ATOM 3127 N N . ASP B 1 87 ? 15.148 -12.75 -5.676 1 97.25 87 ASP B N 1
ATOM 3128 C CA . ASP B 1 87 ? 14.656 -12.828 -4.305 1 97.25 87 ASP B CA 1
ATOM 3129 C C . ASP B 1 87 ? 13.164 -13.133 -4.273 1 97.25 87 ASP B C 1
ATOM 3131 O O . ASP B 1 87 ? 12.75 -14.148 -3.717 1 97.25 87 ASP B O 1
ATOM 3135 N N . SER B 1 88 ? 12.359 -12.25 -4.93 1 98.25 88 SER B N 1
ATOM 3136 C CA . SER B 1 88 ? 10.914 -12.383 -5.004 1 98.25 88 SER B CA 1
ATOM 3137 C C . SER B 1 88 ? 10.352 -11.656 -6.219 1 98.25 88 SER B C 1
ATOM 3139 O O . SER B 1 88 ? 10.68 -10.492 -6.461 1 98.25 88 SER B O 1
ATOM 3141 N N . THR B 1 89 ? 9.523 -12.375 -6.973 1 98.62 89 THR B N 1
ATOM 3142 C CA . THR B 1 89 ? 8.898 -11.742 -8.125 1 98.62 89 THR B CA 1
ATOM 3143 C C . THR B 1 89 ? 7.992 -10.594 -7.688 1 98.62 89 THR B C 1
ATOM 3145 O O . THR B 1 89 ? 7.93 -9.555 -8.352 1 98.62 89 THR B O 1
ATOM 3148 N N . ASN B 1 90 ? 7.312 -10.703 -6.559 1 98.38 90 ASN B N 1
ATOM 3149 C CA . ASN B 1 90 ? 6.512 -9.609 -6.027 1 98.38 90 ASN B CA 1
ATOM 3150 C C . ASN B 1 90 ? 7.375 -8.398 -5.691 1 98.38 90 ASN B C 1
ATOM 3152 O O . ASN B 1 90 ? 7.051 -7.273 -6.078 1 98.38 90 ASN B O 1
ATOM 3156 N N . GLN B 1 91 ? 8.461 -8.672 -4.98 1 96.75 91 GLN B N 1
ATOM 3157 C CA . GLN B 1 91 ? 9.32 -7.562 -4.562 1 96.75 91 GLN B CA 1
ATOM 3158 C C . GLN B 1 91 ? 9.883 -6.816 -5.77 1 96.75 91 GLN B C 1
ATOM 3160 O O . GLN B 1 91 ? 9.961 -5.586 -5.762 1 96.75 91 GLN B O 1
ATOM 3165 N N . TYR B 1 92 ? 10.234 -7.539 -6.758 1 98.06 92 TYR B N 1
ATOM 3166 C CA . TYR B 1 92 ? 10.773 -6.945 -7.98 1 98.06 92 TYR B CA 1
ATOM 3167 C C . TYR B 1 92 ? 9.797 -5.941 -8.57 1 98.06 92 TYR B C 1
ATOM 3169 O O . TYR B 1 92 ? 10.18 -4.828 -8.938 1 98.06 92 TYR B O 1
ATOM 3177 N N . LEU B 1 93 ? 8.539 -6.348 -8.633 1 98.38 93 LEU B N 1
ATOM 3178 C CA . LEU B 1 93 ? 7.531 -5.473 -9.219 1 98.38 93 LEU B CA 1
ATOM 3179 C C . LEU B 1 93 ? 7.18 -4.332 -8.273 1 98.38 93 LEU B C 1
ATOM 3181 O O . LEU B 1 93 ? 7.004 -3.191 -8.711 1 98.38 93 LEU B O 1
ATOM 3185 N N . LEU B 1 94 ? 7.098 -4.59 -6.988 1 96 94 LEU B N 1
ATOM 3186 C CA . LEU B 1 94 ? 6.781 -3.561 -6.004 1 96 94 LEU B CA 1
ATOM 3187 C C . LEU B 1 94 ? 7.793 -2.422 -6.059 1 96 94 LEU B C 1
ATOM 3189 O O . LEU B 1 94 ? 7.43 -1.255 -5.898 1 96 94 LEU B O 1
ATOM 3193 N N . ASP B 1 95 ? 9.023 -2.801 -6.328 1 94.81 95 ASP B N 1
ATOM 3194 C CA . ASP B 1 95 ? 10.109 -1.823 -6.348 1 94.81 95 ASP B CA 1
ATOM 3195 C C . ASP B 1 95 ? 10.031 -0.938 -7.59 1 94.81 95 ASP B C 1
ATOM 3197 O O . ASP B 1 95 ? 10.719 0.077 -7.684 1 94.81 95 ASP B O 1
ATOM 3201 N N . ARG B 1 96 ? 9.141 -1.249 -8.5 1 96.25 96 ARG B N 1
ATOM 3202 C CA . ARG B 1 96 ? 9.148 -0.582 -9.797 1 96.25 96 ARG B CA 1
ATOM 3203 C C . ARG B 1 96 ? 7.75 -0.107 -10.18 1 96.25 96 ARG B C 1
ATOM 3205 O O . ARG B 1 96 ? 7.48 0.165 -11.352 1 96.25 96 ARG B O 1
ATOM 3212 N N . VAL B 1 97 ? 6.895 0.004 -9.273 1 94.12 97 VAL B N 1
ATOM 3213 C CA . VAL B 1 97 ? 5.484 0.259 -9.539 1 94.12 97 VAL B CA 1
ATOM 3214 C C . VAL B 1 97 ? 5.332 1.565 -10.312 1 94.12 97 VAL B C 1
ATOM 3216 O O . VAL B 1 97 ? 4.43 1.701 -11.148 1 94.12 97 VAL B O 1
ATOM 3219 N N . ASP B 1 98 ? 6.18 2.543 -10.148 1 89.62 98 ASP B N 1
ATOM 3220 C CA . ASP B 1 98 ? 6.043 3.865 -10.75 1 89.62 98 ASP B CA 1
ATOM 3221 C C . ASP B 1 98 ? 6.43 3.838 -12.227 1 89.62 98 ASP B C 1
ATOM 3223 O O . ASP B 1 98 ? 6.105 4.766 -12.977 1 89.62 98 ASP B O 1
ATOM 3227 N N . SER B 1 99 ? 7.066 2.799 -12.633 1 95 99 SER B N 1
ATOM 3228 C CA . SER B 1 99 ? 7.562 2.758 -14.008 1 95 99 SER B CA 1
ATOM 3229 C C . SER B 1 99 ? 6.902 1.636 -14.797 1 95 99 SER B C 1
ATOM 3231 O O . SER B 1 99 ? 7.199 1.448 -15.984 1 95 99 SER B O 1
ATOM 3233 N N . LEU B 1 100 ? 6.023 0.925 -14.172 1 96.81 100 LEU B N 1
ATOM 3234 C CA . LEU B 1 100 ? 5.426 -0.237 -14.82 1 96.81 100 LEU B CA 1
ATOM 3235 C C . LEU B 1 100 ? 4.074 0.115 -15.43 1 96.81 100 LEU B C 1
ATOM 3237 O O . LEU B 1 100 ? 3.371 0.994 -14.922 1 96.81 100 LEU B O 1
ATOM 3241 N N . GLU B 1 101 ? 3.77 -0.582 -16.453 1 96.69 101 GLU B N 1
ATOM 3242 C CA . GLU B 1 101 ? 2.418 -0.551 -17 1 96.69 101 GLU B CA 1
ATOM 3243 C C . GLU B 1 101 ? 1.574 -1.7 -16.469 1 96.69 101 GLU B C 1
ATOM 3245 O O . GLU B 1 101 ? 2.096 -2.785 -16.188 1 96.69 101 GLU B O 1
ATOM 3250 N N . SER B 1 102 ? 0.273 -1.484 -16.406 1 97 102 SER B N 1
ATOM 3251 C CA . SER B 1 102 ? -0.628 -2.553 -15.984 1 97 102 SER B CA 1
ATOM 3252 C C . SER B 1 102 ? -0.493 -3.777 -16.891 1 97 102 SER B C 1
ATOM 3254 O O . SER B 1 102 ? -0.471 -3.654 -18.109 1 97 102 SER B O 1
ATOM 3256 N N . GLY B 1 103 ? -0.32 -4.879 -16.25 1 98.25 103 GLY B N 1
ATOM 3257 C CA . GLY B 1 103 ? -0.173 -6.117 -17 1 98.25 103 GLY B CA 1
ATOM 3258 C C . GLY B 1 103 ? 1.259 -6.617 -17.062 1 98.25 103 GLY B C 1
ATOM 3259 O O . GLY B 1 103 ? 1.513 -7.746 -17.484 1 98.25 103 GLY B O 1
ATOM 3260 N N . SER B 1 104 ? 2.238 -5.805 -16.594 1 98.75 104 SER B N 1
ATOM 3261 C CA . SER B 1 104 ? 3.627 -6.254 -16.547 1 98.75 104 SER B CA 1
ATOM 3262 C C . SER B 1 104 ? 3.783 -7.504 -15.695 1 98.75 104 SER B C 1
ATOM 3264 O O . SER B 1 104 ? 3.178 -7.609 -14.625 1 98.75 104 SER B O 1
ATOM 3266 N N . VAL B 1 105 ? 4.582 -8.422 -16.188 1 98.81 105 VAL B N 1
ATOM 3267 C CA . VAL B 1 105 ? 4.703 -9.719 -15.531 1 98.81 105 VAL B CA 1
ATOM 3268 C C . VAL B 1 105 ? 6.172 -10.023 -15.258 1 98.81 105 VAL B C 1
ATOM 3270 O O . VAL B 1 105 ? 7.043 -9.711 -16.062 1 98.81 105 VAL B O 1
ATOM 3273 N N . CYS B 1 106 ? 6.438 -10.594 -14.094 1 98.88 106 CYS B N 1
ATOM 3274 C CA . CYS B 1 106 ? 7.742 -11.141 -13.742 1 98.88 106 CYS B CA 1
ATOM 3275 C C . CYS B 1 106 ? 7.645 -12.625 -13.414 1 98.88 106 CYS B C 1
ATOM 3277 O O . CYS B 1 106 ? 6.781 -13.039 -12.641 1 98.88 106 CYS B O 1
ATOM 3279 N N . LEU B 1 107 ? 8.43 -13.438 -14.031 1 98.81 107 LEU B N 1
ATOM 3280 C CA . LEU B 1 107 ? 8.547 -14.859 -13.734 1 98.81 107 LEU B CA 1
ATOM 3281 C C . LEU B 1 107 ? 9.953 -15.195 -13.258 1 98.81 107 LEU B C 1
ATOM 3283 O O . LEU B 1 107 ? 10.906 -14.469 -13.547 1 98.81 107 LEU B O 1
ATOM 3287 N N . ALA B 1 108 ? 10.047 -16.312 -12.531 1 98.56 108 ALA B N 1
ATOM 3288 C CA . ALA B 1 108 ? 11.344 -16.812 -12.078 1 98.56 108 ALA B CA 1
ATOM 3289 C C . ALA B 1 108 ? 11.383 -18.344 -12.078 1 98.56 108 ALA B C 1
ATOM 3291 O O . ALA B 1 108 ? 10.336 -18.984 -12.07 1 98.56 108 ALA B O 1
ATOM 3292 N N . GLU B 1 109 ? 12.633 -18.859 -12.117 1 98 109 GLU B N 1
ATOM 3293 C CA . GLU B 1 109 ? 12.836 -20.297 -11.945 1 98 109 GLU B CA 1
ATOM 3294 C C . GLU B 1 109 ? 13.078 -20.641 -10.484 1 98 109 GLU B C 1
ATOM 3296 O O . GLU B 1 109 ? 12.867 -21.781 -10.07 1 98 109 GLU B O 1
ATOM 3301 N N . TYR B 1 110 ? 13.531 -19.656 -9.789 1 97.06 110 TYR B N 1
ATOM 3302 C CA . TYR B 1 110 ? 13.906 -19.797 -8.391 1 97.06 110 TYR B CA 1
ATOM 3303 C C . TYR B 1 110 ? 13.742 -18.469 -7.648 1 97.06 110 TYR B C 1
ATOM 3305 O O . TYR B 1 110 ? 14.07 -17.406 -8.18 1 97.06 110 TYR B O 1
ATOM 3313 N N . GLN B 1 111 ? 13.211 -18.578 -6.445 1 97.56 111 GLN B N 1
ATOM 3314 C CA . GLN B 1 111 ? 13.164 -17.422 -5.555 1 97.56 111 GLN B CA 1
ATOM 3315 C C . GLN B 1 111 ? 13.914 -17.688 -4.258 1 97.56 111 GLN B C 1
ATOM 3317 O O . GLN B 1 111 ? 13.602 -18.641 -3.537 1 97.56 111 GLN B O 1
ATOM 3322 N N . ALA B 1 112 ? 14.836 -16.844 -3.934 1 96.25 112 ALA B N 1
ATOM 3323 C CA . ALA B 1 112 ? 15.602 -17 -2.693 1 96.25 112 ALA B CA 1
ATOM 3324 C C . ALA B 1 112 ? 14.773 -16.547 -1.489 1 96.25 112 ALA B C 1
ATOM 3326 O O . ALA B 1 112 ? 14.984 -17.016 -0.372 1 96.25 112 ALA B O 1
ATOM 3327 N N . LYS B 1 113 ? 13.883 -15.578 -1.745 1 96.62 113 LYS B N 1
ATOM 3328 C CA . LYS B 1 113 ? 13.016 -15.039 -0.705 1 96.62 113 LYS B CA 1
ATOM 3329 C C . LYS B 1 113 ? 11.555 -15.031 -1.157 1 96.62 113 LYS B C 1
ATOM 3331 O O . LYS B 1 113 ? 10.883 -14 -1.086 1 96.62 113 LYS B O 1
ATOM 3336 N N . GLY B 1 114 ? 11.18 -16.203 -1.614 1 96.25 114 GLY B N 1
ATOM 3337 C CA . GLY B 1 114 ? 9.766 -16.328 -1.938 1 96.25 114 GLY B CA 1
ATOM 3338 C C . GLY B 1 114 ? 8.859 -15.883 -0.803 1 96.25 114 GLY B C 1
ATOM 3339 O O . GLY B 1 114 ? 9.18 -16.078 0.369 1 96.25 114 GLY B O 1
ATOM 3340 N N . ARG B 1 115 ? 7.723 -15.312 -1.172 1 94 115 ARG B N 1
ATOM 3341 C CA . ARG B 1 115 ? 6.898 -14.711 -0.129 1 94 115 ARG B CA 1
ATOM 3342 C C . ARG B 1 115 ? 5.516 -15.352 -0.088 1 94 115 ARG B C 1
ATOM 3344 O O . ARG B 1 115 ? 4.957 -15.703 -1.13 1 94 115 ARG B O 1
ATOM 3351 N N . GLY B 1 116 ? 5.066 -15.477 1.139 1 92.44 116 GLY B N 1
ATOM 3352 C CA . GLY B 1 116 ? 3.68 -15.805 1.429 1 92.44 116 GLY B CA 1
ATOM 3353 C C . GLY B 1 116 ? 2.998 -14.781 2.314 1 92.44 116 GLY B C 1
ATOM 3354 O O . GLY B 1 116 ? 3.521 -13.68 2.523 1 92.44 116 GLY B O 1
ATOM 3355 N N . ARG B 1 117 ? 1.82 -15.125 2.82 1 87.38 117 ARG B N 1
ATOM 3356 C CA . ARG B 1 117 ? 1.102 -14.227 3.719 1 87.38 117 ARG B CA 1
ATOM 3357 C C . ARG B 1 117 ? 1.719 -14.242 5.113 1 87.38 117 ARG B C 1
ATOM 3359 O O . ARG B 1 117 ? 2.285 -15.25 5.539 1 87.38 117 ARG B O 1
ATOM 3366 N N . ARG B 1 118 ? 1.63 -13.18 5.754 1 81.38 118 ARG B N 1
ATOM 3367 C CA . ARG B 1 118 ? 2.002 -13.047 7.16 1 81.38 118 ARG B CA 1
ATOM 3368 C C . ARG B 1 118 ? 3.48 -13.367 7.367 1 81.38 118 ARG B C 1
ATOM 3370 O O . ARG B 1 118 ? 3.848 -14.023 8.344 1 81.38 118 ARG B O 1
ATOM 3377 N N . GLY B 1 119 ? 4.273 -13.016 6.383 1 83.25 119 GLY B N 1
ATOM 3378 C CA . GLY B 1 119 ? 5.715 -13.156 6.516 1 83.25 119 GLY B CA 1
ATOM 3379 C C . GLY B 1 119 ? 6.211 -14.555 6.227 1 83.25 119 GLY B C 1
ATOM 3380 O O . GLY B 1 119 ? 7.398 -14.844 6.379 1 83.25 119 GLY B O 1
ATOM 3381 N N . ARG B 1 120 ? 5.316 -15.445 5.801 1 89.81 120 ARG B N 1
ATOM 3382 C CA . ARG B 1 120 ? 5.734 -16.797 5.457 1 89.81 120 ARG B CA 1
ATOM 3383 C C . ARG B 1 120 ? 6.527 -16.812 4.156 1 89.81 120 ARG B C 1
ATOM 3385 O O . ARG B 1 120 ? 6.473 -15.859 3.379 1 89.81 120 ARG B O 1
ATOM 3392 N N . GLU B 1 121 ? 7.254 -17.938 4.055 1 93.56 121 GLU B N 1
ATOM 3393 C CA . GLU B 1 121 ? 8.078 -18.094 2.861 1 93.56 121 GLU B CA 1
ATOM 3394 C C . GLU B 1 121 ? 7.469 -19.125 1.904 1 93.56 121 GLU B C 1
ATOM 3396 O O . GLU B 1 121 ? 6.957 -20.156 2.336 1 93.56 121 GLU B O 1
ATOM 3401 N N . TRP B 1 122 ? 7.504 -18.828 0.697 1 95.81 122 TRP B N 1
ATOM 3402 C CA . TRP B 1 122 ? 7.148 -19.781 -0.343 1 95.81 122 TRP B CA 1
ATOM 3403 C C . TRP B 1 122 ? 8.383 -20.5 -0.874 1 95.81 122 TRP B C 1
ATOM 3405 O O . TRP B 1 122 ? 9.273 -19.875 -1.46 1 95.81 122 TRP B O 1
ATOM 3415 N N . VAL B 1 123 ? 8.484 -21.75 -0.608 1 95.25 123 VAL B N 1
ATOM 3416 C CA . VAL B 1 123 ? 9.625 -22.547 -1.064 1 95.25 123 VAL B CA 1
ATOM 3417 C C . VAL B 1 123 ? 9.586 -22.688 -2.584 1 95.25 123 VAL B C 1
ATOM 3419 O O . VAL B 1 123 ? 8.586 -23.141 -3.145 1 95.25 123 VAL B O 1
ATOM 3422 N N . SER B 1 124 ? 10.664 -22.312 -3.217 1 95.94 124 SER B N 1
ATOM 3423 C CA . SER B 1 124 ? 10.68 -22.156 -4.668 1 95.94 124 SER B CA 1
ATOM 3424 C C . SER B 1 124 ? 11.836 -22.938 -5.293 1 95.94 124 SER B C 1
ATOM 3426 O O . SER B 1 124 ? 12.742 -22.344 -5.879 1 95.94 124 SER B O 1
ATOM 3428 N N . PRO B 1 125 ? 11.797 -24.297 -5.266 1 94.5 125 PRO B N 1
ATOM 3429 C CA . PRO B 1 125 ? 12.859 -25.031 -5.957 1 94.5 125 PRO B CA 1
ATOM 3430 C C . PRO B 1 125 ? 12.984 -24.656 -7.43 1 94.5 125 PRO B C 1
ATOM 3432 O O . PRO B 1 125 ? 11.977 -24.391 -8.094 1 94.5 125 PRO B O 1
ATOM 3435 N N . PHE B 1 126 ? 14.18 -24.719 -7.977 1 96 126 PHE B N 1
ATOM 3436 C CA . PHE B 1 126 ? 14.484 -24.25 -9.32 1 96 126 PHE B CA 1
ATOM 3437 C C . PHE B 1 126 ? 13.859 -25.156 -10.367 1 96 126 PHE B C 1
ATOM 3439 O O . PHE B 1 126 ? 14.016 -26.391 -10.305 1 96 126 PHE B O 1
ATOM 3446 N N . GLY B 1 127 ? 13.102 -24.578 -11.266 1 94.38 127 GLY B N 1
ATOM 3447 C CA . GLY B 1 127 ? 12.633 -25.266 -12.461 1 94.38 127 GLY B CA 1
ATOM 3448 C C . GLY B 1 127 ? 11.523 -26.266 -12.18 1 94.38 127 GLY B C 1
ATOM 3449 O O . GLY B 1 127 ? 11.203 -27.094 -13.031 1 94.38 127 GLY B O 1
ATOM 3450 N N . SER B 1 128 ? 10.945 -26.234 -11.023 1 92.5 128 SER B N 1
ATOM 3451 C CA . SER B 1 128 ? 9.992 -27.266 -10.617 1 92.5 128 SER B CA 1
ATOM 3452 C C . SER B 1 128 ? 8.555 -26.75 -10.68 1 92.5 128 SER B C 1
ATOM 3454 O O . SER B 1 128 ? 7.629 -27.516 -10.945 1 92.5 128 SER B O 1
ATOM 3456 N N . ASN B 1 129 ? 8.359 -25.484 -10.383 1 96.19 129 ASN B N 1
ATOM 3457 C CA . ASN B 1 129 ? 7.039 -24.891 -10.211 1 96.19 129 ASN B CA 1
ATOM 3458 C C . ASN B 1 129 ? 6.883 -23.625 -11.047 1 96.19 129 ASN B C 1
ATOM 3460 O O . ASN B 1 129 ? 7.703 -23.344 -11.922 1 96.19 129 ASN B O 1
ATOM 3464 N N . LEU B 1 130 ? 5.773 -23.062 -11.016 1 98.12 130 LEU B N 1
ATOM 3465 C CA . LEU B 1 130 ? 5.539 -21.781 -11.672 1 98.12 130 LEU B CA 1
ATOM 3466 C C . LEU B 1 130 ? 5.457 -20.641 -10.648 1 98.12 130 LEU B C 1
ATOM 3468 O O . LEU B 1 130 ? 4.609 -20.688 -9.75 1 98.12 130 LEU B O 1
ATOM 3472 N N . TYR B 1 131 ? 6.375 -19.719 -10.742 1 98.56 131 TYR B N 1
ATOM 3473 C CA . TYR B 1 131 ? 6.41 -18.516 -9.922 1 98.56 131 TYR B CA 1
ATOM 3474 C C . TYR B 1 131 ? 6.219 -17.266 -10.773 1 98.56 131 TYR B C 1
ATOM 3476 O O . TYR B 1 131 ? 7.078 -16.938 -11.594 1 98.56 131 TYR B O 1
ATOM 3484 N N . LEU B 1 132 ? 5.129 -16.578 -10.609 1 98.5 132 LEU B N 1
ATOM 3485 C CA . LEU B 1 132 ? 4.895 -15.398 -11.422 1 98.5 132 LEU B CA 1
ATOM 3486 C C . LEU B 1 132 ? 4.16 -14.328 -10.625 1 98.5 132 LEU B C 1
ATOM 3488 O O . LEU B 1 132 ? 3.461 -14.641 -9.656 1 98.5 132 LEU B O 1
ATOM 3492 N N . SER B 1 133 ? 4.426 -13.086 -10.953 1 98.88 133 SER B N 1
ATOM 3493 C CA . SER B 1 133 ? 3.721 -11.93 -10.422 1 98.88 133 SER B CA 1
ATOM 3494 C C . SER B 1 133 ? 3.27 -10.992 -11.539 1 98.88 133 SER B C 1
ATOM 3496 O O . SER B 1 133 ? 3.959 -10.852 -12.547 1 98.88 133 SER B O 1
ATOM 3498 N N . MET B 1 134 ? 2.172 -10.398 -11.344 1 98.75 134 MET B N 1
ATOM 3499 C CA . MET B 1 134 ? 1.669 -9.406 -12.289 1 98.75 134 MET B CA 1
ATOM 3500 C C . MET B 1 134 ? 1.364 -8.086 -11.594 1 98.75 134 MET B C 1
ATOM 3502 O O . MET B 1 134 ? 0.744 -8.07 -10.523 1 98.75 134 MET B O 1
ATOM 3506 N N . PHE B 1 135 ? 1.812 -7.004 -12.195 1 98.62 135 PHE B N 1
ATOM 3507 C CA . PHE B 1 135 ? 1.457 -5.668 -11.727 1 98.62 135 PHE B CA 1
ATOM 3508 C C . PHE B 1 135 ? 0.164 -5.191 -12.383 1 98.62 135 PHE B C 1
ATOM 3510 O O . PHE B 1 135 ? -0.051 -5.41 -13.578 1 98.62 135 PHE B O 1
ATOM 3517 N N . TRP B 1 136 ? -0.655 -4.551 -11.594 1 98 136 TRP B N 1
ATOM 3518 C CA . TRP B 1 136 ? -1.906 -4 -12.102 1 98 136 TRP B CA 1
ATOM 3519 C C . TRP B 1 136 ? -2.279 -2.719 -11.367 1 98 136 TRP B C 1
ATOM 3521 O O . TRP B 1 136 ? -2.314 -2.691 -10.133 1 98 136 TRP B O 1
ATOM 3531 N N . ARG B 1 137 ? -2.504 -1.645 -12.094 1 95.75 137 ARG B N 1
ATOM 3532 C CA . ARG B 1 137 ? -3.062 -0.431 -11.508 1 95.75 137 ARG B CA 1
ATOM 3533 C C . ARG B 1 137 ? -4.586 -0.49 -11.469 1 95.75 137 ARG B C 1
ATOM 3535 O O . ARG B 1 137 ? -5.238 -0.394 -12.508 1 95.75 137 ARG B O 1
ATOM 3542 N N . LEU B 1 138 ? -5.164 -0.581 -10.32 1 92.81 138 LEU B N 1
ATOM 3543 C CA . LEU B 1 138 ? -6.609 -0.708 -10.156 1 92.81 138 LEU B CA 1
ATOM 3544 C C . LEU B 1 138 ? -7.258 0.66 -9.969 1 92.81 138 LEU B C 1
ATOM 3546 O O . LEU B 1 138 ? -7.168 1.249 -8.891 1 92.81 138 LEU B O 1
ATOM 3550 N N . ASP B 1 139 ? -7.969 1.074 -10.859 1 87 139 ASP B N 1
ATOM 3551 C CA . ASP B 1 139 ? -8.57 2.404 -10.836 1 87 139 ASP B CA 1
ATOM 3552 C C . ASP B 1 139 ? -9.641 2.506 -9.75 1 87 139 ASP B C 1
ATOM 3554 O O . ASP B 1 139 ? -9.852 3.574 -9.172 1 87 139 ASP B O 1
ATOM 3558 N N . ALA B 1 140 ? -10.266 1.4 -9.469 1 81.06 140 ALA B N 1
ATOM 3559 C CA . ALA B 1 140 ? -11.359 1.385 -8.492 1 81.06 140 ALA B CA 1
ATOM 3560 C C . ALA B 1 140 ? -10.836 1.626 -7.082 1 81.06 140 ALA B C 1
ATOM 3562 O O . ALA B 1 140 ? -11.609 1.913 -6.168 1 81.06 140 ALA B O 1
ATOM 3563 N N . GLY B 1 141 ? -9.516 1.41 -6.891 1 83.88 141 GLY B N 1
ATOM 3564 C CA . GLY B 1 141 ? -8.914 1.778 -5.621 1 83.88 141 GLY B CA 1
ATOM 3565 C C . GLY B 1 141 ? -8.719 0.598 -4.688 1 83.88 141 GLY B C 1
ATOM 3566 O O . GLY B 1 141 ? -8.984 -0.546 -5.059 1 83.88 141 GLY B O 1
ATOM 3567 N N . MET B 1 142 ? -8.234 0.857 -3.451 1 83.81 142 MET B N 1
ATOM 3568 C CA . MET B 1 142 ? -7.766 -0.142 -2.498 1 83.81 142 MET B CA 1
ATOM 3569 C C . MET B 1 142 ? -8.914 -1.006 -2 1 83.81 142 MET B C 1
ATOM 3571 O O . MET B 1 142 ? -8.766 -2.217 -1.835 1 83.81 142 MET B O 1
ATOM 3575 N N . ALA B 1 143 ? -10 -0.375 -1.69 1 79 143 ALA B N 1
ATOM 3576 C CA . ALA B 1 143 ? -11.141 -1.103 -1.15 1 79 143 ALA B CA 1
ATOM 3577 C C . ALA B 1 143 ? -11.578 -2.219 -2.096 1 79 143 ALA B C 1
ATOM 3579 O O . ALA B 1 143 ? -11.914 -3.32 -1.652 1 79 143 ALA B O 1
ATOM 3580 N N . ALA B 1 144 ? -11.5 -1.923 -3.354 1 81.94 144 ALA B N 1
ATOM 3581 C CA . ALA B 1 144 ? -11.914 -2.895 -4.359 1 81.94 144 ALA B CA 1
ATOM 3582 C C . ALA B 1 144 ? -10.93 -4.059 -4.438 1 81.94 144 ALA B C 1
ATOM 3584 O O . ALA B 1 144 ? -11.273 -5.141 -4.926 1 81.94 144 ALA B O 1
ATOM 3585 N N . ALA B 1 145 ? -9.773 -3.863 -4.023 1 85.44 145 ALA B N 1
ATOM 3586 C CA . ALA B 1 145 ? -8.734 -4.883 -4.148 1 85.44 145 ALA B CA 1
ATOM 3587 C C . ALA B 1 145 ? -8.945 -6.004 -3.135 1 85.44 145 ALA B C 1
ATOM 3589 O O . ALA B 1 145 ? -8.344 -7.078 -3.256 1 85.44 145 ALA B O 1
ATOM 3590 N N . MET B 1 146 ? -9.953 -5.59 -2.262 1 79 146 MET B N 1
ATOM 3591 C CA . MET B 1 146 ? -10.203 -6.59 -1.228 1 79 146 MET B CA 1
ATOM 3592 C C . MET B 1 146 ? -10.906 -7.809 -1.813 1 79 146 MET B C 1
ATOM 3594 O O . MET B 1 146 ? -11.844 -7.672 -2.604 1 79 146 MET B O 1
ATOM 3598 N N . GLY B 1 147 ? -10.609 -8.891 -1.763 1 81.62 147 GLY B N 1
ATOM 3599 C CA . GLY B 1 147 ? -11.219 -10.109 -2.275 1 81.62 147 GLY B CA 1
ATOM 3600 C C . GLY B 1 147 ? -10.648 -10.539 -3.613 1 81.62 147 GLY B C 1
ATOM 3601 O O . GLY B 1 147 ? -11.055 -11.562 -4.164 1 81.62 147 GLY B O 1
ATOM 3602 N N . LEU B 1 148 ? -9.789 -9.727 -4.168 1 90.62 148 LEU B N 1
ATOM 3603 C CA . LEU B 1 148 ? -9.273 -9.984 -5.508 1 90.62 148 LEU B CA 1
ATOM 3604 C C . LEU B 1 148 ? -8.656 -11.375 -5.59 1 90.62 148 LEU B C 1
ATOM 3606 O O . LEU B 1 148 ? -8.711 -12.023 -6.637 1 90.62 148 LEU B O 1
ATOM 3610 N N . SER B 1 149 ? -8.102 -11.797 -4.457 1 93.31 149 SER B N 1
ATOM 3611 C CA . SER B 1 149 ? -7.516 -13.133 -4.473 1 93.31 149 SER B CA 1
ATOM 3612 C C . SER B 1 149 ? -8.562 -14.195 -4.777 1 93.31 149 SER B C 1
ATOM 3614 O O . SER B 1 149 ? -8.273 -15.195 -5.434 1 93.31 149 SER B O 1
ATOM 3616 N N . LEU B 1 150 ? -9.82 -13.984 -4.379 1 94.38 150 LEU B N 1
ATOM 3617 C CA . LEU B 1 150 ? -10.914 -14.914 -4.637 1 94.38 150 LEU B CA 1
ATOM 3618 C C . LEU B 1 150 ? -11.242 -14.961 -6.125 1 94.38 150 LEU B C 1
ATOM 3620 O O . LEU B 1 150 ? -11.406 -16.047 -6.691 1 94.38 150 LEU B O 1
ATOM 3624 N N . VAL B 1 151 ? -11.258 -13.805 -6.707 1 94.5 151 VAL B N 1
ATOM 3625 C CA . VAL B 1 151 ? -11.562 -13.672 -8.125 1 94.5 151 VAL B CA 1
ATOM 3626 C C . VAL B 1 151 ? -10.477 -14.367 -8.953 1 94.5 151 VAL B C 1
ATOM 3628 O O . VAL B 1 151 ? -10.773 -15.156 -9.844 1 94.5 151 VAL B O 1
ATOM 3631 N N . VAL B 1 152 ? -9.289 -14.133 -8.625 1 95.62 152 VAL B N 1
ATOM 3632 C CA . VAL B 1 152 ? -8.156 -14.734 -9.312 1 95.62 152 VAL B CA 1
ATOM 3633 C C . VAL B 1 152 ? -8.18 -16.25 -9.141 1 95.62 152 VAL B C 1
ATOM 3635 O O . VAL B 1 152 ? -7.961 -16.984 -10.102 1 95.62 152 VAL B O 1
ATOM 3638 N N . GLY B 1 153 ? -8.469 -16.672 -7.945 1 97.5 153 GLY B N 1
ATOM 3639 C CA . GLY B 1 153 ? -8.578 -18.109 -7.699 1 97.5 153 GLY B CA 1
ATOM 3640 C C . GLY B 1 153 ? -9.602 -18.797 -8.594 1 97.5 153 GLY B C 1
ATOM 3641 O O . GLY B 1 153 ? -9.305 -19.812 -9.203 1 97.5 153 GLY B O 1
ATOM 3642 N N . VAL B 1 154 ? -10.773 -18.219 -8.695 1 97.62 154 VAL B N 1
ATOM 3643 C CA . VAL B 1 154 ? -11.836 -18.766 -9.531 1 97.62 154 VAL B CA 1
ATOM 3644 C C . VAL B 1 154 ? -11.367 -18.859 -10.977 1 97.62 154 VAL B C 1
ATOM 3646 O O . VAL B 1 154 ? -11.5 -19.906 -11.617 1 97.62 154 VAL B O 1
ATOM 3649 N N . ALA B 1 155 ? -10.812 -17.766 -11.438 1 97.19 155 ALA B N 1
ATOM 3650 C CA . ALA B 1 155 ? -10.383 -17.703 -12.828 1 97.19 155 ALA B CA 1
ATOM 3651 C C . ALA B 1 155 ? -9.336 -18.781 -13.133 1 97.19 155 ALA B C 1
ATOM 3653 O O . ALA B 1 155 ? -9.398 -19.438 -14.172 1 97.19 155 ALA B O 1
ATOM 3654 N N . ILE B 1 156 ? -8.445 -18.984 -12.242 1 97.94 156 ILE B N 1
ATOM 3655 C CA . ILE B 1 156 ? -7.355 -19.922 -12.453 1 97.94 156 ILE B CA 1
ATOM 3656 C C . ILE B 1 156 ? -7.902 -21.359 -12.438 1 97.94 156 ILE B C 1
ATOM 3658 O O . ILE B 1 156 ? -7.566 -22.156 -13.312 1 97.94 156 ILE B O 1
ATOM 3662 N N . VAL B 1 157 ? -8.734 -21.672 -11.484 1 98.5 157 VAL B N 1
ATOM 3663 C CA . VAL B 1 157 ? -9.273 -23.031 -11.398 1 98.5 157 VAL B CA 1
ATOM 3664 C C . VAL B 1 157 ? -10.102 -23.344 -12.648 1 98.5 157 VAL B C 1
ATOM 3666 O O . VAL B 1 157 ? -9.984 -24.422 -13.227 1 98.5 157 VAL B O 1
ATOM 3669 N N . GLU B 1 158 ? -10.891 -22.406 -13.078 1 97.94 158 GLU B N 1
ATOM 3670 C CA . GLU B 1 158 ? -11.703 -22.609 -14.266 1 97.94 158 GLU B CA 1
ATOM 3671 C C . GLU B 1 158 ? -10.836 -22.766 -15.516 1 97.94 158 GLU B C 1
ATOM 3673 O O . GLU B 1 158 ? -11.148 -23.562 -16.406 1 97.94 158 GLU B O 1
ATOM 3678 N N . ALA B 1 159 ? -9.773 -22.031 -15.57 1 97.56 159 ALA B N 1
ATOM 3679 C CA . ALA B 1 159 ? -8.836 -22.203 -16.672 1 97.56 159 ALA B CA 1
ATOM 3680 C C . ALA B 1 159 ? -8.211 -23.594 -16.672 1 97.56 159 ALA B C 1
ATOM 3682 O O . ALA B 1 159 ? -8.047 -24.219 -17.719 1 97.56 159 ALA B O 1
ATOM 3683 N N . LEU B 1 160 ? -7.844 -24.078 -15.516 1 97.62 160 LEU B N 1
ATOM 3684 C CA . LEU B 1 160 ? -7.305 -25.422 -15.391 1 97.62 160 LEU B CA 1
ATOM 3685 C C . LEU B 1 160 ? -8.328 -26.469 -15.844 1 97.62 160 LEU B C 1
ATOM 3687 O O . LEU B 1 160 ? -7.98 -27.422 -16.547 1 97.62 160 LEU B O 1
ATOM 3691 N N . GLU B 1 161 ? -9.539 -26.219 -15.453 1 97.25 161 GLU B N 1
ATOM 3692 C CA . GLU B 1 161 ? -10.602 -27.109 -15.898 1 97.25 161 GLU B CA 1
ATOM 3693 C C . GLU B 1 161 ? -10.695 -27.156 -17.422 1 97.25 161 GLU B C 1
ATOM 3695 O O . GLU B 1 161 ? -10.852 -28.234 -18.016 1 97.25 161 GLU B O 1
ATOM 3700 N N . GLU B 1 162 ? -10.547 -26.047 -18.016 1 96.12 162 GLU B N 1
ATOM 3701 C CA . GLU B 1 162 ? -10.602 -25.953 -19.469 1 96.12 162 GLU B CA 1
ATOM 3702 C C . GLU B 1 162 ? -9.43 -26.688 -20.109 1 96.12 162 GLU B C 1
ATOM 3704 O O . GLU B 1 162 ? -9.531 -27.172 -21.234 1 96.12 162 GLU B O 1
ATOM 3709 N N . MET B 1 163 ? -8.359 -26.812 -19.406 1 95 163 MET B N 1
ATOM 3710 C CA . MET B 1 163 ? -7.184 -27.531 -19.891 1 95 163 MET B CA 1
ATOM 3711 C C . MET B 1 163 ? -7.301 -29.016 -19.625 1 95 163 MET B C 1
ATOM 3713 O O . MET B 1 163 ? -6.379 -29.781 -19.922 1 95 163 MET B O 1
ATOM 3717 N N . GLY B 1 164 ? -8.375 -29.375 -18.953 1 94.56 164 GLY B N 1
ATOM 3718 C CA . GLY B 1 164 ? -8.609 -30.797 -18.672 1 94.56 164 GLY B CA 1
ATOM 3719 C C . GLY B 1 164 ? -8.109 -31.219 -17.312 1 94.56 164 GLY B C 1
ATOM 3720 O O . GLY B 1 164 ? -8.086 -32.406 -17 1 94.56 164 GLY B O 1
ATOM 3721 N N . LEU B 1 165 ? -7.648 -30.297 -16.562 1 95.81 165 LEU B N 1
ATOM 3722 C CA . LEU B 1 165 ? -7.195 -30.578 -15.195 1 95.81 165 LEU B CA 1
ATOM 3723 C C . LEU B 1 165 ? -8.305 -30.312 -14.188 1 95.81 165 LEU B C 1
ATOM 3725 O O . LEU B 1 165 ? -8.484 -29.188 -13.719 1 95.81 165 LEU B O 1
ATOM 3729 N N . THR B 1 166 ? -9 -31.344 -13.781 1 95.81 166 THR B N 1
ATOM 3730 C CA . THR B 1 166 ? -10.219 -31.203 -12.984 1 95.81 166 THR B CA 1
ATOM 3731 C C . THR B 1 166 ? -9.961 -31.625 -11.539 1 95.81 166 THR B C 1
ATOM 3733 O O . THR B 1 166 ? -8.969 -32.281 -11.242 1 95.81 166 THR B O 1
ATOM 3736 N N . GLY B 1 167 ? -10.82 -31.156 -10.688 1 96.88 167 GLY B N 1
ATOM 3737 C CA . GLY B 1 167 ? -10.758 -31.562 -9.289 1 96.88 167 GLY B CA 1
ATOM 3738 C C . GLY B 1 167 ? -10.086 -30.531 -8.406 1 96.88 167 GLY B C 1
ATOM 3739 O O . GLY B 1 167 ? -10.117 -30.656 -7.176 1 96.88 167 GLY B O 1
ATOM 3740 N N . VAL B 1 168 ? -9.516 -29.547 -8.992 1 98.31 168 VAL B N 1
ATOM 3741 C CA . VAL B 1 168 ? -8.906 -28.484 -8.203 1 98.31 168 VAL B CA 1
ATOM 3742 C C . VAL B 1 168 ? -10 -27.641 -7.539 1 98.31 168 VAL B C 1
ATOM 3744 O O . VAL B 1 168 ? -11.023 -27.344 -8.156 1 98.31 168 VAL B O 1
ATOM 3747 N N . LYS B 1 169 ? -9.773 -27.312 -6.297 1 98.44 169 LYS B N 1
ATOM 3748 C CA . LYS B 1 169 ? -10.719 -26.547 -5.484 1 98.44 169 LYS B CA 1
ATOM 3749 C C . LYS B 1 169 ? -10.062 -25.312 -4.883 1 98.44 169 LYS B C 1
ATOM 3751 O O . LYS B 1 169 ? -8.906 -25 -5.191 1 98.44 169 LYS B O 1
ATOM 3756 N N . LEU B 1 170 ? -10.891 -24.547 -4.133 1 98.19 170 LEU B N 1
ATOM 3757 C CA . LEU B 1 170 ? -10.406 -23.312 -3.518 1 98.19 170 LEU B CA 1
ATOM 3758 C C . LEU B 1 170 ? -10.516 -23.391 -1.999 1 98.19 170 LEU B C 1
ATOM 3760 O O . LEU B 1 170 ? -11.469 -23.969 -1.468 1 98.19 170 LEU B O 1
ATOM 3764 N N . LYS B 1 171 ? -9.531 -22.797 -1.363 1 96.94 171 LYS B N 1
ATOM 3765 C CA . LYS B 1 171 ? -9.594 -22.547 0.077 1 96.94 171 LYS B CA 1
ATOM 3766 C C . LYS B 1 171 ? -9.461 -21.062 0.398 1 96.94 171 LYS B C 1
ATOM 3768 O O . LYS B 1 171 ? -8.508 -20.422 -0.037 1 96.94 171 LYS B O 1
ATOM 3773 N N . TRP B 1 172 ? -10.344 -20.594 1.203 1 94.06 172 TRP B N 1
ATOM 3774 C CA . TRP B 1 172 ? -10.367 -19.172 1.575 1 94.06 172 TRP B CA 1
ATOM 3775 C C . TRP B 1 172 ? -9.141 -18.812 2.41 1 94.06 172 TRP B C 1
ATOM 3777 O O . TRP B 1 172 ? -8.766 -19.562 3.324 1 94.06 172 TRP B O 1
ATOM 3787 N N . PRO B 1 173 ? -8.461 -17.766 2.039 1 92.25 173 PRO B N 1
ATOM 3788 C CA . PRO B 1 173 ? -8.852 -16.75 1.065 1 92.25 173 PRO B CA 1
ATOM 3789 C C . PRO B 1 173 ? -7.988 -16.781 -0.195 1 92.25 173 PRO B C 1
ATOM 3791 O O . PRO B 1 173 ? -8.266 -16.047 -1.153 1 92.25 173 PRO B O 1
ATOM 3794 N N . ASN B 1 174 ? -6.988 -17.609 -0.306 1 93.25 174 ASN B N 1
ATOM 3795 C CA . ASN B 1 174 ? -6.008 -17.344 -1.35 1 93.25 174 ASN B CA 1
ATOM 3796 C C . ASN B 1 174 ? -5.332 -18.625 -1.834 1 93.25 174 ASN B C 1
ATOM 3798 O O . ASN B 1 174 ? -4.277 -18.562 -2.469 1 93.25 174 ASN B O 1
ATOM 3802 N N . ASP B 1 175 ? -5.926 -19.75 -1.501 1 96.56 175 ASP B N 1
ATOM 3803 C CA . ASP B 1 175 ? -5.238 -21 -1.846 1 96.56 175 ASP B CA 1
ATOM 3804 C C . ASP B 1 175 ? -6.059 -21.828 -2.838 1 96.56 175 ASP B C 1
ATOM 3806 O O . ASP B 1 175 ? -7.289 -21.797 -2.807 1 96.56 175 ASP B O 1
ATOM 3810 N N . LEU B 1 176 ? -5.355 -22.5 -3.613 1 98.31 176 LEU B N 1
ATOM 3811 C CA . LEU B 1 176 ? -5.926 -23.594 -4.395 1 98.31 176 LEU B CA 1
ATOM 3812 C C . LEU B 1 176 ? -5.566 -24.953 -3.785 1 98.31 176 LEU B C 1
ATOM 3814 O O . LEU B 1 176 ? -4.434 -25.156 -3.354 1 98.31 176 LEU B O 1
ATOM 3818 N N . TYR B 1 177 ? -6.527 -25.812 -3.854 1 97.88 177 TYR B N 1
ATOM 3819 C CA . TYR B 1 177 ? -6.359 -27.125 -3.227 1 97.88 177 TYR B CA 1
ATOM 3820 C C . TYR B 1 177 ? -6.676 -28.234 -4.211 1 97.88 177 TYR B C 1
ATOM 3822 O O . TYR B 1 177 ? -7.484 -28.062 -5.125 1 97.88 177 TYR B O 1
ATOM 3830 N N . TYR B 1 178 ? -6.047 -29.312 -3.998 1 97.69 178 TYR B N 1
ATOM 3831 C CA . TYR B 1 178 ? -6.391 -30.594 -4.602 1 97.69 178 TYR B CA 1
ATOM 3832 C C . TYR B 1 178 ? -6.352 -31.703 -3.566 1 97.69 178 TYR B C 1
ATOM 3834 O O . TYR B 1 178 ? -5.316 -31.938 -2.938 1 97.69 178 TYR B O 1
ATOM 3842 N N . GLN B 1 179 ? -7.527 -32.312 -3.357 1 96 179 GLN B N 1
ATOM 3843 C CA . GLN B 1 179 ? -7.652 -33.406 -2.385 1 96 179 GLN B CA 1
ATOM 3844 C C . GLN B 1 179 ? -7.168 -32.969 -1.008 1 96 179 GLN B C 1
ATOM 3846 O O . GLN B 1 179 ? -6.352 -33.625 -0.384 1 96 179 GLN B O 1
ATOM 3851 N N . ASP B 1 180 ? -7.504 -31.797 -0.598 1 95.62 180 ASP B N 1
ATOM 3852 C CA . ASP B 1 180 ? -7.301 -31.203 0.724 1 95.62 180 ASP B CA 1
ATOM 3853 C C . ASP B 1 180 ? -5.828 -30.859 0.948 1 95.62 180 ASP B C 1
ATOM 3855 O O . ASP B 1 180 ? -5.383 -30.734 2.09 1 95.62 180 ASP B O 1
ATOM 3859 N N . LYS B 1 181 ? -5.098 -30.781 -0.135 1 96.25 181 LYS B N 1
ATOM 3860 C CA . LYS B 1 181 ? -3.701 -30.359 -0.082 1 96.25 181 LYS B CA 1
ATOM 3861 C C . LYS B 1 181 ? -3.475 -29.094 -0.913 1 96.25 181 LYS B C 1
ATOM 3863 O O . LYS B 1 181 ? -4.078 -28.922 -1.975 1 96.25 181 LYS B O 1
ATOM 3868 N N . LYS B 1 182 ? -2.584 -28.312 -0.447 1 96.56 182 LYS B N 1
ATOM 3869 C CA . LYS B 1 182 ? -2.332 -27.031 -1.118 1 96.56 182 LYS B CA 1
ATOM 3870 C C . LYS B 1 182 ? -1.621 -27.25 -2.451 1 96.56 182 LYS B C 1
ATOM 3872 O O . LYS B 1 182 ? -0.588 -27.922 -2.51 1 96.56 182 LYS B O 1
ATOM 3877 N N . LEU B 1 183 ? -2.17 -26.641 -3.432 1 97.88 183 LEU B N 1
ATOM 3878 C CA . LEU B 1 183 ? -1.646 -26.75 -4.789 1 97.88 183 LEU B CA 1
ATOM 3879 C C . LEU B 1 183 ? -1.003 -25.438 -5.227 1 97.88 183 LEU B C 1
ATOM 3881 O O . LEU B 1 183 ? 0.022 -25.438 -5.91 1 97.88 183 LEU B O 1
ATOM 3885 N N . ALA B 1 184 ? -1.593 -24.359 -4.898 1 98 184 ALA B N 1
ATOM 3886 C CA . ALA B 1 184 ? -1.115 -23.031 -5.289 1 98 184 ALA B CA 1
ATOM 3887 C C . ALA B 1 184 ? -1.49 -21.984 -4.246 1 98 184 ALA B C 1
ATOM 3889 O O . ALA B 1 184 ? -2.361 -22.219 -3.404 1 98 184 ALA B O 1
ATOM 3890 N N . GLY B 1 185 ? -0.791 -20.906 -4.277 1 97.19 185 GLY B N 1
ATOM 3891 C CA . GLY B 1 185 ? -1.07 -19.75 -3.436 1 97.19 185 GLY B CA 1
ATOM 3892 C C . GLY B 1 185 ? -1.043 -18.438 -4.195 1 97.19 185 GLY B C 1
ATOM 3893 O O . GLY B 1 185 ? -0.224 -18.25 -5.102 1 97.19 185 GLY B O 1
ATOM 3894 N N . ILE B 1 186 ? -1.961 -17.547 -3.775 1 97.06 186 ILE B N 1
ATOM 3895 C CA . ILE B 1 186 ? -2.041 -16.219 -4.367 1 97.06 186 ILE B CA 1
ATOM 3896 C C . ILE B 1 186 ? -1.715 -15.164 -3.309 1 97.06 186 ILE B C 1
ATOM 3898 O O . ILE B 1 186 ? -2.242 -15.211 -2.195 1 97.06 186 ILE B O 1
ATOM 3902 N N . LEU B 1 187 ? -0.81 -14.32 -3.596 1 96.56 187 LEU B N 1
ATOM 3903 C CA . LEU B 1 187 ? -0.435 -13.227 -2.703 1 96.56 187 LEU B CA 1
ATOM 3904 C C . LEU B 1 187 ? -0.675 -11.875 -3.365 1 96.56 187 LEU B C 1
ATOM 3906 O O . LEU B 1 187 ? -0.011 -11.531 -4.348 1 96.56 187 LEU B O 1
ATOM 3910 N N . VAL B 1 188 ? -1.617 -11.102 -2.814 1 95.75 188 VAL B N 1
ATOM 3911 C CA . VAL B 1 188 ? -1.915 -9.773 -3.338 1 95.75 188 VAL B CA 1
ATOM 3912 C C . VAL B 1 188 ? -1.338 -8.711 -2.408 1 95.75 188 VAL B C 1
ATOM 3914 O O . VAL B 1 188 ? -1.747 -8.602 -1.25 1 95.75 188 VAL B O 1
ATOM 3917 N N . GLU B 1 189 ? -0.404 -8.016 -2.902 1 95.69 189 GLU B N 1
ATOM 3918 C CA . GLU B 1 189 ? 0.173 -6.871 -2.205 1 95.69 189 GLU B CA 1
ATOM 3919 C C . GLU B 1 189 ? -0.173 -5.562 -2.91 1 95.69 189 GLU B C 1
ATOM 3921 O O . GLU B 1 189 ? -0.271 -5.52 -4.137 1 95.69 189 GLU B O 1
ATOM 3926 N N . MET B 1 190 ? -0.372 -4.547 -2.098 1 93.19 190 MET B N 1
ATOM 3927 C CA . MET B 1 190 ? -0.865 -3.316 -2.711 1 93.19 190 MET B CA 1
ATOM 3928 C C . MET B 1 190 ? -0.277 -2.09 -2.02 1 93.19 190 MET B C 1
ATOM 3930 O O . MET B 1 190 ? 0.171 -2.172 -0.875 1 93.19 190 MET B O 1
ATOM 3934 N N . SER B 1 191 ? -0.249 -0.978 -2.721 1 93.38 191 SER B N 1
ATOM 3935 C CA . SER B 1 191 ? 0.179 0.328 -2.227 1 93.38 191 SER B CA 1
ATOM 3936 C C . SER B 1 191 ? -0.53 1.457 -2.967 1 93.38 191 SER B C 1
ATOM 3938 O O . SER B 1 191 ? -1.032 1.261 -4.074 1 93.38 191 SER B O 1
ATOM 3940 N N . GLY B 1 192 ? -0.652 2.637 -2.314 1 91.25 192 GLY B N 1
ATOM 3941 C CA . GLY B 1 192 ? -1.263 3.809 -2.922 1 91.25 192 GLY B CA 1
ATOM 3942 C C . GLY B 1 192 ? -1.736 4.828 -1.905 1 91.25 192 GLY B C 1
ATOM 3943 O O . GLY B 1 192 ? -1.357 4.77 -0.734 1 91.25 192 GLY B O 1
ATOM 3944 N N . GLN B 1 193 ? -2.441 5.746 -2.467 1 90.19 193 GLN B N 1
ATOM 3945 C CA . GLN B 1 193 ? -3.029 6.801 -1.646 1 90.19 193 GLN B CA 1
ATOM 3946 C C . GLN B 1 193 ? -4.516 6.551 -1.41 1 90.19 193 GLN B C 1
ATOM 3948 O O . GLN B 1 193 ? -5.207 6.027 -2.287 1 90.19 193 GLN B O 1
ATOM 3953 N N . ALA B 1 194 ? -4.93 6.914 -0.14 1 85.38 194 ALA B N 1
ATOM 3954 C CA . ALA B 1 194 ? -6.363 6.824 0.123 1 85.38 194 ALA B CA 1
ATOM 3955 C C . ALA B 1 194 ? -7.16 7.637 -0.893 1 85.38 194 ALA B C 1
ATOM 3957 O O . ALA B 1 194 ? -6.836 8.797 -1.159 1 85.38 194 ALA B O 1
ATOM 3958 N N . GLY B 1 195 ? -8.141 6.996 -1.472 1 79.5 195 GLY B N 1
ATOM 3959 C CA . GLY B 1 195 ? -9.023 7.688 -2.402 1 79.5 195 GLY B CA 1
ATOM 3960 C C . GLY B 1 195 ? -8.477 7.727 -3.816 1 79.5 195 GLY B C 1
ATOM 3961 O O . GLY B 1 195 ? -9.031 8.414 -4.68 1 79.5 195 GLY B O 1
ATOM 3962 N N . ALA B 1 196 ? -7.441 7.102 -4.062 1 84.69 196 ALA B N 1
ATOM 3963 C CA . ALA B 1 196 ? -6.836 7.062 -5.391 1 84.69 196 ALA B CA 1
ATOM 3964 C C . ALA B 1 196 ? -6.727 5.629 -5.902 1 84.69 196 ALA B C 1
ATOM 3966 O O . ALA B 1 196 ? -7.195 4.695 -5.25 1 84.69 196 ALA B O 1
ATOM 3967 N N . ALA B 1 197 ? -6.25 5.539 -7.113 1 87.5 197 ALA B N 1
ATOM 3968 C CA . ALA B 1 197 ? -6 4.223 -7.691 1 87.5 197 ALA B CA 1
ATOM 3969 C C . ALA B 1 197 ? -5 3.434 -6.848 1 87.5 197 ALA B C 1
ATOM 3971 O O . ALA B 1 197 ? -4.176 4.02 -6.141 1 87.5 197 ALA B O 1
ATOM 3972 N N . ALA B 1 198 ? -5.148 2.105 -6.918 1 91.75 198 ALA B N 1
ATOM 3973 C CA . ALA B 1 198 ? -4.281 1.209 -6.16 1 91.75 198 ALA B CA 1
ATOM 3974 C C . ALA B 1 198 ? -3.266 0.525 -7.07 1 91.75 198 ALA B C 1
ATOM 3976 O O . ALA B 1 198 ? -3.6 0.119 -8.188 1 91.75 198 ALA B O 1
ATOM 3977 N N . ASN B 1 199 ? -2.002 0.496 -6.594 1 95.38 199 ASN B N 1
ATOM 3978 C CA . ASN B 1 199 ? -1.013 -0.369 -7.23 1 95.38 199 ASN B CA 1
ATOM 3979 C C . ASN B 1 199 ? -1.053 -1.782 -6.652 1 95.38 199 ASN B C 1
ATOM 3981 O O . ASN B 1 199 ? -0.819 -1.978 -5.461 1 95.38 199 ASN B O 1
ATOM 3985 N N . LEU B 1 200 ? -1.316 -2.721 -7.523 1 97 200 LEU B N 1
ATOM 3986 C CA . LEU B 1 200 ? -1.395 -4.113 -7.102 1 97 200 LEU B CA 1
ATOM 3987 C C . LEU B 1 200 ? -0.245 -4.926 -7.688 1 97 200 LEU B C 1
ATOM 3989 O O . LEU B 1 200 ? 0.118 -4.746 -8.852 1 97 200 LEU B O 1
ATOM 3993 N N . VAL B 1 201 ? 0.324 -5.754 -6.863 1 98.06 201 VAL B N 1
ATOM 3994 C CA . VAL B 1 201 ? 1.17 -6.852 -7.328 1 98.06 201 VAL B CA 1
ATOM 3995 C C . VAL B 1 201 ? 0.564 -8.188 -6.902 1 98.06 201 VAL B C 1
ATOM 3997 O O . VAL B 1 201 ? 0.452 -8.477 -5.711 1 98.06 201 VAL B O 1
ATOM 4000 N N . ILE B 1 202 ? 0.194 -8.969 -7.891 1 98.12 202 ILE B N 1
ATOM 4001 C CA . ILE B 1 202 ? -0.449 -10.258 -7.656 1 98.12 202 ILE B CA 1
ATOM 4002 C C . ILE B 1 202 ? 0.531 -11.383 -7.965 1 98.12 202 ILE B C 1
ATOM 4004 O O . ILE B 1 202 ? 0.834 -11.656 -9.133 1 98.12 202 ILE B O 1
ATOM 4008 N N . GLY B 1 203 ? 0.916 -12 -6.906 1 98.25 203 GLY B N 1
ATOM 4009 C CA . GLY B 1 203 ? 1.814 -13.141 -7.039 1 98.25 203 GLY B CA 1
ATOM 4010 C C . GLY B 1 203 ? 1.099 -14.477 -6.984 1 98.25 203 GLY B C 1
ATOM 4011 O O . GLY B 1 203 ? 0.114 -14.625 -6.258 1 98.25 203 GLY B O 1
ATOM 4012 N N . MET B 1 204 ? 1.659 -15.406 -7.676 1 98.12 204 MET B N 1
ATOM 4013 C CA . MET B 1 204 ? 1.137 -16.766 -7.66 1 98.12 204 MET B CA 1
ATOM 4014 C C . MET B 1 204 ? 2.271 -17.797 -7.652 1 98.12 204 MET B C 1
ATOM 4016 O O . MET B 1 204 ? 3.203 -17.703 -8.453 1 98.12 204 MET B O 1
ATOM 4020 N N . GLY B 1 205 ? 2.213 -18.672 -6.746 1 98.25 205 GLY B N 1
ATOM 4021 C CA . GLY B 1 205 ? 3.008 -19.891 -6.746 1 98.25 205 GLY B CA 1
ATOM 4022 C C . GLY B 1 205 ? 2.184 -21.141 -6.988 1 98.25 205 GLY B C 1
ATOM 4023 O O . GLY B 1 205 ? 1.249 -21.438 -6.238 1 98.25 205 GLY B O 1
ATOM 4024 N N . LEU B 1 206 ? 2.533 -21.859 -8.016 1 98.25 206 LEU B N 1
ATOM 4025 C CA . LEU B 1 206 ? 1.814 -23.062 -8.391 1 98.25 206 LEU B CA 1
ATOM 4026 C C . LEU B 1 206 ? 2.754 -24.266 -8.414 1 98.25 206 LEU B C 1
ATOM 4028 O O . LEU B 1 206 ? 3.736 -24.281 -9.156 1 98.25 206 LEU B O 1
ATOM 4032 N N . ASN B 1 207 ? 2.418 -25.25 -7.605 1 96.88 207 ASN B N 1
ATOM 4033 C CA . ASN B 1 207 ? 3.186 -26.5 -7.613 1 96.88 207 ASN B CA 1
ATOM 4034 C C . ASN B 1 207 ? 2.928 -27.312 -8.883 1 96.88 207 ASN B C 1
ATOM 4036 O O . ASN B 1 207 ? 1.78 -27.641 -9.188 1 96.88 207 ASN B O 1
ATOM 4040 N N . LEU B 1 208 ? 3.994 -27.594 -9.562 1 95.62 208 LEU B N 1
ATOM 4041 C CA . LEU B 1 208 ? 3.836 -28.344 -10.812 1 95.62 208 LEU B CA 1
ATOM 4042 C C . LEU B 1 208 ? 4.477 -29.719 -10.703 1 95.62 208 LEU B C 1
ATOM 4044 O O . LEU B 1 208 ? 3.826 -30.734 -10.961 1 95.62 208 LEU B O 1
ATOM 4048 N N . MET B 1 209 ? 5.73 -29.766 -10.383 1 90.62 209 MET B N 1
ATOM 4049 C CA . MET B 1 209 ? 6.504 -31 -10.281 1 90.62 209 MET B CA 1
ATOM 4050 C C . MET B 1 209 ? 7.375 -30.984 -9.031 1 90.62 209 MET B C 1
ATOM 4052 O O . MET B 1 209 ? 8.602 -31.094 -9.117 1 90.62 209 MET B O 1
ATOM 4056 N N . MET B 1 210 ? 6.758 -30.984 -7.934 1 86.69 210 MET B N 1
ATOM 4057 C CA . MET B 1 210 ? 7.457 -30.906 -6.652 1 86.69 210 MET B CA 1
ATOM 4058 C C . MET B 1 210 ? 8.062 -32.25 -6.285 1 86.69 210 MET B C 1
ATOM 4060 O O . MET B 1 210 ? 7.449 -33.312 -6.504 1 86.69 210 MET B O 1
ATOM 4064 N N . SER B 1 211 ? 9.281 -32.156 -5.812 1 83.62 211 SER B N 1
ATOM 4065 C CA . SER B 1 211 ? 9.93 -33.344 -5.297 1 83.62 211 SER B CA 1
ATOM 4066 C C . SER B 1 211 ? 9.516 -33.625 -3.854 1 83.62 211 SER B C 1
ATOM 4068 O O . SER B 1 211 ? 9.359 -32.688 -3.061 1 83.62 211 SER B O 1
ATOM 4070 N N . GLU B 1 212 ? 9.414 -34.844 -3.514 1 79.81 212 GLU B N 1
ATOM 4071 C CA . GLU B 1 212 ? 9.109 -35.219 -2.135 1 79.81 212 GLU B CA 1
ATOM 4072 C C . GLU B 1 212 ? 10.227 -34.781 -1.188 1 79.81 212 GLU B C 1
ATOM 4074 O O . GLU B 1 212 ? 10.016 -34.688 0.019 1 79.81 212 GLU B O 1
ATOM 4079 N N . ALA B 1 213 ? 11.391 -34.625 -1.722 1 78.44 213 ALA B N 1
ATOM 4080 C CA . ALA B 1 213 ? 12.562 -34.281 -0.914 1 78.44 213 ALA B CA 1
ATOM 4081 C C . ALA B 1 213 ? 12.586 -32.812 -0.567 1 78.44 213 ALA B C 1
ATOM 4083 O O . ALA B 1 213 ? 13.461 -32.344 0.164 1 78.44 213 ALA B O 1
ATOM 4084 N N . THR B 1 214 ? 11.594 -32.156 -1.11 1 81.31 214 THR B N 1
ATOM 4085 C CA . THR B 1 214 ? 11.586 -30.734 -0.842 1 81.31 214 THR B CA 1
ATOM 4086 C C . THR B 1 214 ? 11.398 -30.453 0.648 1 81.31 214 THR B C 1
ATOM 4088 O O . THR B 1 214 ? 10.469 -30.984 1.267 1 81.31 214 THR B O 1
ATOM 4091 N N . GLU B 1 215 ? 12.242 -29.609 1.202 1 82.38 215 GLU B N 1
ATOM 4092 C CA . GLU B 1 215 ? 12.203 -29.297 2.629 1 82.38 215 GLU B CA 1
ATOM 4093 C C . GLU B 1 215 ? 11.625 -27.906 2.875 1 82.38 215 GLU B C 1
ATOM 4095 O O . GLU B 1 215 ? 11.523 -27.094 1.948 1 82.38 215 GLU B O 1
ATOM 4100 N N . GLY B 1 216 ? 11.211 -27.703 4.09 1 85.44 216 GLY B N 1
ATOM 4101 C CA . GLY B 1 216 ? 10.812 -26.359 4.496 1 85.44 216 GLY B CA 1
ATOM 4102 C C . GLY B 1 216 ? 9.32 -26.109 4.367 1 85.44 216 GLY B C 1
ATOM 4103 O O . GLY B 1 216 ? 8.852 -25 4.59 1 85.44 216 GLY B O 1
ATOM 4104 N N . ILE B 1 217 ? 8.648 -27.094 3.908 1 88.38 217 ILE B N 1
ATOM 4105 C CA . ILE B 1 217 ? 7.203 -26.953 3.805 1 88.38 217 ILE B CA 1
ATOM 4106 C C . ILE B 1 217 ? 6.527 -27.719 4.934 1 88.38 217 ILE B C 1
ATOM 4108 O O . ILE B 1 217 ? 6.703 -28.938 5.051 1 88.38 217 ILE B O 1
ATOM 4112 N N . THR B 1 218 ? 5.719 -27 5.742 1 84.19 218 THR B N 1
ATOM 4113 C CA . THR B 1 218 ? 5.203 -27.594 6.973 1 84.19 218 THR B CA 1
ATOM 4114 C C . THR B 1 218 ? 3.74 -28 6.805 1 84.19 218 THR B C 1
ATOM 4116 O O . THR B 1 218 ? 3.107 -28.469 7.758 1 84.19 218 THR B O 1
ATOM 4119 N N . GLN B 1 219 ? 3.17 -27.859 5.641 1 87.38 219 GLN B N 1
ATOM 4120 C CA . GLN B 1 219 ? 1.781 -28.219 5.387 1 87.38 219 GLN B CA 1
ATOM 4121 C C . GLN B 1 219 ? 1.676 -29.188 4.215 1 87.38 219 GLN B C 1
ATOM 4123 O O . GLN B 1 219 ? 2.559 -29.234 3.354 1 87.38 219 GLN B O 1
ATOM 4128 N N . PRO B 1 220 ? 0.598 -29.984 4.23 1 91.5 220 PRO B N 1
ATOM 4129 C CA . PRO B 1 220 ? 0.416 -30.859 3.074 1 91.5 220 PRO B CA 1
ATOM 4130 C C . PRO B 1 220 ? 0.309 -30.094 1.758 1 91.5 220 PRO B C 1
ATOM 4132 O O . PRO B 1 220 ? -0.277 -29.016 1.719 1 91.5 220 PRO B O 1
ATOM 4135 N N . TRP B 1 221 ? 0.902 -30.656 0.751 1 93.62 221 TRP B N 1
ATOM 4136 C CA . TRP B 1 221 ? 0.881 -29.984 -0.545 1 93.62 221 TRP B CA 1
ATOM 4137 C C . TRP B 1 221 ? 0.63 -30.984 -1.671 1 93.62 221 TRP B C 1
ATOM 4139 O O . TRP B 1 221 ? 0.85 -32.188 -1.503 1 93.62 221 TRP B O 1
ATOM 4149 N N . ALA B 1 222 ? 0.082 -30.5 -2.73 1 94.69 222 ALA B N 1
ATOM 4150 C CA . ALA B 1 222 ? -0.119 -31.234 -3.979 1 94.69 222 ALA B CA 1
ATOM 4151 C C . ALA B 1 222 ? 0.623 -30.562 -5.133 1 94.69 222 ALA B C 1
ATOM 4153 O O . ALA B 1 222 ? 1.113 -29.438 -4.996 1 94.69 222 ALA B O 1
ATOM 4154 N N . SER B 1 223 ? 0.783 -31.297 -6.211 1 94.5 223 SER B N 1
ATOM 4155 C CA . SER B 1 223 ? 1.388 -30.766 -7.43 1 94.5 223 SER B CA 1
ATOM 4156 C C . SER B 1 223 ? 0.534 -31.078 -8.656 1 94.5 223 SER B C 1
ATOM 4158 O O . SER B 1 223 ? -0.176 -32.094 -8.68 1 94.5 223 SER B O 1
ATOM 4160 N N . LEU B 1 224 ? 0.647 -30.234 -9.547 1 95.81 224 LEU B N 1
ATOM 4161 C CA . LEU B 1 224 ? -0.229 -30.297 -10.711 1 95.81 224 LEU B CA 1
ATOM 4162 C C . LEU B 1 224 ? 0.002 -31.578 -11.492 1 95.81 224 LEU B C 1
ATOM 4164 O O . LEU B 1 224 ? -0.914 -32.094 -12.141 1 95.81 224 LEU B O 1
ATOM 4168 N N . ASP B 1 225 ? 1.199 -32.062 -11.469 1 91.75 225 ASP B N 1
ATOM 4169 C CA . ASP B 1 225 ? 1.475 -33.344 -12.148 1 91.75 225 ASP B CA 1
ATOM 4170 C C . ASP B 1 225 ? 0.606 -34.469 -11.594 1 91.75 225 ASP B C 1
ATOM 4172 O O . ASP B 1 225 ? 0.198 -35.375 -12.328 1 91.75 225 ASP B O 1
ATOM 4176 N N . GLY B 1 226 ? 0.347 -34.375 -10.258 1 90.62 226 GLY B N 1
ATOM 4177 C CA . GLY B 1 226 ? -0.575 -35.344 -9.664 1 90.62 226 GLY B CA 1
ATOM 4178 C C . GLY B 1 226 ? -1.998 -35.188 -10.164 1 90.62 226 GLY B C 1
ATOM 4179 O O . GLY B 1 226 ? -2.711 -36.156 -10.336 1 90.62 226 GLY B O 1
ATOM 4180 N N . VAL B 1 227 ? -2.416 -34 -10.422 1 91.44 227 VAL B N 1
ATOM 4181 C CA . VAL B 1 227 ? -3.742 -33.719 -10.953 1 91.44 227 VAL B CA 1
ATOM 4182 C C . VAL B 1 227 ? -3.855 -34.25 -12.383 1 91.44 227 VAL B C 1
ATOM 4184 O O . VAL B 1 227 ? -4.91 -34.75 -12.781 1 91.44 227 VAL B O 1
ATOM 4187 N N . ALA B 1 228 ? -2.762 -34.125 -13.125 1 89.12 228 ALA B N 1
ATOM 4188 C CA . ALA B 1 228 ? -2.721 -34.5 -14.531 1 89.12 228 ALA B CA 1
ATOM 4189 C C . ALA B 1 228 ? -2.439 -36 -14.703 1 89.12 228 ALA B C 1
ATOM 4191 O O . ALA B 1 228 ? -2.189 -36.469 -15.82 1 89.12 228 ALA B O 1
ATOM 4192 N N . ASP B 1 229 ? -2.5 -36.75 -13.727 1 87.5 229 ASP B N 1
ATOM 4193 C CA . ASP B 1 229 ? -2.162 -38.156 -13.758 1 87.5 229 ASP B CA 1
ATOM 4194 C C . ASP B 1 229 ? -0.805 -38.406 -14.422 1 87.5 229 ASP B C 1
ATOM 4196 O O . ASP B 1 229 ? -0.683 -39.219 -15.336 1 87.5 229 ASP B O 1
ATOM 4200 N N . ASN B 1 230 ? 0.05 -37.438 -14.156 1 77.25 230 ASN B N 1
ATOM 4201 C CA . ASN B 1 230 ? 1.464 -37.5 -14.516 1 77.25 230 ASN B CA 1
ATOM 4202 C C . ASN B 1 230 ? 1.674 -37.312 -16.016 1 77.25 230 ASN B C 1
ATOM 4204 O O . ASN B 1 230 ? 2.68 -37.75 -16.562 1 77.25 230 ASN B O 1
ATOM 4208 N N . GLN B 1 231 ? 0.632 -36.781 -16.562 1 82.69 231 GLN B N 1
ATOM 4209 C CA . GLN B 1 231 ? 0.858 -36.344 -17.938 1 82.69 231 GLN B CA 1
ATOM 4210 C C . GLN B 1 231 ? 1.788 -35.125 -17.984 1 82.69 231 GLN B C 1
ATOM 4212 O O . GLN B 1 231 ? 1.864 -34.344 -17.016 1 82.69 231 GLN B O 1
ATOM 4217 N N . GLN B 1 232 ? 2.469 -35.094 -19.094 1 86.06 232 GLN B N 1
ATOM 4218 C CA . GLN B 1 232 ? 3.434 -34 -19.234 1 86.06 232 GLN B CA 1
ATOM 4219 C C . GLN B 1 232 ? 2.729 -32.656 -19.422 1 86.06 232 GLN B C 1
ATOM 4221 O O . GLN B 1 232 ? 1.8 -32.531 -20.219 1 86.06 232 GLN B O 1
ATOM 4226 N N . ILE B 1 233 ? 3.109 -31.719 -18.594 1 91 233 ILE B N 1
ATOM 4227 C CA . ILE B 1 233 ? 2.584 -30.359 -18.688 1 91 233 ILE B CA 1
ATOM 4228 C C . ILE B 1 233 ? 3.648 -29.438 -19.266 1 91 233 ILE B C 1
ATOM 4230 O O . ILE B 1 233 ? 4.785 -29.406 -18.781 1 91 233 ILE B O 1
ATOM 4234 N N . ASP B 1 234 ? 3.299 -28.766 -20.359 1 95.31 234 ASP B N 1
ATOM 4235 C CA . ASP B 1 234 ? 4.195 -27.75 -20.922 1 95.31 234 ASP B CA 1
ATOM 4236 C C . ASP B 1 234 ? 4.207 -26.5 -20.047 1 95.31 234 ASP B C 1
ATOM 4238 O O . ASP B 1 234 ? 3.23 -25.75 -20.016 1 95.31 234 ASP B O 1
ATOM 4242 N N . ARG B 1 235 ? 5.289 -26.25 -19.406 1 96.62 235 ARG B N 1
ATOM 4243 C CA . ARG B 1 235 ? 5.391 -25.156 -18.438 1 96.62 235 ARG B CA 1
ATOM 4244 C C . ARG B 1 235 ? 5.184 -23.812 -19.125 1 96.62 235 ARG B C 1
ATOM 4246 O O . ARG B 1 235 ? 4.617 -22.891 -18.531 1 96.62 235 ARG B O 1
ATOM 4253 N N . ASN B 1 236 ? 5.703 -23.688 -20.344 1 98.19 236 ASN B N 1
ATOM 4254 C CA . ASN B 1 236 ? 5.527 -22.438 -21.062 1 98.19 236 ASN B CA 1
ATOM 4255 C C . ASN B 1 236 ? 4.066 -22.203 -21.422 1 98.19 236 ASN B C 1
ATOM 4257 O O . ASN B 1 236 ? 3.541 -21.109 -21.25 1 98.19 236 ASN B O 1
ATOM 4261 N N . GLN B 1 237 ? 3.463 -23.25 -21.891 1 97.56 237 GLN B N 1
ATOM 4262 C CA . GLN B 1 237 ? 2.051 -23.125 -22.234 1 97.56 237 GLN B CA 1
ATOM 4263 C C . GLN B 1 237 ? 1.209 -22.844 -20.984 1 97.56 237 GLN B C 1
ATOM 4265 O O . GLN B 1 237 ? 0.256 -22.062 -21.031 1 97.56 237 GLN B O 1
ATOM 4270 N N . LEU B 1 238 ? 1.562 -23.5 -19.938 1 97.81 238 LEU B N 1
ATOM 4271 C CA . LEU B 1 238 ? 0.867 -23.25 -18.672 1 97.81 238 LEU B CA 1
ATOM 4272 C C . LEU B 1 238 ? 1.029 -21.797 -18.234 1 97.81 238 LEU B C 1
ATOM 4274 O O . LEU B 1 238 ? 0.051 -21.141 -17.875 1 97.81 238 LEU B O 1
ATOM 4278 N N . ALA B 1 239 ? 2.254 -21.297 -18.312 1 98.62 239 ALA B N 1
ATOM 4279 C CA . ALA B 1 239 ? 2.523 -19.906 -17.938 1 98.62 239 ALA B CA 1
ATOM 4280 C C . ALA B 1 239 ? 1.705 -18.938 -18.797 1 98.62 239 ALA B C 1
ATOM 4282 O O . ALA B 1 239 ? 1.109 -18 -18.281 1 98.62 239 ALA B O 1
ATOM 4283 N N . ILE B 1 240 ? 1.683 -19.219 -20.078 1 98.75 240 ILE B N 1
ATOM 4284 C CA . ILE B 1 240 ? 0.93 -18.375 -21.016 1 98.75 240 ILE B CA 1
ATOM 4285 C C . ILE B 1 240 ? -0.544 -18.359 -20.609 1 98.75 240 ILE B C 1
ATOM 4287 O O . ILE B 1 240 ? -1.163 -17.297 -20.531 1 98.75 240 ILE B O 1
ATOM 4291 N N . THR B 1 241 ? -1.053 -19.516 -20.312 1 98.5 241 THR B N 1
ATOM 4292 C CA . THR B 1 241 ? -2.461 -19.641 -19.938 1 98.5 241 THR B CA 1
ATOM 4293 C C . THR B 1 241 ? -2.746 -18.906 -18.641 1 98.5 241 THR B C 1
ATOM 4295 O O . THR B 1 241 ? -3.732 -18.172 -18.531 1 98.5 241 THR B O 1
ATOM 4298 N N . MET B 1 242 ? -1.885 -19.062 -17.641 1 98.44 242 MET B N 1
ATOM 4299 C CA . MET B 1 242 ? -2.082 -18.406 -16.344 1 98.44 242 MET B CA 1
ATOM 4300 C C . MET B 1 242 ? -2.033 -16.891 -16.5 1 98.44 242 MET B C 1
ATOM 4302 O O . MET B 1 242 ? -2.871 -16.188 -15.93 1 98.44 242 MET B O 1
ATOM 4306 N N . ILE B 1 243 ? -1.075 -16.406 -17.266 1 98.81 243 ILE B N 1
ATOM 4307 C CA . ILE B 1 243 ? -0.901 -14.961 -17.438 1 98.81 243 ILE B CA 1
ATOM 4308 C C . ILE B 1 243 ? -2.111 -14.383 -18.172 1 98.81 243 ILE B C 1
ATOM 4310 O O . ILE B 1 243 ? -2.66 -13.359 -17.75 1 98.81 243 ILE B O 1
ATOM 4314 N N . SER B 1 244 ? -2.516 -15.047 -19.219 1 98.56 244 SER B N 1
ATOM 4315 C CA . SER B 1 244 ? -3.682 -14.586 -19.969 1 98.56 244 SER B CA 1
ATOM 4316 C C . SER B 1 244 ? -4.934 -14.586 -19.109 1 98.56 244 SER B C 1
ATOM 4318 O O . SER B 1 244 ? -5.711 -13.633 -19.125 1 98.56 244 SER B O 1
ATOM 4320 N N . THR B 1 245 ? -5.105 -15.625 -18.406 1 98 245 THR B N 1
ATOM 4321 C CA . THR B 1 245 ? -6.262 -15.758 -17.516 1 98 245 THR B CA 1
ATOM 4322 C C . THR B 1 245 ? -6.273 -14.656 -16.469 1 98 245 THR B C 1
ATOM 4324 O O . THR B 1 245 ? -7.305 -14.023 -16.234 1 98 245 THR B O 1
ATOM 4327 N N . LEU B 1 246 ? -5.141 -14.453 -15.844 1 97.62 246 LEU B N 1
ATOM 4328 C CA . LEU B 1 246 ? -5.023 -13.406 -14.836 1 97.62 246 LEU B CA 1
ATOM 4329 C C . LEU B 1 246 ? -5.332 -12.039 -15.43 1 97.62 246 LEU B C 1
ATOM 4331 O O . LEU B 1 246 ? -6.094 -11.258 -14.844 1 97.62 246 LEU B O 1
ATOM 4335 N N . HIS B 1 247 ? -4.773 -11.773 -16.547 1 97.94 247 HIS B N 1
ATOM 4336 C CA . HIS B 1 247 ? -5.004 -10.508 -17.234 1 97.94 247 HIS B CA 1
ATOM 4337 C C . HIS B 1 247 ? -6.488 -10.297 -17.516 1 97.94 247 HIS B C 1
ATOM 4339 O O . HIS B 1 247 ? -7.035 -9.227 -17.203 1 97.94 247 HIS B O 1
ATOM 4345 N N . GLU B 1 248 ? -7.109 -11.273 -18.031 1 96.69 248 GLU B N 1
ATOM 4346 C CA . GLU B 1 248 ? -8.531 -11.195 -18.359 1 96.69 248 GLU B CA 1
ATOM 4347 C C . GLU B 1 248 ? -9.375 -11.008 -17.109 1 96.69 248 GLU B C 1
ATOM 4349 O O . GLU B 1 248 ? -10.336 -10.234 -17.109 1 96.69 248 GLU B O 1
ATOM 4354 N N . ALA B 1 249 ? -9.055 -11.75 -16.109 1 94.88 249 ALA B N 1
ATOM 4355 C CA . ALA B 1 249 ? -9.781 -11.641 -14.852 1 94.88 249 ALA B CA 1
ATOM 4356 C C . ALA B 1 249 ? -9.711 -10.219 -14.297 1 94.88 249 ALA B C 1
ATOM 4358 O O . ALA B 1 249 ? -10.703 -9.695 -13.781 1 94.88 249 ALA B O 1
ATOM 4359 N N . LEU B 1 250 ? -8.562 -9.578 -14.406 1 95.44 250 LEU B N 1
ATOM 4360 C CA . LEU B 1 250 ? -8.375 -8.227 -13.891 1 95.44 250 LEU B CA 1
ATOM 4361 C C . LEU B 1 250 ? -9.117 -7.207 -14.75 1 95.44 250 LEU B C 1
ATOM 4363 O O . LEU B 1 250 ? -9.703 -6.258 -14.234 1 95.44 250 LEU B O 1
ATOM 4367 N N . ASP B 1 251 ? -9.094 -7.441 -16 1 94.75 251 ASP B N 1
ATOM 4368 C CA . ASP B 1 251 ? -9.906 -6.613 -16.891 1 94.75 251 ASP B CA 1
ATOM 4369 C C . ASP B 1 251 ? -11.391 -6.688 -16.516 1 94.75 251 ASP B C 1
ATOM 4371 O O . ASP B 1 251 ? -12.055 -5.66 -16.406 1 94.75 251 ASP B O 1
ATOM 4375 N N . ASP B 1 252 ? -11.852 -7.852 -16.312 1 91.75 252 ASP B N 1
ATOM 4376 C CA . ASP B 1 252 ? -13.25 -8.062 -15.938 1 91.75 252 ASP B CA 1
ATOM 4377 C C . ASP B 1 252 ? -13.555 -7.414 -14.594 1 91.75 252 ASP B C 1
ATOM 4379 O O . ASP B 1 252 ? -14.617 -6.816 -14.414 1 91.75 252 ASP B O 1
ATOM 4383 N N . TYR B 1 253 ? -12.664 -7.531 -13.727 1 91 253 TYR B N 1
ATOM 4384 C CA . TYR B 1 253 ? -12.875 -6.984 -12.391 1 91 253 TYR B CA 1
ATOM 4385 C C . TYR B 1 253 ? -12.977 -5.465 -12.438 1 91 253 TYR B C 1
ATOM 4387 O O . TYR B 1 253 ? -13.75 -4.867 -11.68 1 91 253 TYR B O 1
ATOM 4395 N N . GLU B 1 254 ? -12.227 -4.84 -13.273 1 88.25 254 GLU B N 1
ATOM 4396 C CA . GLU B 1 254 ? -12.32 -3.395 -13.453 1 88.25 254 GLU B CA 1
ATOM 4397 C C . GLU B 1 254 ? -13.711 -2.984 -13.914 1 88.25 254 GLU B C 1
ATOM 4399 O O . GLU B 1 254 ? -14.219 -1.935 -13.516 1 88.25 254 GLU B O 1
ATOM 4404 N N . LEU B 1 255 ? -14.297 -3.818 -14.625 1 87.31 255 LEU B N 1
ATOM 4405 C CA . LEU B 1 255 ? -15.57 -3.484 -15.25 1 87.31 255 LEU B CA 1
ATOM 4406 C C . LEU B 1 255 ? -16.734 -3.896 -14.359 1 87.31 255 LEU B C 1
ATOM 4408 O O . LEU B 1 255 ? -17.719 -3.152 -14.219 1 87.31 255 LEU B O 1
ATOM 4412 N N . TYR B 1 256 ? -16.578 -5.133 -13.695 1 84.62 256 TYR B N 1
ATOM 4413 C CA . TYR B 1 256 ? -17.766 -5.719 -13.086 1 84.62 256 TYR B CA 1
ATOM 4414 C C . TYR B 1 256 ? -17.578 -5.902 -11.586 1 84.62 256 TYR B C 1
ATOM 4416 O O . TYR B 1 256 ? -18.531 -6.211 -10.867 1 84.62 256 TYR B O 1
ATOM 4424 N N . GLY B 1 257 ? -16.438 -5.707 -11.078 1 83.69 257 GLY B N 1
ATOM 4425 C CA . GLY B 1 257 ? -16.172 -5.965 -9.672 1 83.69 257 GLY B CA 1
ATOM 4426 C C . GLY B 1 257 ? -16.391 -7.414 -9.281 1 83.69 257 GLY B C 1
ATOM 4427 O O . GLY B 1 257 ? -16.047 -8.32 -10.039 1 83.69 257 GLY B O 1
ATOM 4428 N N . MET B 1 258 ? -16.875 -7.652 -8.07 1 83.06 258 MET B N 1
ATOM 4429 C CA . MET B 1 258 ? -17.016 -9.008 -7.535 1 83.06 258 MET B CA 1
ATOM 4430 C C . MET B 1 258 ? -18.328 -9.641 -8.008 1 83.06 258 MET B C 1
ATOM 4432 O O . MET B 1 258 ? -18.625 -10.773 -7.648 1 83.06 258 MET B O 1
ATOM 4436 N N . ALA B 1 259 ? -18.938 -8.859 -8.797 1 82.19 259 ALA B N 1
ATOM 4437 C CA . ALA B 1 259 ? -20.234 -9.352 -9.234 1 82.19 259 ALA B CA 1
ATOM 4438 C C . ALA B 1 259 ? -20.109 -10.688 -9.953 1 82.19 259 ALA B C 1
ATOM 4440 O O . ALA B 1 259 ? -19.281 -10.844 -10.852 1 82.19 259 ALA B O 1
ATOM 4441 N N . GLY B 1 260 ? -20.875 -11.711 -9.531 1 85.38 260 GLY B N 1
ATOM 4442 C CA . GLY B 1 260 ? -20.969 -13 -10.203 1 85.38 260 GLY B CA 1
ATOM 4443 C C . GLY B 1 260 ? -19.922 -14 -9.711 1 85.38 260 GLY B C 1
ATOM 4444 O O . GLY B 1 260 ? -19.922 -15.156 -10.141 1 85.38 260 GLY B O 1
ATOM 4445 N N . PHE B 1 261 ? -19.078 -13.586 -8.836 1 90.81 261 PHE B N 1
ATOM 4446 C CA . PHE B 1 261 ? -18 -14.484 -8.453 1 90.81 261 PHE B CA 1
ATOM 4447 C C . PHE B 1 261 ? -18.359 -15.281 -7.211 1 90.81 261 PHE B C 1
ATOM 4449 O O . PHE B 1 261 ? -17.766 -16.328 -6.934 1 90.81 261 PHE B O 1
ATOM 4456 N N . VAL B 1 262 ? -19.344 -14.828 -6.52 1 92.88 262 VAL B N 1
ATOM 4457 C CA . VAL B 1 262 ? -19.703 -15.477 -5.262 1 92.88 262 VAL B CA 1
ATOM 4458 C C . VAL B 1 262 ? -20.156 -16.906 -5.531 1 92.88 262 VAL B C 1
ATOM 4460 O O . VAL B 1 262 ? -19.641 -17.859 -4.938 1 92.88 262 VAL B O 1
ATOM 4463 N N . GLU B 1 263 ? -21.016 -17.047 -6.473 1 95 263 GLU B N 1
ATOM 4464 C CA . GLU B 1 263 ? -21.516 -18.375 -6.793 1 95 263 GLU B CA 1
ATOM 4465 C C . GLU B 1 263 ? -20.406 -19.25 -7.371 1 95 263 GLU B C 1
ATOM 4467 O O . GLU B 1 263 ? -20.312 -20.438 -7.031 1 95 263 GLU B O 1
ATOM 4472 N N . ARG B 1 264 ? -19.688 -18.703 -8.203 1 96.31 264 ARG B N 1
ATOM 4473 C CA . ARG B 1 264 ? -18.594 -19.438 -8.828 1 96.31 264 ARG B CA 1
ATOM 4474 C C . ARG B 1 264 ? -17.562 -19.891 -7.793 1 96.31 264 ARG B C 1
ATOM 4476 O O . ARG B 1 264 ? -17.094 -21.031 -7.848 1 96.31 264 ARG B O 1
ATOM 4483 N N . TRP B 1 265 ? -17.297 -19.031 -6.859 1 97.06 265 TRP B N 1
ATOM 4484 C CA . TRP B 1 265 ? -16.359 -19.375 -5.797 1 97.06 265 TRP B CA 1
ATOM 4485 C C . TRP B 1 265 ? -16.938 -20.469 -4.895 1 97.06 265 TRP B C 1
ATOM 4487 O O . TRP B 1 265 ? -16.25 -21.453 -4.582 1 97.06 265 TRP B O 1
ATOM 4497 N N . ASN B 1 266 ? -18.172 -20.328 -4.547 1 97.44 266 ASN B N 1
ATOM 4498 C CA . ASN B 1 266 ? -18.797 -21.297 -3.654 1 97.44 266 ASN B CA 1
ATOM 4499 C C . ASN B 1 266 ? -18.875 -22.688 -4.285 1 97.44 266 ASN B C 1
ATOM 4501 O O . ASN B 1 266 ? -18.734 -23.688 -3.59 1 97.44 266 ASN B O 1
ATOM 4505 N N . ARG B 1 267 ? -19.047 -22.703 -5.527 1 97.12 267 ARG B N 1
ATOM 4506 C CA . ARG B 1 267 ? -19.031 -23.969 -6.258 1 97.12 267 ARG B CA 1
ATOM 4507 C C . ARG B 1 267 ? -17.703 -24.688 -6.102 1 97.12 267 ARG B C 1
ATOM 4509 O O . ARG B 1 267 ? -17.656 -25.922 -6.082 1 97.12 267 ARG B O 1
ATOM 4516 N N . LEU B 1 268 ? -16.688 -23.938 -5.934 1 98.19 268 LEU B N 1
ATOM 4517 C CA . LEU B 1 268 ? -15.336 -24.484 -5.93 1 98.19 268 LEU B CA 1
ATOM 4518 C C . LEU B 1 268 ? -14.789 -24.562 -4.508 1 98.19 268 LEU B C 1
ATOM 4520 O O . LEU B 1 268 ? -13.641 -24.969 -4.301 1 98.19 268 LEU B O 1
ATOM 4524 N N . ASP B 1 269 ? -15.555 -24.234 -3.527 1 98.06 269 ASP B N 1
ATOM 4525 C CA . ASP B 1 269 ? -15.109 -24.172 -2.137 1 98.06 269 ASP B CA 1
ATOM 4526 C C . ASP B 1 269 ? -14.781 -25.562 -1.611 1 98.06 269 ASP B C 1
ATOM 4528 O O . ASP B 1 269 ? -15.664 -26.422 -1.502 1 98.06 269 ASP B O 1
ATOM 4532 N N . ASN B 1 270 ? -13.562 -25.703 -1.224 1 97.69 270 ASN B N 1
ATOM 4533 C CA . ASN B 1 270 ? -13.078 -27 -0.746 1 97.69 270 ASN B CA 1
ATOM 4534 C C . ASN B 1 270 ? -13.734 -27.391 0.576 1 97.69 270 ASN B C 1
ATOM 4536 O O . ASN B 1 270 ? -13.758 -28.562 0.94 1 97.69 270 ASN B O 1
ATOM 4540 N N . PHE B 1 271 ? -14.281 -26.469 1.31 1 97 271 PHE B N 1
ATOM 4541 C CA . PHE B 1 271 ? -14.695 -26.734 2.682 1 97 271 PHE B CA 1
ATOM 4542 C C . PHE B 1 271 ? -16.172 -26.453 2.869 1 97 271 PHE B C 1
ATOM 4544 O O . PHE B 1 271 ? -16.688 -26.469 3.992 1 97 271 PHE B O 1
ATOM 4551 N N . ILE B 1 272 ? -16.859 -26.141 1.819 1 97.5 272 ILE B N 1
ATOM 4552 C CA . ILE B 1 272 ? -18.281 -25.828 1.916 1 97.5 272 ILE B CA 1
ATOM 4553 C C . ILE B 1 272 ? -19.016 -26.953 2.643 1 97.5 272 ILE B C 1
ATOM 4555 O O . ILE B 1 272 ? -18.828 -28.125 2.326 1 97.5 272 ILE B O 1
ATOM 4559 N N . ASN B 1 273 ? -19.797 -26.594 3.705 1 97.31 273 ASN B N 1
ATOM 4560 C CA . ASN B 1 273 ? -20.625 -27.5 4.508 1 97.31 273 ASN B CA 1
ATOM 4561 C C . ASN B 1 273 ? -19.781 -28.453 5.336 1 97.31 273 ASN B C 1
ATOM 4563 O O . ASN B 1 273 ? -20.266 -29.5 5.773 1 97.31 273 ASN B O 1
ATOM 4567 N N . ARG B 1 274 ? -18.547 -28.188 5.504 1 97.12 274 ARG B N 1
ATOM 4568 C CA . ARG B 1 274 ? -17.641 -28.984 6.332 1 97.12 274 ARG B CA 1
ATOM 4569 C C . ARG B 1 274 ? -17.328 -28.281 7.645 1 97.12 274 ARG B C 1
ATOM 4571 O O . ARG B 1 274 ? -17.344 -27.047 7.715 1 97.12 274 ARG B O 1
ATOM 4578 N N . PRO B 1 275 ? -17.047 -29.062 8.68 1 97 275 PRO B N 1
ATOM 4579 C CA . PRO B 1 275 ? -16.578 -28.438 9.922 1 97 275 PRO B CA 1
ATOM 4580 C C . PRO B 1 275 ? -15.18 -27.844 9.781 1 97 275 PRO B C 1
ATOM 4582 O O . PRO B 1 275 ? -14.266 -28.5 9.289 1 97 275 PRO B O 1
ATOM 4585 N N . VAL B 1 276 ? -15.094 -26.562 10.156 1 96.56 276 VAL B N 1
ATOM 4586 C CA . VAL B 1 276 ? -13.805 -25.875 10.086 1 96.56 276 VAL B CA 1
ATOM 4587 C C . VAL B 1 276 ? -13.586 -25.062 11.352 1 96.56 276 VAL B C 1
ATOM 4589 O O . VAL B 1 276 ? -14.484 -24.953 12.188 1 96.56 276 VAL B O 1
ATOM 4592 N N . LYS B 1 277 ? -12.43 -24.594 11.555 1 95.12 277 LYS B N 1
ATOM 4593 C CA . LYS B 1 277 ? -12.102 -23.609 12.578 1 95.12 277 LYS B CA 1
ATOM 4594 C C . LYS B 1 277 ? -11.375 -22.406 11.969 1 95.12 277 LYS B C 1
ATOM 4596 O O . LYS B 1 277 ? -10.547 -22.562 11.07 1 95.12 277 LYS B O 1
ATOM 4601 N N . LEU B 1 278 ? -11.773 -21.219 12.375 1 92.75 278 LEU B N 1
ATOM 4602 C CA . LEU B 1 278 ? -11.078 -19.984 12.016 1 92.75 278 LEU B CA 1
ATOM 4603 C C . LEU B 1 278 ? -10.117 -19.562 13.125 1 92.75 278 LEU B C 1
ATOM 4605 O O . LEU B 1 278 ? -10.516 -19.484 14.297 1 92.75 278 LEU B O 1
ATOM 4609 N N . LEU B 1 279 ? -8.906 -19.391 12.719 1 89.88 279 LEU B N 1
ATOM 4610 C CA . LEU B 1 279 ? -7.898 -18.891 13.648 1 89.88 279 LEU B CA 1
ATOM 4611 C C . LEU B 1 279 ? -7.715 -17.391 13.5 1 89.88 279 LEU B C 1
ATOM 4613 O O . LEU B 1 279 ? -7.391 -16.906 12.406 1 89.88 279 LEU B O 1
ATOM 4617 N N . MET B 1 280 ? -8.008 -16.656 14.5 1 84.88 280 MET B N 1
ATOM 4618 C CA . MET B 1 280 ? -7.828 -15.203 14.578 1 84.88 280 MET B CA 1
ATOM 4619 C C . MET B 1 280 ? -6.961 -14.82 15.773 1 84.88 280 MET B C 1
ATOM 4621 O O . MET B 1 280 ? -7.484 -14.492 16.844 1 84.88 280 MET B O 1
ATOM 4625 N N . GLY B 1 281 ? -5.727 -14.727 15.586 1 78 281 GLY B N 1
ATOM 4626 C CA . GLY B 1 281 ? -4.844 -14.602 16.734 1 78 281 GLY B CA 1
ATOM 4627 C C . GLY B 1 281 ? -4.98 -15.742 17.719 1 78 281 GLY B C 1
ATOM 4628 O O . GLY B 1 281 ? -4.875 -16.906 17.344 1 78 281 GLY B O 1
ATOM 4629 N N . PRO B 1 282 ? -5.281 -15.289 18.953 1 82.62 282 PRO B N 1
ATOM 4630 C CA . PRO B 1 282 ? -5.438 -16.344 19.969 1 82.62 282 PRO B CA 1
ATOM 4631 C C . PRO B 1 282 ? -6.828 -16.969 19.953 1 82.62 282 PRO B C 1
ATOM 4633 O O . PRO B 1 282 ? -7.059 -17.984 20.625 1 82.62 282 PRO B O 1
ATOM 4636 N N . ARG B 1 283 ? -7.719 -16.422 19.172 1 85.19 283 ARG B N 1
ATOM 4637 C CA . ARG B 1 283 ? -9.102 -16.875 19.156 1 85.19 283 ARG B CA 1
ATOM 4638 C C . ARG B 1 283 ? -9.312 -17.938 18.078 1 85.19 283 ARG B C 1
ATOM 4640 O O . ARG B 1 283 ? -8.75 -17.844 16.984 1 85.19 283 ARG B O 1
ATOM 4647 N N . GLU B 1 284 ? -10.008 -18.922 18.484 1 91.69 284 GLU B N 1
ATOM 4648 C CA . GLU B 1 284 ? -10.453 -19.969 17.547 1 91.69 284 GLU B CA 1
ATOM 4649 C C . GLU B 1 284 ? -11.977 -20.047 17.516 1 91.69 284 GLU B C 1
ATOM 4651 O O . GLU B 1 284 ? -12.633 -20.094 18.547 1 91.69 284 GLU B O 1
ATOM 4656 N N . ILE B 1 285 ? -12.492 -20.062 16.297 1 93.19 285 ILE B N 1
ATOM 4657 C CA . ILE B 1 285 ? -13.938 -20.156 16.125 1 93.19 285 ILE B CA 1
ATOM 4658 C C . ILE B 1 285 ? -14.281 -21.391 15.281 1 93.19 285 ILE B C 1
ATOM 4660 O O . ILE B 1 285 ? -13.883 -21.484 14.125 1 93.19 285 ILE B O 1
ATOM 4664 N N . ALA B 1 286 ? -14.984 -22.25 15.93 1 95.44 286 ALA B N 1
ATOM 4665 C CA . ALA B 1 286 ? -15.391 -23.469 15.234 1 95.44 286 ALA B CA 1
ATOM 4666 C C . ALA B 1 286 ? -16.781 -23.328 14.633 1 95.44 286 ALA B C 1
ATOM 4668 O O . ALA B 1 286 ? -17.641 -22.641 15.203 1 95.44 286 ALA B O 1
ATOM 4669 N N . GLY B 1 287 ? -17.016 -24 13.484 1 96.62 287 GLY B N 1
ATOM 4670 C CA . GLY B 1 287 ? -18.312 -24.016 12.836 1 96.62 287 GLY B CA 1
ATOM 4671 C C . GLY B 1 287 ? -18.312 -24.75 11.508 1 96.62 287 GLY B C 1
ATOM 4672 O O . GLY B 1 287 ? -17.359 -25.453 11.18 1 96.62 287 GLY B O 1
ATOM 4673 N N . ILE B 1 288 ? -19.438 -24.625 10.859 1 97.94 288 ILE B N 1
ATOM 4674 C CA . ILE B 1 288 ? -19.578 -25.188 9.523 1 97.94 288 ILE B CA 1
ATOM 4675 C C . ILE B 1 288 ? -19.375 -24.094 8.469 1 97.94 288 ILE B C 1
ATOM 4677 O O . ILE B 1 288 ? -20.016 -23.047 8.539 1 97.94 288 ILE B O 1
ATOM 4681 N N . ALA B 1 289 ? -18.5 -24.406 7.492 1 97.06 289 ALA B N 1
ATOM 4682 C CA . ALA B 1 289 ? -18.266 -23.438 6.43 1 97.06 289 ALA B CA 1
ATOM 4683 C C . ALA B 1 289 ? -19.469 -23.344 5.496 1 97.06 289 ALA B C 1
ATOM 4685 O O . ALA B 1 289 ? -20.016 -24.375 5.07 1 97.06 289 ALA B O 1
ATOM 4686 N N . ARG B 1 290 ? -19.844 -22.078 5.191 1 97.62 290 ARG B N 1
ATOM 4687 C CA . ARG B 1 290 ? -21.016 -21.875 4.34 1 97.62 290 ARG B CA 1
ATOM 4688 C C . ARG B 1 290 ? -20.656 -21.016 3.137 1 97.62 290 ARG B C 1
ATOM 4690 O O . ARG B 1 290 ? -21.516 -20.297 2.609 1 97.62 290 ARG B O 1
ATOM 4697 N N . GLY B 1 291 ? -19.375 -21 2.748 1 96.5 291 GLY B N 1
ATOM 4698 C CA . GLY B 1 291 ? -18.938 -20.25 1.58 1 96.5 291 GLY B CA 1
ATOM 4699 C C . GLY B 1 291 ? -18.594 -18.812 1.892 1 96.5 291 GLY B C 1
ATOM 4700 O O . GLY B 1 291 ? -18.078 -18.5 2.973 1 96.5 291 GLY B O 1
ATOM 4701 N N . ILE B 1 292 ? -18.734 -17.953 0.831 1 94.69 292 ILE B N 1
ATOM 4702 C CA . ILE B 1 292 ? -18.406 -16.547 0.987 1 94.69 292 ILE B CA 1
ATOM 4703 C C . ILE B 1 292 ? -19.625 -15.695 0.616 1 94.69 292 ILE B C 1
ATOM 4705 O O . ILE B 1 292 ? -20.547 -16.172 -0.04 1 94.69 292 ILE B O 1
ATOM 4709 N N . ASN B 1 293 ? -19.641 -14.492 1.111 1 92.31 293 ASN B N 1
ATOM 4710 C CA . ASN B 1 293 ? -20.703 -13.57 0.74 1 92.31 293 ASN B CA 1
ATOM 4711 C C . ASN B 1 293 ? -20.25 -12.57 -0.311 1 92.31 293 ASN B C 1
ATOM 4713 O O . ASN B 1 293 ? -19.172 -12.727 -0.899 1 92.31 293 ASN B O 1
ATOM 4717 N N . GLU B 1 294 ? -21.062 -11.531 -0.553 1 86.88 294 GLU B N 1
ATOM 4718 C CA . GLU B 1 294 ? -20.828 -10.586 -1.639 1 86.88 294 GLU B CA 1
ATOM 4719 C C . GLU B 1 294 ? -19.594 -9.727 -1.374 1 86.88 294 GLU B C 1
ATOM 4721 O O . GLU B 1 294 ? -19.031 -9.141 -2.299 1 86.88 294 GLU B O 1
ATOM 4726 N N . GLN B 1 295 ? -19.203 -9.734 -0.192 1 81 295 GLN B N 1
ATOM 4727 C CA . GLN B 1 295 ? -18.016 -8.945 0.155 1 81 295 GLN B CA 1
ATOM 4728 C C . GLN B 1 295 ? -16.766 -9.812 0.138 1 81 295 GLN B C 1
ATOM 4730 O O . GLN B 1 295 ? -15.664 -9.32 0.401 1 81 295 GLN B O 1
ATOM 4735 N N . GLY B 1 296 ? -16.953 -11.055 -0.157 1 89.19 296 GLY B N 1
ATOM 4736 C CA . GLY B 1 296 ? -15.82 -11.977 -0.148 1 89.19 296 GLY B CA 1
ATOM 4737 C C . GLY B 1 296 ? -15.5 -12.508 1.235 1 89.19 296 GLY B C 1
ATOM 4738 O O . GLY B 1 296 ? -14.469 -13.164 1.429 1 89.19 296 GLY B O 1
ATOM 4739 N N . ALA B 1 297 ? -16.312 -12.258 2.201 1 89.56 297 ALA B N 1
ATOM 4740 C CA . ALA B 1 297 ? -16.125 -12.75 3.564 1 89.56 297 ALA B CA 1
ATOM 4741 C C . ALA B 1 297 ? -16.547 -14.211 3.684 1 89.56 297 ALA B C 1
ATOM 4743 O O . ALA B 1 297 ? -17.5 -14.641 3.037 1 89.56 297 ALA B O 1
ATOM 4744 N N . VAL B 1 298 ? -15.812 -14.875 4.543 1 93.75 298 VAL B N 1
ATOM 4745 C CA . VAL B 1 298 ? -16.172 -16.266 4.758 1 93.75 298 VAL B CA 1
ATOM 4746 C C . VAL B 1 298 ? -17.328 -16.359 5.742 1 93.75 298 VAL B C 1
ATOM 4748 O O . VAL B 1 298 ? -17.391 -15.617 6.723 1 93.75 298 VAL B O 1
ATOM 4751 N N . LEU B 1 299 ? -18.25 -17.219 5.441 1 96.44 299 LEU B N 1
ATOM 4752 C CA . LEU B 1 299 ? -19.422 -17.469 6.277 1 96.44 299 LEU B CA 1
ATOM 4753 C C . LEU B 1 299 ? -19.25 -18.734 7.098 1 96.44 299 LEU B C 1
ATOM 4755 O O . LEU B 1 299 ? -18.953 -19.797 6.543 1 96.44 299 LEU B O 1
ATOM 4759 N N . LEU B 1 300 ? -19.422 -18.594 8.414 1 96.44 300 LEU B N 1
ATOM 4760 C CA . LEU B 1 300 ? -19.328 -19.734 9.328 1 96.44 300 LEU B CA 1
ATOM 4761 C C . LEU B 1 300 ? -20.594 -19.891 10.141 1 96.44 300 LEU B C 1
ATOM 4763 O O . LEU B 1 300 ? -21.062 -18.938 10.773 1 96.44 300 LEU B O 1
ATOM 4767 N N . GLU B 1 301 ? -21.203 -21.016 10.094 1 97.75 301 GLU B N 1
ATOM 4768 C CA . GLU B 1 301 ? -22.312 -21.328 10.984 1 97.75 301 GLU B CA 1
ATOM 4769 C C . GLU B 1 301 ? -21.812 -21.828 12.336 1 97.75 301 GLU B C 1
ATOM 4771 O O . GLU B 1 301 ? -21.234 -22.906 12.43 1 97.75 301 GLU B O 1
ATOM 4776 N N . THR B 1 302 ? -22.047 -21.016 13.305 1 96.19 302 THR B N 1
ATOM 4777 C CA . THR B 1 302 ? -21.625 -21.344 14.664 1 96.19 302 THR B CA 1
ATOM 4778 C C . THR B 1 302 ? -22.828 -21.594 15.562 1 96.19 302 THR B C 1
ATOM 4780 O O . THR B 1 302 ? -23.969 -21.594 15.094 1 96.19 302 THR B O 1
ATOM 4783 N N . GLU B 1 303 ? -22.547 -21.734 16.828 1 94.81 303 GLU B N 1
ATOM 4784 C CA . GLU B 1 303 ? -23.625 -21.906 17.797 1 94.81 303 GLU B CA 1
ATOM 4785 C C . GLU B 1 303 ? -24.453 -20.641 17.922 1 94.81 303 GLU B C 1
ATOM 4787 O O . GLU B 1 303 ? -25.656 -20.703 18.234 1 94.81 303 GLU B O 1
ATOM 4792 N N . SER B 1 304 ? -23.891 -19.547 17.656 1 95.19 304 SER B N 1
ATOM 4793 C CA . SER B 1 304 ? -24.562 -18.25 17.766 1 95.19 304 SER B CA 1
ATOM 4794 C C . SER B 1 304 ? -25.281 -17.891 16.469 1 95.19 304 SER B C 1
ATOM 4796 O O . SER B 1 304 ? -25.953 -16.859 16.406 1 95.19 304 SER B O 1
ATOM 4798 N N . GLY B 1 305 ? -25.125 -18.75 15.484 1 96.88 305 GLY B N 1
ATOM 4799 C CA . GLY B 1 305 ? -25.719 -18.469 14.188 1 96.88 305 GLY B CA 1
ATOM 4800 C C . GLY B 1 305 ? -24.688 -18.281 13.086 1 96.88 305 GLY B C 1
ATOM 4801 O O . GLY B 1 305 ? -23.547 -18.719 13.211 1 96.88 305 GLY B O 1
ATOM 4802 N N . LEU B 1 306 ? -25.156 -17.656 11.953 1 96.81 306 LEU B N 1
ATOM 4803 C CA . LEU B 1 306 ? -24.266 -17.406 10.812 1 96.81 306 LEU B CA 1
ATOM 4804 C C . LEU B 1 306 ? -23.422 -16.156 11.047 1 96.81 306 LEU B C 1
ATOM 4806 O O . LEU B 1 306 ? -23.969 -15.055 11.234 1 96.81 306 LEU B O 1
ATOM 4810 N N . GLU B 1 307 ? -22.094 -16.359 11.023 1 95.31 307 GLU B N 1
ATOM 4811 C CA . GLU B 1 307 ? -21.156 -15.258 11.242 1 95.31 307 GLU B CA 1
ATOM 4812 C C . GLU B 1 307 ? -20.297 -15.016 10.016 1 95.31 307 GLU B C 1
ATOM 4814 O O . GLU B 1 307 ? -20.047 -15.938 9.234 1 95.31 307 GLU B O 1
ATOM 4819 N N . THR B 1 308 ? -19.875 -13.758 9.836 1 92.88 308 THR B N 1
ATOM 4820 C CA . THR B 1 308 ? -19.062 -13.32 8.703 1 92.88 308 THR B CA 1
ATOM 4821 C C . THR B 1 308 ? -17.703 -12.836 9.172 1 92.88 308 THR B C 1
ATOM 4823 O O . THR B 1 308 ? -17.594 -12.141 10.18 1 92.88 308 THR B O 1
ATOM 4826 N N . PHE B 1 309 ? -16.672 -13.297 8.43 1 87.25 309 PHE B N 1
ATOM 4827 C CA . PHE B 1 309 ? -15.32 -12.898 8.797 1 87.25 309 PHE B CA 1
ATOM 4828 C C . PHE B 1 309 ? -14.555 -12.398 7.578 1 87.25 309 PHE B C 1
ATOM 4830 O O . PHE B 1 309 ? -14.523 -13.055 6.539 1 87.25 309 PHE B O 1
ATOM 4837 N N . ILE B 1 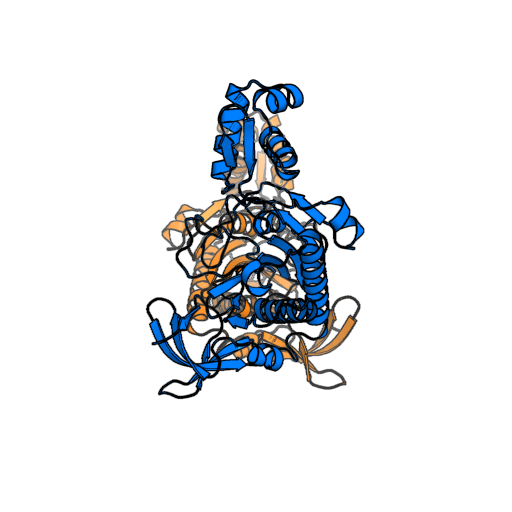310 ? -14.148 -11.188 7.715 1 80.5 310 ILE B N 1
ATOM 4838 C CA . ILE B 1 310 ? -13.367 -10.609 6.625 1 80.5 310 ILE B CA 1
ATOM 4839 C C . ILE B 1 310 ? -12.133 -9.906 7.191 1 80.5 310 ILE B C 1
ATOM 4841 O O . ILE B 1 310 ? -12.164 -9.398 8.312 1 80.5 310 ILE B O 1
ATOM 4845 N N . GLY B 1 311 ? -10.953 -10 6.609 1 69.81 311 GLY B N 1
ATOM 4846 C CA . GLY B 1 311 ? -9.789 -9.188 6.93 1 69.81 311 GLY B CA 1
ATOM 4847 C C . GLY B 1 311 ? -9 -9.719 8.109 1 69.81 311 GLY B C 1
ATOM 4848 O O . GLY B 1 311 ? -9.297 -10.797 8.633 1 69.81 311 GLY B O 1
ATOM 4849 N N . GLY B 1 312 ? -8.039 -9.016 8.477 1 68.5 312 GLY B N 1
ATOM 4850 C CA . GLY B 1 312 ? -7.188 -9.359 9.602 1 68.5 312 GLY B CA 1
ATOM 4851 C C . GLY B 1 312 ? -6.328 -10.586 9.344 1 68.5 312 GLY B C 1
ATOM 4852 O O . GLY B 1 312 ? -6.164 -11.008 8.195 1 68.5 312 GLY B O 1
ATOM 4853 N N . GLU B 1 313 ? -5.688 -11.055 10.43 1 73.69 313 GLU B N 1
ATOM 4854 C CA . GLU B 1 313 ? -4.891 -12.273 10.398 1 73.69 313 GLU B CA 1
ATOM 4855 C C . GLU B 1 313 ? -5.746 -13.5 10.727 1 73.69 313 GLU B C 1
ATOM 4857 O O . GLU B 1 313 ? -5.793 -13.945 11.875 1 73.69 313 GLU B O 1
ATOM 4862 N N . ILE B 1 314 ? -6.543 -13.906 9.633 1 76.56 314 ILE B N 1
ATOM 4863 C CA . ILE B 1 314 ? -7.477 -15.016 9.797 1 76.56 314 ILE B CA 1
ATOM 4864 C C . ILE B 1 314 ? -7.016 -16.203 8.953 1 76.56 314 ILE B C 1
ATOM 4866 O O . ILE B 1 314 ? -6.57 -16.031 7.82 1 76.56 314 ILE B O 1
ATOM 4870 N N . SER B 1 315 ? -7.066 -17.359 9.547 1 81.88 315 SER B N 1
ATOM 4871 C CA . SER B 1 315 ? -6.766 -18.609 8.828 1 81.88 315 SER B CA 1
ATOM 4872 C C . SER B 1 315 ? -7.906 -19.609 8.961 1 81.88 315 SER B C 1
ATOM 4874 O O . SER B 1 315 ? -8.508 -19.734 10.031 1 81.88 315 SER B O 1
ATOM 4876 N N . LEU B 1 316 ? -8.242 -20.281 7.918 1 86.25 316 LEU B N 1
ATOM 4877 C CA . LEU B 1 316 ? -9.258 -21.328 7.895 1 86.25 316 LEU B CA 1
ATOM 4878 C C . LEU B 1 316 ? -8.609 -22.719 7.879 1 86.25 316 LEU B C 1
ATOM 4880 O O . LEU B 1 316 ? -7.734 -22.984 7.059 1 86.25 316 LEU B O 1
ATOM 4884 N N . ARG B 1 317 ? -9 -23.547 8.844 1 87.75 317 ARG B N 1
ATOM 4885 C CA . ARG B 1 317 ? -8.477 -24.906 8.961 1 87.75 317 ARG B CA 1
ATOM 4886 C C . ARG B 1 317 ? -9.609 -25.922 9.117 1 87.75 317 ARG B C 1
ATOM 4888 O O . ARG B 1 317 ? -10.688 -25.578 9.602 1 87.75 317 ARG B O 1
ATOM 4895 N N . PRO B 1 318 ? -9.344 -27.125 8.664 1 85.31 318 PRO B N 1
ATOM 4896 C CA . PRO B 1 318 ? -10.336 -28.172 8.961 1 85.31 318 PRO B CA 1
ATOM 4897 C C . PRO B 1 318 ? -10.477 -28.438 10.453 1 85.31 318 PRO B C 1
ATOM 4899 O O . PRO B 1 318 ? -9.5 -28.328 11.203 1 85.31 318 PRO B O 1
ATOM 4902 N N . HIS B 1 319 ? -11.75 -28.516 10.805 1 81.25 319 HIS B N 1
ATOM 4903 C CA . HIS B 1 319 ? -12.008 -28.891 12.195 1 81.25 319 HIS B CA 1
ATOM 4904 C C . HIS B 1 319 ? -12.484 -30.344 12.297 1 81.25 319 HIS B C 1
ATOM 4906 O O . HIS B 1 319 ? -13.438 -30.734 11.617 1 81.25 319 HIS B O 1
ATOM 4912 N N . GLN B 1 320 ? -11.609 -31.25 12.844 1 68.06 320 GLN B N 1
ATOM 4913 C CA . GLN B 1 320 ? -12.016 -32.656 13.055 1 68.06 320 GLN B CA 1
ATOM 4914 C C . GLN B 1 320 ? -13.047 -32.75 14.172 1 68.06 320 GLN B C 1
ATOM 4916 O O . GLN B 1 320 ? -13.047 -31.953 15.109 1 68.06 320 GLN B O 1
#

Secondary structure (DSSP, 8-state):
--TTHHHHHHHHHHHT-S-B-HHHHHHHHT--HHHHHHHHHHHHHTT--EEEETTTEEEESS--PPP-HHHHHHH-SS-EEE-SEES-HHHHHHTTGGGPPTT-EEEESEETT-B-GGG-B----TTTSEEEEEEEEETT-TGGGTTHHHHHHHHHHHHHHHTT----EEETTTEEEETTEEEEEEEEEEEEETTS-EEEEEEEEE-SS--TT--S--S-B--HHHHTTT----HHHHHHHHHHHHHHHHHHHHHHTTTTHHHHHHHTBTTTTSEEEEEETTEEEEEEEEEE-TTSPEEEEETTEEEEE-SSSEEEEE--/--TTHHHHHHHHHHHT-S-B-HHHHHHHHT--HHHHHHHHHHHHHTT--EEEETTTEEEESS--PPP-HHHHHHH-SS-EEE-SEES-HHHHHHTTGGGPPTT-EEEESEETT-B-GGG-B----TTTSEEEEEEEEETT-TGGGTTHHHHHHHHHHHHHHHTT----EEETTTEEEETTEEEEEEEEEEEEETTS-EEEEEEEEE-SS--TT--S--S-B--HHHHTTT----HHHHHHHHHHHHHHHHHHHHHHTTTTHHHHHHHTBTTTTSEEEEEETTEEEEEEEEEE-TTSPEEEEETTEEEEE-SSSEEEEE--

Radius of gyration: 29.61 Å; Cα contacts (8 Å, |Δi|>4): 1318; chains: 2; bounding box: 69×90×55 Å

pLDDT: mean 92.75, std 6.84, range [40.06, 98.88]

Foldseek 3Di:
DPPCVLLVQVVVVQLVFFFDALVNSCVVSVHHSVVSVVSVVVLVVLVWAWDQDPPGHIHGPDHFDDADPVLQVVLDVAAEAEDAEEQEQLVVCVVQLVPDDFLHKYWYQGHVAADDPPGDGDRRRGRFWTKMKGKHWQFVADLLCFQVLLLLVLLLQVLCVVVVQDQWFDEPDFFIDHPNATFKGWDWDWDDDVPGIIIIMIIMIGGAGDDPPDDDDDTGHDHSCVSVVNDDDDPNVSVNSSSVSSSVSSVVCSVPGLPPSQVSNQVRYPQAQAWKWKDAPVDIFIAGWHGADSSNWTWGQHPVGIDTDGDHDIDIGGDD/DPPCVLLVQVVVVQLVFFFDALVNSCVVSVHHSVVSVVSVVVLVVLVWAWDQDPPGHIHGPDHFDDADPVLQVVLDVAAEAEDAEEQEQLVVCVVQLVPDDFLHKYWYQGHVAADDPPGDHDRRRGRFWTKMKGKHWQFVADLLCFQVLLLLQLLLQVLCVVVVQDQWFDEPPFFIDHPNATFKGWDWDWDDDVPGIIIIMIIMIGGAGDDPPDDDDDTGHDHSCVSVVNDDDDPNVSVNSSSVSSSVSSVVCSVPGLPPSQVSNQVRYPQAQAWKWKDAPVDIFIAGWHGADSSNWTWGQHPVGIDTDGDHDIDIGGDD

Solvent-accessible surface area (backbone atoms only — not comparable to full-atom values): 33942 Å² total; per-residue (Å²): 125,72,85,53,46,65,50,50,51,50,47,56,54,38,41,74,54,60,68,44,34,46,60,58,52,10,64,75,69,72,47,48,48,70,52,42,54,53,38,50,52,54,46,38,72,40,61,39,60,68,44,76,43,91,98,53,24,36,28,51,76,58,91,40,70,74,78,48,60,66,63,50,42,73,74,40,90,47,54,71,44,74,42,52,75,38,49,30,52,46,57,58,48,66,76,36,58,93,78,56,57,70,49,29,32,30,34,37,33,25,32,81,51,24,71,45,73,92,80,36,70,35,84,38,43,43,53,32,47,47,39,37,16,35,35,36,68,37,58,74,12,59,57,62,50,50,47,45,49,47,54,51,48,44,46,50,48,53,50,36,39,75,73,68,38,60,74,59,27,34,40,77,66,34,34,30,24,38,90,91,12,41,27,30,41,49,44,46,34,39,37,39,41,65,49,24,43,19,43,35,35,43,26,39,42,36,36,33,56,72,60,88,80,62,72,92,68,91,63,69,65,36,32,46,30,69,59,45,74,65,45,89,73,59,61,55,61,49,48,47,50,52,53,52,44,51,50,50,50,51,55,46,33,74,74,53,51,67,66,78,42,43,64,56,40,42,75,34,37,67,48,53,75,30,51,25,29,37,37,46,76,94,44,72,46,64,28,30,26,65,36,49,44,90,76,56,22,42,29,32,40,37,95,92,37,83,44,78,49,71,50,27,69,62,45,69,41,83,39,132,124,73,86,53,47,67,51,49,51,50,48,57,54,38,41,72,53,60,69,43,33,45,61,59,52,10,63,76,69,72,47,48,48,69,52,41,54,52,40,49,52,54,45,38,72,40,60,38,60,68,44,76,42,90,97,52,24,36,27,51,74,59,91,41,69,74,79,49,62,65,63,48,44,75,75,40,90,46,53,71,43,74,43,53,75,38,49,28,51,48,58,57,48,65,76,38,58,92,80,56,56,69,49,29,32,29,35,36,36,24,31,81,51,24,70,45,73,93,81,37,70,36,84,38,42,44,52,32,48,47,39,38,16,35,34,37,68,36,58,74,12,59,57,62,51,49,48,44,47,46,55,50,48,43,47,50,47,53,50,36,39,74,72,67,39,61,74,60,28,33,41,79,67,32,34,31,24,39,92,90,12,42,28,30,42,49,43,46,34,38,38,41,41,66,48,24,44,18,41,34,35,43,26,37,43,36,37,34,56,71,59,88,81,63,73,92,68,94,63,69,64,35,30,44,30,67,61,46,73,65,46,90,73,58,63,55,60,48,50,50,50,51,52,52,44,51,52,51,52,52,55,47,35,74,74,54,51,68,66,79,42,42,63,58,40,42,73,34,38,68,47,55,76,30,52,24,28,38,36,46,77,93,44,76,47,64,29,31,27,65,35,50,43,92,75,58,22,42,30,32,40,36,94,93,38,83,42,77,47,71,50,27,70,63,45,68,41,83,40,132

Nearest PDB structures (foldseek):
  2ewn-assembly1_B  TM=9.467E-01  e=1.649E-40  Escherichia coli
  8eni-assembly1_A-2  TM=7.355E-01  e=7.070E-25  Staphylococcus aureus subsp. aureus Mu50
  4op0-assembly2_B  TM=8.653E-01  e=2.401E-20  Mycobacterium tuberculosis H37Rv
  3rkx-assembly1_A  TM=7.094E-01  e=4.401E-22  Staphylococcus aureus subsp. aureus ECT-R 2
  3v8j-assembly1_A  TM=6.916E-01  e=1.669E-21  Staphylococcus aureus A9781

Sequence (640 aa):
MKEHSVKLSILKALSQGGFHSGEELGDKLGVSRAAISKHIKGIQAWGVDVFRVQGKGYQLAKPMQLLDKEILQNSLTNRIELIPIIDSTNQYLLDRVDSLESGSVCLAEYQAKGRGRRGREWVSPFGSNLYLSMFWRLDAGMAAAMGLSLVVGVAIVEALEEMGLTGVKLKWPNDLYYQDKKLAGILVEMSGQAGAAANLVIGMGLNLMMSEATEGITQPWASLDGVADNQQIDRNQLAITMISTLHEALDDYELYGMAGFVERWNRLDNFINRPVKLLMGPREIAGIARGINEQGAVLLETESGLETFIGGEISLRPHQMKEHSVKLSILKALSQGGFHSGEELGDKLGVSRAAISKHIKGIQAWGVDVFRVQGKGYQLAKPMQLLDKEILQNSLTNRIELIPIIDSTNQYLLDRVDSLESGSVCLAEYQAKGRGRRGREWVSPFGSNLYLSMFWRLDAGMAAAMGLSLVVGVAIVEALEEMGLTGVKLKWPNDLYYQDKKLAGILVEMSGQAGAAANLVIGMGLNLMMSEATEGITQPWASLDGVADNQQIDRNQLAITMISTLHEALDDYELYGMAGFVERWNRLDNFINRPVKLLMGPREIAGIARGINEQGAVLLETESGLETFIGGEISLRPHQ

Organism: NCBI:txid190893